Protein 1L4I (pdb70)

Sequence (378 aa):
GVALGATRVIYPEGQKQVQLAVTNNDDKSSYLIQSWIENAEGKKDARFVITPPLFSMQGKKENTLRIIDATNGQMPEDRESLFWVNVKAIPAMDLQFAIVSRIKLLYRPQGLVIPPEQAPGKLEFTRELTLFNPTPYYLTVTDLKAGNKSLENTMVPPQGKVTVNIGGDITYKTINDYGALTEQVRGVVGVALGATRVIYPEGQKQVQLAVTNNDDKSSYLIQSWIENAEGKKDARFVITPPLFSMQGKKENTLRIIDATNGQMPEDRESLFWVNVKAIPAMQFAIVSRIKLLYRPQGLVIPPEQAPGKLEFTRELTLFNPTPYYLTVTDLKAGNKSLENTMVPPQGKVTVNIPGGDITYKTINDYGALTEQVRGVVK

Organism: Escherichia coli (NCBI:txid562)

CATH classification: 2.60.40.10 (+1 more: 2.60.40.10)

Radius of gyration: 21.56 Å; Cα contacts (8 Å, |Δi|>4): 958; chains: 2; bounding box: 51×58×56 Å

Structure (mmCIF, N/CA/C/O backbone):
data_1L4I
#
_entry.id   1L4I
#
_cell.length_a   53.500
_cell.length_b   84.240
_cell.length_c   97.340
_cell.angle_alpha   90.00
_cell.angle_beta   90.00
_cell.angle_gamma   90.00
#
_symmetry.space_group_name_H-M   'P 21 21 21'
#
loop_
_entity.id
_entity.type
_entity.pdbx_description
1 polymer 'SfaE PROTEIN'
2 water water
#
loop_
_atom_site.group_PDB
_atom_site.id
_atom_site.type_symbol
_atom_site.label_atom_id
_atom_site.label_alt_id
_atom_site.label_comp_id
_atom_site.label_asym_id
_atom_site.label_entity_id
_atom_site.label_seq_id
_atom_site.pdbx_PDB_ins_code
_atom_site.Cartn_x
_atom_site.Cartn_y
_atom_site.Cartn_z
_atom_site.occupancy
_atom_site.B_iso_or_equiv
_atom_site.auth_seq_id
_atom_site.auth_comp_id
_atom_site.auth_asym_id
_atom_site.auth_atom_id
_atom_site.pdbx_PDB_model_num
ATOM 1 N N . GLY A 1 1 ? 2.905 37.426 3.508 1.00 26.10 1 GLY A N 1
ATOM 2 C CA . GLY A 1 1 ? 3.161 36.194 4.351 1.00 23.97 1 GLY A CA 1
ATOM 3 C C . GLY A 1 1 ? 2.438 36.306 5.691 1.00 19.85 1 GLY A C 1
ATOM 4 O O . GLY A 1 1 ? 1.660 37.219 5.949 1.00 18.55 1 GLY A O 1
ATOM 5 N N . VAL A 1 2 ? 2.699 35.345 6.560 1.00 19.74 2 VAL A N 1
ATOM 6 C CA . VAL A 1 2 ? 1.980 35.380 7.851 1.00 16.91 2 VAL A CA 1
ATOM 7 C C . VAL A 1 2 ? 2.916 36.006 8.875 1.00 16.67 2 VAL A C 1
ATOM 8 O O . VAL A 1 2 ? 4.101 35.668 8.925 1.00 15.92 2 VAL A O 1
ATOM 12 N N . ALA A 1 3 ? 2.383 36.913 9.689 1.00 16.34 3 ALA A N 1
ATOM 13 C CA . ALA A 1 3 ? 3.224 37.554 10.748 1.00 15.69 3 ALA A CA 1
ATOM 14 C C . ALA A 1 3 ? 2.504 37.537 12.101 1.00 15.54 3 ALA A C 1
ATOM 15 O O . ALA A 1 3 ? 1.292 37.704 12.193 1.00 13.66 3 ALA A O 1
ATOM 17 N N . LEU A 1 4 ? 3.243 37.282 13.172 1.00 17.11 4 LEU A N 1
ATOM 18 C CA . LEU A 1 4 ? 2.710 37.310 14.534 1.00 17.28 4 LEU A CA 1
ATOM 19 C C . LEU A 1 4 ? 2.829 38.777 15.012 1.00 16.93 4 LEU A C 1
ATOM 20 O O . LEU A 1 4 ? 3.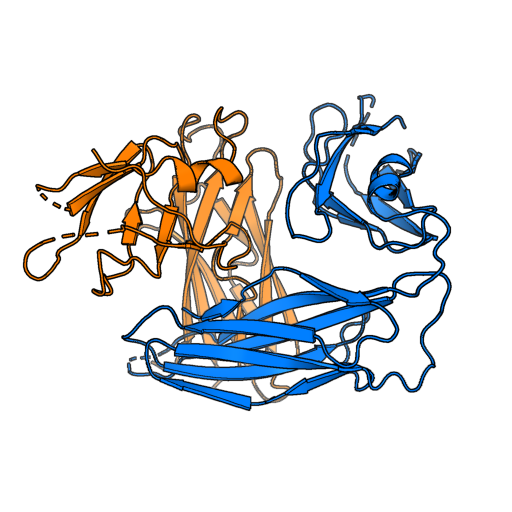639 39.602 14.550 1.00 14.53 4 LEU A O 1
ATOM 25 N N . GLY A 1 5 ? 1.916 39.140 15.901 1.00 14.92 5 GLY A N 1
ATOM 26 C CA . GLY A 1 5 ? 1.817 40.406 16.560 1.00 14.63 5 GLY A CA 1
ATOM 27 C C . GLY A 1 5 ? 2.857 40.552 17.690 1.00 15.15 5 GLY A C 1
ATOM 28 O O . GLY A 1 5 ? 2.929 41.653 18.250 1.00 15.56 5 GLY A O 1
ATOM 29 N N . ALA A 1 6 ? 3.675 39.584 18.035 1.00 11.53 6 ALA A N 1
ATOM 30 C CA . ALA A 1 6 ? 4.622 39.797 19.146 1.00 17.38 6 ALA A CA 1
ATOM 31 C C . ALA A 1 6 ? 5.803 38.847 18.980 1.00 17.92 6 ALA A C 1
ATOM 32 O O . ALA A 1 6 ? 5.625 37.890 18.184 1.00 16.44 6 ALA A O 1
ATOM 34 N N . THR A 1 7 ? 6.892 39.079 19.697 1.00 16.89 7 THR A N 1
ATOM 35 C CA . THR A 1 7 ? 8.010 38.114 19.623 1.00 19.92 7 THR A CA 1
ATOM 36 C C . THR A 1 7 ? 8.090 37.292 20.906 1.00 20.26 7 THR A C 1
ATOM 37 O O . THR A 1 7 ? 8.885 36.362 21.018 1.00 19.11 7 THR A O 1
ATOM 41 N N . ARG A 1 8 ? 7.297 37.644 21.914 1.00 18.18 8 ARG A N 1
ATOM 42 C CA . ARG A 1 8 ? 7.302 36.906 23.175 1.00 20.17 8 ARG A CA 1
ATOM 43 C C . ARG A 1 8 ? 5.983 37.257 23.882 1.00 19.84 8 ARG A C 1
ATOM 44 O O . ARG A 1 8 ? 5.340 38.291 23.615 1.00 18.03 8 ARG A O 1
ATOM 52 N N . VAL A 1 9 ? 5.579 36.292 24.684 1.00 17.89 9 VAL A N 1
ATOM 53 C CA . VAL A 1 9 ? 4.306 36.425 25.403 1.00 19.23 9 VAL A CA 1
ATOM 54 C C . VAL A 1 9 ? 4.665 36.210 26.888 1.00 19.73 9 VAL A C 1
ATOM 55 O O . VAL A 1 9 ? 5.237 35.160 27.202 1.00 18.36 9 VAL A O 1
ATOM 59 N N . ILE A 1 10 ? 4.329 37.172 27.744 1.00 18.25 10 ILE A N 1
ATOM 60 C CA . ILE A 1 10 ? 4.470 36.996 29.182 1.00 17.71 10 ILE A CA 1
ATOM 61 C C . ILE A 1 10 ? 3.154 36.453 29.750 1.00 16.39 10 ILE A C 1
ATOM 62 O O . ILE A 1 10 ? 2.128 37.055 29.465 1.00 16.63 10 ILE A O 1
ATOM 67 N N . TYR A 1 11 ? 3.099 35.330 30.446 1.00 14.42 11 TYR A N 1
ATOM 68 C CA . TYR A 1 11 ? 1.852 34.838 31.001 1.00 15.07 11 TYR A CA 1
ATOM 69 C C . TYR A 1 11 ? 1.901 35.013 32.563 1.00 15.13 11 TYR A C 1
ATOM 70 O O . TYR A 1 11 ? 2.628 34.230 33.177 1.00 13.92 11 TYR A O 1
ATOM 79 N N . PRO A 1 12 ? 1.373 36.048 33.103 1.00 15.23 12 PRO A N 1
ATOM 80 C CA . PRO A 1 12 ? 1.411 36.336 34.555 1.00 19.03 12 PRO A CA 1
ATOM 81 C C . PRO A 1 12 ? 0.620 35.312 35.354 1.00 19.23 12 PRO A C 1
ATOM 82 O O . PRO A 1 12 ? -0.525 35.036 34.963 1.00 17.74 12 PRO A O 1
ATOM 86 N N . GLU A 1 13 ? 1.142 34.647 36.355 1.00 21.09 13 GLU A N 1
ATOM 87 C CA . GLU A 1 13 ? 0.327 33.700 37.156 1.00 23.31 13 GLU A CA 1
ATOM 88 C C . GLU A 1 13 ? -1.040 34.242 37.479 1.00 23.04 13 GLU A C 1
ATOM 89 O O . GLU A 1 13 ? -1.198 35.427 37.796 1.00 23.01 13 GLU A O 1
ATOM 95 N N . GLY A 1 14 ? -2.079 33.423 37.405 1.00 24.53 14 GLY A N 1
ATOM 96 C CA . GLY A 1 14 ? -3.418 33.911 37.691 1.00 28.83 14 GLY A CA 1
ATOM 97 C C . GLY A 1 14 ? -4.220 34.428 36.516 1.00 31.16 14 GLY A C 1
ATOM 98 O O . GLY A 1 14 ? -5.456 34.488 36.601 1.00 32.49 14 GLY A O 1
ATOM 99 N N . GLN A 1 15 ? -3.609 34.850 35.419 1.00 31.19 15 GLN A N 1
ATOM 100 C CA . GLN A 1 15 ? -4.373 35.337 34.258 1.00 32.43 15 GLN A CA 1
ATOM 101 C C . GLN A 1 15 ? -5.164 34.198 33.639 1.00 29.48 15 GLN A C 1
ATOM 102 O O . GLN A 1 15 ? -4.629 33.083 33.584 1.00 25.60 15 GLN A O 1
ATOM 108 N N . LYS A 1 16 ? -6.418 34.368 33.204 1.00 31.49 16 LYS A N 1
ATOM 109 C CA . LYS A 1 16 ? -7.134 33.198 32.667 1.00 34.62 16 LYS A CA 1
ATOM 110 C C . LYS A 1 16 ? -6.728 32.871 31.234 1.00 33.87 16 LYS A C 1
ATOM 111 O O . LYS A 1 16 ? -6.744 31.709 30.826 1.00 31.17 16 LYS A O 1
ATOM 117 N N . GLN A 1 17 ? -6.275 33.897 30.490 1.00 32.70 17 GLN A N 1
ATOM 118 C CA . GLN A 1 17 ? -5.813 33.611 29.129 1.00 32.77 17 GLN A CA 1
ATOM 119 C C . GLN A 1 17 ? -5.027 34.801 28.624 1.00 30.28 17 GLN A C 1
ATOM 120 O O . GLN A 1 17 ? -5.173 35.862 29.179 1.00 27.69 17 GLN A O 1
ATOM 126 N N . VAL A 1 18 ? -4.212 34.583 27.612 1.00 29.25 18 VAL A N 1
ATOM 127 C CA . VAL A 1 18 ? -3.469 35.604 26.908 1.00 29.66 18 VAL A CA 1
ATOM 128 C C . VAL A 1 18 ? -3.755 35.396 25.403 1.00 29.07 18 VAL A C 1
ATOM 129 O O . VAL A 1 18 ? -4.116 34.305 24.942 1.00 27.26 18 VAL A O 1
ATOM 133 N N . GLN A 1 19 ? -3.739 36.478 24.660 1.00 28.09 19 GLN A N 1
ATOM 134 C CA . GLN A 1 19 ? -4.078 36.417 23.240 1.00 31.81 19 GLN A CA 1
ATOM 135 C C . GLN A 1 19 ? -2.832 36.740 22.433 1.00 28.97 19 GLN A C 1
ATOM 136 O O . GLN A 1 19 ? -1.960 37.464 22.909 1.00 29.12 19 GLN A O 1
ATOM 142 N N . LEU A 1 20 ? -2.735 36.165 21.255 1.00 25.53 20 LEU A N 1
ATOM 143 C CA . LEU A 1 20 ? -1.631 36.409 20.322 1.00 23.91 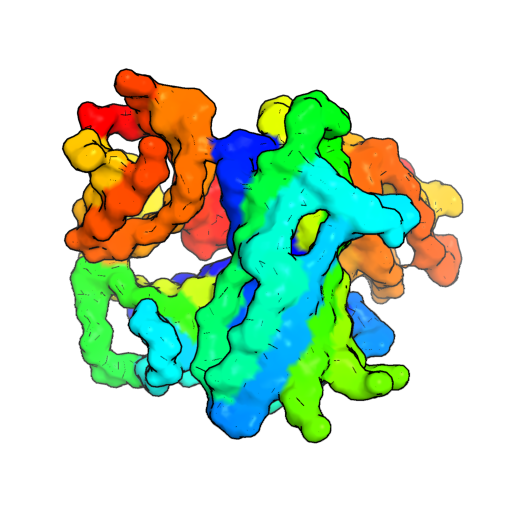20 LEU A CA 1
ATOM 144 C C . LEU A 1 20 ? -2.222 36.675 18.934 1.00 22.69 20 LEU A C 1
ATOM 145 O O . LEU A 1 20 ? -2.907 35.765 18.403 1.00 20.89 20 LEU A O 1
ATOM 150 N N . ALA A 1 21 ? -1.919 37.814 18.349 1.00 18.11 21 ALA A N 1
ATOM 151 C CA . ALA A 1 21 ? -2.413 38.209 17.028 1.00 19.75 21 ALA A CA 1
ATOM 152 C C . ALA A 1 21 ? -1.659 37.504 15.895 1.00 19.40 21 ALA A C 1
ATOM 153 O O . ALA A 1 21 ? -0.422 37.459 15.981 1.00 17.59 21 ALA A O 1
ATOM 155 N N . VAL A 1 22 ? -2.359 36.920 14.944 1.00 19.24 22 VAL A N 1
ATOM 156 C CA . VAL A 1 22 ? -1.731 36.225 13.819 1.00 21.20 22 VAL A CA 1
ATOM 157 C C . VAL A 1 22 ? -2.249 36.928 12.571 1.00 20.30 22 VAL A C 1
ATOM 158 O O . VAL A 1 22 ? -3.482 37.060 12.438 1.00 22.46 22 VAL A O 1
ATOM 162 N N . THR A 1 23 ? -1.409 37.419 11.665 1.00 20.40 23 THR A N 1
ATOM 163 C CA . THR A 1 23 ? -2.041 38.052 10.499 1.00 19.24 23 THR A CA 1
ATOM 164 C C . THR A 1 23 ? -1.467 37.639 9.149 1.00 17.37 23 THR A C 1
ATOM 165 O O . THR A 1 23 ? -0.255 37.535 8.975 1.00 17.07 23 THR A O 1
ATOM 169 N N . ASN A 1 24 ? -2.330 37.475 8.149 1.00 16.76 24 ASN A N 1
ATOM 170 C CA . ASN A 1 24 ? -1.899 37.243 6.763 1.00 18.05 24 ASN A CA 1
ATOM 171 C C . ASN A 1 24 ? -1.924 38.617 6.077 1.00 20.29 24 ASN A C 1
ATOM 172 O O . ASN A 1 24 ? -3.017 39.158 5.966 1.00 19.18 24 ASN A O 1
ATOM 177 N N . ASN A 1 25 ? -0.805 39.169 5.663 1.00 25.12 25 ASN A N 1
ATOM 178 C CA . ASN A 1 25 ? -0.776 40.491 5.064 1.00 31.94 25 ASN A CA 1
ATOM 179 C C . ASN A 1 25 ? -1.000 40.508 3.540 1.00 34.44 25 ASN A C 1
ATOM 180 O O . ASN A 1 25 ? -1.048 41.616 3.011 1.00 34.46 25 ASN A O 1
ATOM 185 N N . ASP A 1 26 ? -0.964 39.383 2.874 1.00 34.97 26 ASP A N 1
ATOM 186 C CA . ASP A 1 26 ? -1.053 39.293 1.426 1.00 38.45 26 ASP A CA 1
ATOM 187 C C . ASP A 1 26 ? -2.418 38.774 0.979 1.00 37.99 26 ASP A C 1
ATOM 188 O O . ASP A 1 26 ? -2.878 37.682 1.293 1.00 35.94 26 ASP A O 1
ATOM 193 N N . ASP A 1 27 ? -3.081 39.569 0.150 1.00 38.52 27 ASP A N 1
ATOM 194 C CA . ASP A 1 27 ? -4.363 39.226 -0.399 1.00 41.63 27 ASP A CA 1
ATOM 195 C C . ASP A 1 27 ? -4.240 38.142 -1.471 1.00 39.46 27 ASP A C 1
ATOM 196 O O . ASP A 1 27 ? -5.258 37.488 -1.717 1.00 37.79 27 ASP A O 1
ATOM 201 N N . LYS A 1 28 ? -3.058 37.858 -2.003 1.00 37.05 28 LYS A N 1
ATOM 202 C CA . LYS A 1 28 ? -2.910 36.831 -3.026 1.00 35.76 28 LYS A CA 1
ATOM 203 C C . LYS A 1 28 ? -2.578 35.439 -2.496 1.00 36.45 28 LYS A C 1
ATOM 204 O O . LYS A 1 28 ? -2.430 34.474 -3.280 1.00 36.49 28 LYS A O 1
ATOM 206 N N . SER A 1 29 ? -2.414 35.306 -1.176 1.00 31.90 29 SER A N 1
ATOM 207 C CA . SER A 1 29 ? -2.010 34.011 -0.646 1.00 28.84 29 SER A CA 1
ATOM 208 C C . SER A 1 29 ? -2.970 33.399 0.349 1.00 26.31 29 SER A C 1
ATOM 209 O O . SER A 1 29 ? -3.645 34.087 1.144 1.00 25.24 29 SER A O 1
ATOM 212 N N . SER A 1 30 ? -2.922 32.080 0.378 1.00 22.94 30 SER A N 1
ATOM 213 C CA . SER A 1 30 ? -3.754 31.348 1.342 1.00 23.17 30 SER A CA 1
ATOM 214 C C . SER A 1 30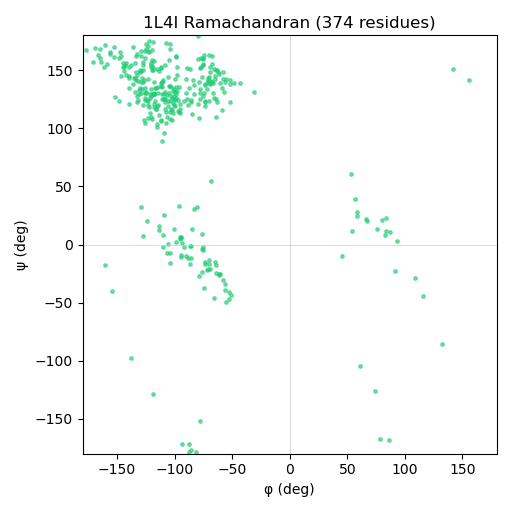 ? -2.902 30.374 2.145 1.00 19.51 30 SER A C 1
ATOM 215 O O . SER A 1 30 ? -1.831 29.907 1.743 1.00 17.52 30 SER A O 1
ATOM 218 N N . TYR A 1 31 ? -3.353 30.147 3.388 1.00 17.62 31 TYR A N 1
ATOM 219 C CA . TYR A 1 31 ? -2.582 29.319 4.299 1.00 17.69 31 TYR A CA 1
ATOM 220 C C . TYR A 1 31 ? -3.408 28.416 5.217 1.00 17.07 31 TYR A C 1
ATOM 221 O O . TYR A 1 31 ? -4.499 28.777 5.625 1.00 16.61 31 TYR A O 1
ATOM 230 N N . LEU A 1 32 ? -2.773 27.346 5.637 1.00 15.34 32 LEU A N 1
ATOM 231 C CA . LEU A 1 32 ? -3.265 26.603 6.787 1.00 18.67 32 LEU A CA 1
ATOM 232 C C . LEU A 1 32 ? -2.306 27.002 7.941 1.00 18.03 32 LEU A C 1
ATOM 233 O O . LEU A 1 32 ? -1.088 27.045 7.653 1.00 17.05 32 LEU A O 1
ATOM 238 N N . ILE A 1 33 ? -2.846 27.269 9.117 1.00 16.68 33 ILE A N 1
ATOM 239 C CA . ILE A 1 33 ? -2.069 27.670 10.289 1.00 17.54 33 ILE A CA 1
ATOM 240 C C . ILE A 1 33 ? -2.191 26.611 11.400 1.00 18.00 33 ILE A C 1
ATOM 241 O O . ILE A 1 33 ? -3.273 26.296 11.909 1.00 15.12 33 ILE A O 1
ATOM 246 N N . GLN A 1 34 ? -1.081 25.987 11.765 1.00 17.39 34 GLN A N 1
ATOM 247 C CA . GLN A 1 34 ? -1.106 24.912 12.759 1.00 17.44 34 GLN A CA 1
ATOM 248 C C . GLN A 1 34 ? -0.249 25.368 13.952 1.00 17.59 34 GLN A C 1
ATOM 249 O O . GLN A 1 34 ? 0.905 25.774 13.716 1.00 14.34 34 GLN A O 1
ATOM 255 N N . SER A 1 35 ? -0.810 25.274 15.151 1.00 15.32 35 SER A N 1
ATOM 256 C CA . SER A 1 35 ? -0.027 25.823 16.292 1.00 18.19 35 SER A CA 1
ATOM 257 C C . SER A 1 35 ? 0.053 24.819 17.433 1.00 18.90 35 SER A C 1
ATOM 258 O O . SER A 1 35 ? -0.912 24.078 17.551 1.00 17.65 35 SER A O 1
ATOM 261 N N . TRP A 1 36 ? 1.133 24.816 18.183 1.00 18.98 36 TRP A N 1
ATOM 262 C CA . TRP A 1 36 ? 1.277 23.909 19.303 1.00 19.76 36 TRP A CA 1
ATOM 263 C C . TRP A 1 36 ? 2.286 24.570 20.259 1.00 20.73 36 TRP A C 1
ATOM 264 O O . TRP A 1 36 ? 3.090 25.448 19.904 1.00 18.25 36 TRP A O 1
ATOM 275 N N . ILE A 1 37 ? 2.264 24.021 21.476 1.00 19.71 37 ILE A N 1
ATOM 276 C CA . ILE A 1 37 ? 3.188 24.435 22.516 1.00 19.40 37 ILE A CA 1
ATOM 277 C C . ILE A 1 37 ? 4.192 23.344 22.836 1.00 18.43 37 ILE A C 1
ATOM 278 O O . ILE A 1 37 ? 3.876 22.146 22.934 1.00 19.53 37 ILE A O 1
ATOM 283 N N . GLU A 1 38 ? 5.423 23.774 23.053 1.00 16.93 38 GLU A N 1
ATOM 284 C CA . GLU A 1 38 ? 6.486 22.906 23.508 1.00 20.12 38 GLU A CA 1
ATOM 285 C C . GLU A 1 38 ? 7.045 23.395 24.866 1.00 23.57 38 GLU A C 1
ATOM 286 O O . GLU A 1 38 ? 6.960 24.616 25.169 1.00 23.05 38 GLU A O 1
ATOM 292 N N . ASN A 1 39 ? 7.698 22.502 25.614 1.00 25.74 39 ASN A N 1
ATOM 293 C CA . ASN A 1 39 ? 8.371 22.928 26.830 1.00 30.93 39 ASN A CA 1
ATOM 294 C C . ASN A 1 39 ? 9.754 23.397 26.358 1.00 31.39 39 ASN A C 1
ATOM 295 O O . ASN A 1 39 ? 10.112 23.311 25.168 1.00 28.87 39 ASN A O 1
ATOM 300 N N . ALA A 1 40 ? 10.561 23.765 27.325 1.00 31.71 40 ALA A N 1
ATOM 301 C CA . ALA A 1 40 ? 11.917 24.202 27.191 1.00 35.98 40 ALA A CA 1
ATOM 302 C C . ALA A 1 40 ? 12.798 23.109 26.593 1.00 39.37 40 ALA A C 1
ATOM 303 O O . ALA A 1 40 ? 13.778 23.474 25.940 1.00 40.44 40 ALA A O 1
ATOM 305 N N . GLU A 1 41 ? 12.467 21.827 26.721 1.00 42.20 41 GLU A N 1
ATOM 306 C CA . GLU A 1 41 ? 13.292 20.797 26.104 1.00 46.72 41 GLU A CA 1
ATOM 307 C C . GLU A 1 41 ? 12.894 20.520 24.645 1.00 47.07 41 GLU A C 1
ATOM 308 O O . GLU A 1 41 ? 13.497 19.651 23.992 1.00 46.04 41 GLU A O 1
ATOM 314 N N . GLY A 1 42 ? 11.863 21.223 24.176 1.00 44.95 42 GLY A N 1
ATOM 315 C CA . GLY A 1 42 ? 11.429 21.076 22.814 1.00 44.40 42 GLY A CA 1
ATOM 316 C C . GLY A 1 42 ? 10.495 19.923 22.552 1.00 43.20 42 GLY A C 1
ATOM 317 O O . GLY A 1 42 ? 10.381 19.553 21.383 1.00 45.24 42 GLY A O 1
ATOM 318 N N . LYS A 1 43 ? 9.778 19.420 23.537 1.00 41.45 43 LYS A N 1
ATOM 319 C CA . LYS A 1 43 ? 8.792 18.369 23.399 1.00 39.45 43 LYS A CA 1
ATOM 320 C C . LYS A 1 43 ? 7.382 18.946 23.615 1.00 38.82 43 LYS A C 1
ATOM 321 O O . LYS A 1 43 ? 7.135 19.810 24.453 1.00 35.81 43 LYS A O 1
ATOM 323 N N . LYS A 1 44 ? 6.421 18.468 22.821 1.00 37.47 44 LYS A N 1
ATOM 324 C CA . LYS A 1 44 ? 5.054 18.949 22.870 1.00 37.01 44 LYS A CA 1
ATOM 325 C C . LYS A 1 44 ? 4.622 18.870 24.332 1.00 37.18 44 LYS A C 1
ATOM 326 O O . LYS A 1 44 ? 5.011 17.927 25.024 1.00 36.56 44 LYS A O 1
ATOM 328 N N . ASP A 1 45 ? 3.922 19.902 24.810 1.00 35.68 45 ASP A N 1
ATOM 329 C CA . ASP A 1 45 ? 3.558 19.816 26.251 1.00 34.39 45 ASP A CA 1
ATOM 330 C C . ASP A 1 45 ? 2.141 20.320 26.386 1.00 33.69 45 ASP A C 1
ATOM 331 O O . ASP A 1 45 ? 1.830 21.296 25.690 1.00 34.10 45 ASP A O 1
ATOM 336 N N . ALA A 1 46 ? 1.346 19.730 27.266 1.00 31.89 46 ALA A N 1
ATOM 337 C CA . ALA A 1 46 ? -0.020 20.157 27.487 1.00 29.89 46 ALA A CA 1
ATOM 338 C C . ALA A 1 46 ? -0.209 21.024 28.721 1.00 28.69 46 ALA A C 1
ATOM 339 O O . ALA A 1 46 ? -1.371 21.252 29.076 1.00 27.99 46 ALA A O 1
ATOM 341 N N . ARG A 1 47 ? 0.801 21.580 29.376 1.00 27.46 47 ARG A N 1
ATOM 342 C CA . ARG A 1 47 ? 0.501 22.520 30.457 1.00 28.88 47 ARG A CA 1
ATOM 343 C C . ARG A 1 47 ? -0.075 23.834 29.971 1.00 26.89 47 ARG A C 1
ATOM 344 O O . ARG A 1 47 ? -0.624 24.632 30.779 1.00 25.54 47 ARG A O 1
ATOM 352 N N . PHE A 1 48 ? 0.037 24.194 28.687 1.00 23.16 48 PHE A N 1
ATOM 353 C CA . PHE A 1 48 ? -0.613 25.371 28.111 1.00 23.82 48 PHE A CA 1
ATOM 354 C C . PHE A 1 48 ? -1.366 24.926 26.862 1.00 23.43 48 PHE A C 1
ATOM 355 O O . PHE A 1 48 ? -0.929 24.036 26.154 1.00 21.61 48 PHE A O 1
ATOM 363 N N . VAL A 1 49 ? -2.552 25.444 26.635 1.00 24.97 49 VAL A N 1
ATOM 364 C CA . VAL A 1 49 ? -3.361 25.029 25.475 1.00 26.10 49 VAL A CA 1
ATOM 365 C C . VAL A 1 49 ? -3.457 26.198 24.496 1.00 23.95 49 VAL A C 1
ATOM 366 O O . VAL A 1 49 ? -3.597 27.348 24.925 1.00 22.65 49 VAL A O 1
ATOM 370 N N . ILE A 1 50 ? -3.305 25.991 23.204 1.00 23.49 50 ILE A N 1
ATOM 371 C CA . ILE A 1 50 ? -3.440 27.141 22.248 1.00 21.38 50 ILE A CA 1
ATOM 372 C C . ILE A 1 50 ? -4.616 26.812 21.375 1.00 20.74 50 ILE A C 1
ATOM 373 O O . ILE A 1 50 ? -4.694 25.685 20.836 1.00 21.54 50 ILE A O 1
ATOM 378 N N . THR A 1 51 ? -5.520 27.719 21.118 1.00 19.90 51 THR A N 1
ATOM 379 C CA . THR A 1 51 ? -6.664 27.412 20.266 1.00 22.00 51 THR A CA 1
ATOM 380 C C . THR A 1 51 ? -7.025 28.628 19.435 1.00 23.01 51 THR A C 1
ATOM 381 O O . THR A 1 51 ? -6.832 29.798 19.805 1.00 21.40 51 THR A O 1
ATOM 385 N N . PRO A 1 52 ? -7.543 28.378 18.246 1.00 23.18 52 PRO A N 1
ATOM 386 C CA . PRO A 1 52 ? -7.682 27.064 17.653 1.00 22.64 52 PRO A CA 1
ATOM 387 C C . PRO A 1 52 ? -6.315 26.525 17.291 1.00 21.03 52 PRO A C 1
ATOM 388 O O . PRO A 1 52 ? -5.473 27.291 16.811 1.00 20.74 52 PRO A O 1
ATOM 392 N N . PRO A 1 53 ? -6.073 25.239 17.418 1.00 20.20 53 PRO A N 1
ATOM 393 C CA . PRO A 1 53 ? -4.851 24.586 17.040 1.00 19.78 53 PRO A CA 1
ATOM 394 C C . PRO A 1 53 ? -4.641 24.418 15.538 1.00 20.73 53 PRO A C 1
ATOM 395 O O . PRO A 1 53 ? -3.538 24.173 15.048 1.00 18.96 53 PRO A O 1
ATOM 399 N N . LEU A 1 54 ? -5.701 24.555 14.755 1.00 21.29 54 LEU A N 1
ATOM 400 C CA . LEU A 1 54 ? -5.628 24.424 13.314 1.00 24.33 54 LEU A CA 1
ATOM 401 C C . LEU A 1 54 ? -6.655 25.320 12.637 1.00 22.69 54 LEU A C 1
ATOM 402 O O . LEU A 1 54 ? -7.828 25.115 12.937 1.00 22.42 54 LEU A O 1
ATOM 407 N N . PHE A 1 55 ? -6.227 26.211 11.754 1.00 20.23 55 PHE A N 1
ATOM 408 C CA . PHE A 1 55 ? -7.269 27.008 11.096 1.00 21.22 55 PHE A CA 1
ATOM 409 C C . PHE A 1 55 ? -6.752 27.443 9.726 1.00 19.91 55 PHE A C 1
ATOM 410 O O . PHE A 1 55 ? -5.569 27.293 9.487 1.00 18.23 55 PHE A O 1
ATOM 418 N N . SER A 1 56 ? -7.586 28.008 8.870 1.00 19.80 56 SER A N 1
ATOM 419 C CA . SER A 1 56 ? -7.119 28.442 7.551 1.00 21.49 56 SER A CA 1
ATOM 420 C C . SER A 1 56 ? -7.294 29.930 7.378 1.00 22.22 56 SER A C 1
ATOM 421 O O . SER A 1 56 ? -8.103 30.537 8.081 1.00 20.98 56 SER A O 1
ATOM 424 N N . MET A 1 57 ? -6.431 30.553 6.585 1.00 21.65 57 MET A N 1
ATOM 425 C CA . MET A 1 57 ? -6.504 31.969 6.294 1.00 24.22 57 MET A CA 1
ATOM 426 C C . MET A 1 57 ? -6.484 32.098 4.742 1.00 24.31 57 MET A C 1
ATOM 427 O O . MET A 1 57 ? -5.502 31.699 4.135 1.00 19.93 57 MET A O 1
ATOM 432 N N . GLN A 1 58 ? -7.502 32.667 4.172 1.00 22.85 58 GLN A N 1
ATOM 433 C CA . GLN A 1 58 ? -7.712 32.900 2.758 1.00 26.76 58 GLN A CA 1
ATOM 434 C C . GLN A 1 58 ? -7.746 34.398 2.443 1.00 26.91 58 GLN A C 1
ATOM 435 O O . GLN A 1 58 ? -8.694 35.083 2.853 1.00 27.61 58 GLN A O 1
ATOM 441 N N . GLY A 1 59 ? -6.650 34.923 1.879 1.00 26.88 59 GLY A N 1
ATOM 442 C CA . GLY A 1 59 ? -6.554 36.369 1.705 1.00 29.71 59 GLY A CA 1
ATOM 443 C C . GLY A 1 59 ? -6.174 37.056 3.046 1.00 30.85 59 GLY A C 1
ATOM 444 O O . GLY A 1 59 ? -5.749 36.409 4.012 1.00 27.09 59 GLY A O 1
ATOM 445 N N . LYS A 1 60 ? -6.315 38.360 3.037 1.00 32.81 60 LYS A N 1
ATOM 446 C CA . LYS A 1 60 ? -5.981 39.295 4.074 1.00 37.35 60 LYS A CA 1
ATOM 447 C C . LYS A 1 60 ? -6.858 39.019 5.301 1.00 35.29 60 LYS A C 1
ATOM 448 O O . LYS A 1 60 ? -8.069 39.265 5.277 1.00 35.61 60 LYS A O 1
ATOM 454 N N . LYS A 1 61 ? -6.231 38.510 6.342 1.00 33.16 61 LYS A N 1
ATOM 455 C CA . LYS A 1 61 ? -7.033 38.176 7.528 1.00 34.74 61 LYS A CA 1
ATOM 456 C C . LYS A 1 61 ? -6.221 38.451 8.780 1.00 33.72 61 LYS A C 1
ATOM 457 O O . LYS A 1 61 ? -5.000 38.354 8.788 1.00 30.93 61 LYS A O 1
ATOM 463 N N . GLU A 1 62 ? -6.910 38.742 9.863 1.00 34.69 62 GLU A N 1
ATOM 464 C CA . GLU A 1 62 ? -6.277 38.900 11.162 1.00 36.02 62 GLU A CA 1
ATOM 465 C C . GLU A 1 62 ? -6.979 37.910 12.120 1.00 33.35 62 GLU A C 1
ATOM 466 O O . GLU A 1 62 ? -8.211 37.910 12.117 1.00 30.37 62 GLU A O 1
ATOM 472 N N . ASN A 1 63 ? -6.243 37.019 12.774 1.00 29.90 63 ASN A N 1
ATOM 473 C CA . ASN A 1 63 ? -6.931 36.109 13.707 1.00 30.08 63 ASN A CA 1
ATOM 474 C C . ASN A 1 63 ? -6.300 36.282 15.078 1.00 26.59 63 ASN A C 1
ATOM 475 O O . ASN A 1 63 ? -5.257 36.888 15.175 1.00 25.96 63 ASN A O 1
ATOM 480 N N . THR A 1 64 ? -6.857 35.715 16.105 1.00 26.19 64 THR A N 1
ATOM 481 C CA . THR A 1 64 ? -6.335 35.801 17.459 1.00 24.13 64 THR A CA 1
ATOM 482 C C . THR A 1 64 ? -6.186 34.383 17.957 1.00 21.22 64 THR A C 1
ATOM 483 O O . THR A 1 64 ? -7.190 33.680 17.846 1.00 21.84 64 THR A O 1
ATOM 487 N N . LEU A 1 65 ? -5.040 34.061 18.494 1.00 18.66 65 LEU A N 1
ATOM 488 C CA . LEU A 1 65 ? -4.902 32.751 19.116 1.00 19.43 65 LEU A CA 1
ATOM 489 C C . LEU A 1 65 ? -5.079 33.002 20.629 1.00 21.06 65 LEU A C 1
ATOM 490 O O . LEU A 1 65 ? -4.616 34.028 21.126 1.00 17.25 65 LEU A O 1
ATOM 495 N N . ARG A 1 66 ? -5.727 32.084 21.310 1.00 22.97 66 ARG A N 1
ATOM 496 C CA . ARG A 1 66 ? -5.864 32.145 22.765 1.00 25.44 66 ARG A CA 1
ATOM 497 C C . ARG A 1 66 ? -4.920 31.120 23.394 1.00 24.27 66 ARG A C 1
ATOM 498 O O . ARG A 1 66 ? -4.881 29.931 23.007 1.00 21.65 66 ARG A O 1
ATOM 506 N N . ILE A 1 67 ? -4.135 31.558 24.384 1.00 22.56 67 ILE A N 1
ATOM 507 C CA . ILE A 1 67 ? -3.240 30.647 25.106 1.00 21.56 67 ILE A CA 1
ATOM 508 C C . ILE A 1 67 ? -3.793 30.492 26.530 1.00 24.63 67 ILE A C 1
ATOM 509 O O . ILE A 1 67 ? -4.036 31.512 27.199 1.00 23.91 67 ILE A O 1
ATOM 514 N N . ILE A 1 68 ? -4.034 29.248 26.939 1.00 23.45 68 ILE A N 1
ATOM 515 C CA . ILE A 1 68 ? -4.710 29.000 28.211 1.00 26.66 68 ILE A CA 1
ATOM 516 C C . ILE A 1 68 ? -3.846 28.196 29.169 1.00 23.79 68 ILE A C 1
ATOM 517 O O . ILE A 1 68 ? -3.272 27.155 28.832 1.00 21.20 68 ILE A O 1
ATOM 522 N N . ASP A 1 69 ? -3.748 28.722 30.383 1.00 22.27 69 ASP A N 1
ATOM 523 C CA . ASP A 1 69 ? -3.027 27.995 31.446 1.00 23.82 69 ASP A CA 1
ATOM 524 C C . ASP A 1 69 ? -3.696 26.676 31.787 1.00 23.82 69 ASP A C 1
ATOM 525 O O . ASP A 1 69 ? -4.890 26.602 32.103 1.00 22.93 69 ASP A O 1
ATOM 530 N N . ALA A 1 70 ? -3.034 25.540 31.706 1.00 26.30 70 ALA A N 1
ATOM 531 C CA . ALA A 1 70 ? -3.596 24.253 32.118 1.00 28.93 70 ALA A CA 1
ATOM 532 C C . ALA A 1 70 ? -2.530 23.652 33.035 1.00 30.06 70 ALA A C 1
ATOM 533 O O . ALA A 1 70 ? -2.169 22.482 32.900 1.00 32.10 70 ALA A O 1
ATOM 535 N N . THR A 1 71 ? -1.825 24.553 33.739 1.00 30.33 71 THR A N 1
ATOM 536 C CA . THR A 1 71 ? -0.693 24.091 34.537 1.00 32.93 71 THR A CA 1
ATOM 537 C C . THR A 1 71 ? -1.247 23.329 35.759 1.00 34.05 71 THR A C 1
ATOM 538 O O . THR A 1 71 ? -0.492 22.625 36.418 1.00 32.05 71 THR A O 1
ATOM 542 N N . ASN A 1 72 ? -2.494 23.552 36.168 1.00 36.61 72 ASN A N 1
ATOM 543 C CA . ASN A 1 72 ? -3.059 22.896 37.342 1.00 39.32 72 ASN A CA 1
ATOM 544 C C . ASN A 1 72 ? -2.409 23.324 38.653 1.00 37.87 72 ASN A C 1
ATOM 545 O O . ASN A 1 72 ? -2.314 22.524 39.576 1.00 34.65 72 ASN A O 1
ATOM 550 N N . GLY A 1 73 ? -1.751 24.476 38.659 1.00 38.36 73 GLY A N 1
ATOM 551 C CA . GLY A 1 73 ? -1.016 24.998 39.787 1.00 37.76 73 GLY A CA 1
ATOM 552 C C . GLY A 1 73 ? 0.319 24.326 40.039 1.00 37.07 73 GLY A C 1
ATOM 553 O O . GLY A 1 73 ? 0.855 24.671 41.096 1.00 35.73 73 GLY A O 1
ATOM 554 N N . GLN A 1 74 ? 0.888 23.525 39.127 1.00 35.73 74 GLN A N 1
ATOM 555 C CA . GLN A 1 74 ? 2.153 22.857 39.409 1.00 34.71 74 GLN A CA 1
ATOM 556 C C . GLN A 1 74 ? 3.427 23.520 38.926 1.00 33.28 74 GLN A C 1
ATOM 557 O O . GLN A 1 74 ? 4.538 23.065 39.292 1.00 35.24 74 GLN A O 1
ATOM 563 N N . MET A 1 75 ? 3.380 24.702 38.358 1.00 30.52 75 MET A N 1
ATOM 564 C CA . MET A 1 75 ? 4.600 25.469 38.068 1.00 30.14 75 MET A CA 1
ATOM 565 C C . MET A 1 75 ? 5.354 25.899 39.341 1.00 28.15 75 MET A C 1
ATOM 566 O O . MET A 1 75 ? 4.772 26.333 40.325 1.00 26.44 75 MET A O 1
ATOM 571 N N . PRO A 1 76 ? 6.658 25.923 39.240 1.00 26.87 76 PRO A N 1
ATOM 572 C CA . PRO A 1 76 ? 7.541 26.493 40.229 1.00 27.44 76 PRO A CA 1
ATOM 573 C C . PRO A 1 76 ? 7.095 27.942 40.455 1.00 25.77 76 PRO A C 1
ATOM 574 O O . PRO A 1 76 ? 6.585 28.644 39.562 1.00 21.26 76 PRO A O 1
ATOM 578 N N . GLU A 1 77 ? 7.173 28.391 41.710 1.00 24.95 77 GLU A N 1
ATOM 579 C CA . GLU A 1 77 ? 6.729 29.735 42.046 1.00 26.10 77 GLU A CA 1
ATOM 580 C C . GLU A 1 77 ? 7.904 30.624 42.389 1.00 22.30 77 GLU A C 1
ATOM 581 O O . GLU A 1 77 ? 7.656 31.777 42.698 1.00 21.98 77 GLU A O 1
ATOM 587 N N . ASP A 1 78 ? 9.142 30.202 42.197 1.00 20.16 78 ASP A N 1
ATOM 588 C CA . ASP A 1 78 ? 10.241 31.110 42.508 1.00 20.63 78 ASP A CA 1
ATOM 589 C C . ASP A 1 78 ? 11.034 31.555 41.289 1.00 20.49 78 ASP A C 1
ATOM 590 O O . ASP A 1 78 ? 12.192 31.946 41.436 1.00 19.45 78 ASP A O 1
ATOM 595 N N . ARG A 1 79 ? 10.524 31.392 40.060 1.00 20.72 79 ARG A N 1
ATOM 596 C CA . ARG A 1 79 ? 11.308 31.664 38.860 1.00 16.90 79 ARG A CA 1
ATOM 597 C C . ARG A 1 79 ? 10.395 31.602 37.614 1.00 16.81 79 ARG A C 1
ATOM 598 O O . ARG A 1 79 ? 9.339 30.941 37.642 1.00 13.00 79 ARG A O 1
ATOM 606 N N . GLU A 1 80 ? 10.828 32.274 36.554 1.00 14.25 80 GLU A N 1
ATOM 607 C CA . GLU A 1 80 ? 9.990 32.176 35.333 1.00 17.09 80 GLU A CA 1
ATOM 608 C C . GLU A 1 80 ? 10.130 30.745 34.813 1.00 15.28 80 GLU A C 1
ATOM 609 O O . GLU A 1 80 ? 11.161 30.139 35.106 1.00 16.45 80 GLU A O 1
ATOM 615 N N . SER A 1 81 ? 9.180 30.209 34.124 1.00 15.62 81 SER A N 1
ATOM 616 C CA . SER A 1 81 ? 9.250 28.999 33.347 1.00 16.34 81 SER A CA 1
ATOM 617 C C . SER A 1 81 ? 9.124 29.350 31.820 1.00 16.98 81 SER A C 1
ATOM 618 O O . SER A 1 81 ? 8.334 30.218 31.427 1.00 13.98 81 SER A O 1
ATOM 621 N N . LEU A 1 82 ? 9.918 28.687 30.988 1.00 17.26 82 LEU A N 1
ATOM 622 C CA . LEU A 1 82 ? 9.932 28.961 29.551 1.00 19.37 82 LEU A CA 1
ATOM 623 C C . LEU A 1 82 ? 9.186 27.904 28.723 1.00 19.32 82 LEU A C 1
ATOM 624 O O . LEU A 1 82 ? 9.368 26.705 28.946 1.00 16.39 82 LEU A O 1
ATOM 629 N N . PHE A 1 83 ? 8.270 28.352 27.874 1.00 18.98 83 PHE A N 1
ATOM 630 C CA . PHE A 1 83 ? 7.612 27.465 26.927 1.00 19.59 83 PHE A CA 1
ATOM 631 C C . PHE A 1 83 ? 7.803 28.084 25.536 1.00 20.39 83 PHE A C 1
ATOM 632 O O . PHE A 1 83 ? 8.167 29.258 25.382 1.00 19.45 83 PHE A O 1
ATOM 640 N N . TRP A 1 84 ? 7.518 27.282 24.507 1.00 18.95 84 TRP A N 1
ATOM 641 C CA . TRP A 1 84 ? 7.694 27.710 23.133 1.00 19.19 84 TRP A CA 1
ATOM 642 C C . TRP A 1 84 ? 6.381 27.603 22.373 1.00 17.84 84 TRP A C 1
ATOM 643 O O . TRP A 1 84 ? 5.768 26.531 22.386 1.00 18.00 84 TRP A O 1
ATOM 654 N N . VAL A 1 85 ? 5.881 28.721 21.893 1.00 15.43 85 VAL A N 1
ATOM 655 C CA . VAL A 1 85 ? 4.663 28.734 21.091 1.00 16.85 85 VAL A CA 1
ATOM 656 C C . VAL A 1 85 ? 5.102 28.533 19.600 1.00 17.02 85 VAL A C 1
ATOM 657 O O . VAL A 1 85 ? 5.963 29.285 19.136 1.00 14.12 85 VAL A O 1
ATOM 661 N N . ASN A 1 86 ? 4.647 27.488 18.943 1.00 16.33 86 ASN A N 1
ATOM 662 C CA . ASN A 1 86 ? 5.069 27.234 17.529 1.00 17.52 86 ASN A CA 1
ATOM 663 C C . ASN A 1 86 ? 3.884 27.519 16.640 1.00 16.37 86 ASN A C 1
ATOM 664 O O . ASN A 1 86 ? 2.863 26.909 16.869 1.00 16.83 86 ASN A O 1
ATOM 669 N N . VAL A 1 87 ? 4.060 28.451 15.681 1.00 16.35 87 VAL A N 1
ATOM 670 C CA . VAL A 1 87 ? 2.945 28.727 14.739 1.00 15.00 87 VAL A CA 1
ATOM 671 C C . VAL A 1 87 ? 3.503 28.442 13.334 1.00 15.30 87 VAL A C 1
ATOM 672 O O . VAL A 1 87 ? 4.518 29.023 12.911 1.00 15.66 87 VAL A O 1
ATOM 676 N N . LYS A 1 88 ? 2.980 27.419 12.697 1.00 15.04 88 LYS A N 1
ATOM 677 C CA . LYS A 1 88 ? 3.442 26.969 11.400 1.00 15.77 88 LYS A CA 1
ATOM 678 C C . LYS A 1 88 ? 2.403 27.445 10.371 1.00 14.90 88 LYS A C 1
ATOM 679 O O . LYS A 1 88 ? 1.213 27.139 10.453 1.00 13.80 88 LYS A O 1
ATOM 685 N N . ALA A 1 89 ? 2.888 28.193 9.401 1.00 11.33 89 ALA A N 1
ATOM 686 C CA . ALA A 1 89 ? 2.049 28.679 8.291 1.00 12.26 89 ALA A CA 1
ATOM 687 C C . ALA A 1 89 ? 2.327 27.820 7.043 1.00 12.68 89 ALA A C 1
ATOM 688 O O . ALA A 1 89 ? 3.490 27.776 6.648 1.00 12.11 89 ALA A O 1
ATOM 690 N N . ILE A 1 90 ? 1.357 27.094 6.566 1.00 15.00 90 ILE A N 1
ATOM 691 C CA . ILE A 1 90 ? 1.565 26.169 5.417 1.00 16.52 90 ILE A CA 1
ATOM 692 C C . ILE A 1 90 ? 0.880 26.792 4.202 1.00 15.06 90 ILE A C 1
ATOM 693 O O . ILE A 1 90 ? -0.300 27.041 4.224 1.00 15.88 90 ILE A O 1
ATOM 698 N N . PRO A 1 91 ? 1.616 27.185 3.205 1.00 15.56 91 PRO A N 1
ATOM 699 C CA . PRO A 1 91 ? 1.127 27.922 2.022 1.00 17.79 91 PRO A CA 1
ATOM 700 C C . PRO A 1 91 ? 0.425 26.986 1.014 1.00 17.69 91 PRO A C 1
ATOM 701 O O . PRO A 1 91 ? 0.837 25.856 0.781 1.00 12.79 91 PRO A O 1
ATOM 705 N N . ALA A 1 92 ? -0.716 27.422 0.541 1.00 17.98 92 ALA A N 1
ATOM 706 C CA . ALA A 1 92 ? -1.440 26.607 -0.454 1.00 22.34 92 ALA A CA 1
ATOM 707 C C . ALA A 1 92 ? -0.862 26.910 -1.848 1.00 24.37 92 ALA A C 1
ATOM 708 O O . ALA A 1 92 ? -0.477 28.052 -2.115 1.00 24.24 92 ALA A O 1
ATOM 710 N N . MET A 1 93 ? -0.721 25.924 -2.702 1.00 29.36 93 MET A N 1
ATOM 711 C CA . MET A 1 93 ? -0.298 26.231 -4.077 1.00 35.91 93 MET A CA 1
ATOM 712 C C . MET A 1 93 ? -1.416 26.995 -4.804 1.00 37.85 93 MET A C 1
ATOM 713 O O . MET A 1 93 ? -2.633 26.772 -4.635 1.00 34.41 93 MET A O 1
ATOM 718 N N . ASP A 1 94 ? -1.016 27.989 -5.599 1.00 41.44 94 ASP A N 1
ATOM 719 C CA . ASP A 1 94 ? -2.016 28.718 -6.386 1.00 46.23 94 ASP A CA 1
ATOM 720 C C . ASP A 1 94 ? -1.901 28.436 -7.885 1.00 47.45 94 ASP A C 1
ATOM 721 O O . ASP A 1 94 ? -0.880 28.325 -8.547 1.00 46.50 94 ASP A O 1
ATOM 726 N N . LEU A 1 103 ? 5.118 23.570 -3.855 1.00 31.62 103 LEU A N 1
ATOM 727 C CA . LEU A 1 103 ? 6.074 24.439 -4.480 1.00 29.50 103 LEU A CA 1
ATOM 728 C C . LEU A 1 103 ? 6.755 25.133 -3.278 1.00 27.08 103 LEU A C 1
ATOM 729 O O . LEU A 1 103 ? 7.983 25.130 -3.387 1.00 25.85 103 LEU A O 1
ATOM 734 N N . GLN A 1 104 ? 6.142 25.632 -2.230 1.00 25.41 104 GLN A N 1
ATOM 735 C CA . GLN A 1 104 ? 6.819 26.362 -1.173 1.00 24.04 104 GLN A CA 1
ATOM 736 C C . GLN A 1 104 ? 6.955 25.782 0.236 1.00 20.48 104 GLN A C 1
ATOM 737 O O . GLN A 1 104 ? 6.172 24.985 0.704 1.00 17.23 104 GLN A O 1
ATOM 743 N N . PHE A 1 105 ? 8.031 26.197 0.927 1.00 16.36 105 PHE A N 1
ATOM 744 C CA . PHE A 1 105 ? 8.267 25.672 2.283 1.00 18.00 105 PHE A CA 1
ATOM 745 C C . PHE A 1 105 ? 7.259 26.217 3.299 1.00 14.27 105 PHE A C 1
ATOM 746 O O . PHE A 1 105 ? 6.888 27.365 3.130 1.00 14.32 105 PHE A O 1
ATOM 754 N N . ALA A 1 106 ? 6.816 25.459 4.261 1.00 13.74 106 ALA A N 1
ATOM 755 C CA . ALA A 1 106 ? 6.058 26.020 5.396 1.00 14.60 106 ALA A CA 1
ATOM 756 C C . ALA A 1 106 ? 7.070 26.889 6.189 1.00 14.44 106 ALA A C 1
ATOM 757 O O . ALA A 1 106 ? 8.288 26.786 6.048 1.00 14.25 106 ALA A O 1
ATOM 759 N N . ILE A 1 107 ? 6.568 27.872 6.922 1.00 15.37 107 ILE A N 1
ATOM 760 C CA . ILE A 1 107 ? 7.311 28.731 7.804 1.00 15.70 107 ILE A CA 1
ATOM 761 C C . ILE A 1 107 ? 6.817 28.524 9.259 1.00 17.20 107 ILE A C 1
ATOM 762 O O . ILE A 1 107 ? 5.637 28.717 9.633 1.00 14.50 107 ILE A O 1
ATOM 767 N N . VAL A 1 108 ? 7.735 28.180 10.166 1.00 17.92 108 VAL A N 1
ATOM 768 C CA . VAL A 1 108 ? 7.408 28.021 11.587 1.00 21.29 108 VAL A CA 1
ATOM 769 C C . VAL A 1 108 ? 7.907 29.251 12.395 1.00 22.79 108 VAL A C 1
ATOM 770 O O . VAL A 1 108 ? 9.116 29.496 12.376 1.00 22.24 108 VAL A O 1
ATOM 774 N N . SER A 1 109 ? 7.010 30.005 13.009 1.00 21.36 109 SER A N 1
ATOM 775 C CA . SER A 1 109 ? 7.458 31.117 13.883 1.00 21.94 109 SER A CA 1
ATOM 776 C C . SER A 1 109 ? 7.498 30.595 15.314 1.00 21.97 109 SER A C 1
ATOM 777 O O . SER A 1 109 ? 6.493 30.026 15.768 1.00 22.08 109 SER A O 1
ATOM 780 N N . ARG A 1 110 ? 8.604 30.530 15.989 1.00 22.47 110 ARG A N 1
ATOM 781 C CA . ARG A 1 110 ? 8.709 29.918 17.306 1.00 24.23 110 ARG A CA 1
ATOM 782 C C . ARG A 1 110 ? 8.852 31.057 18.308 1.00 24.24 110 ARG A C 1
ATOM 783 O O . ARG A 1 110 ? 9.914 31.685 18.183 1.00 22.76 110 ARG A O 1
ATOM 791 N N . ILE A 1 111 ? 7.902 31.385 19.164 1.00 23.68 111 ILE A N 1
ATOM 792 C CA . ILE A 1 111 ? 8.215 32.510 20.072 1.00 25.09 111 ILE A CA 1
ATOM 793 C C . ILE A 1 111 ? 8.149 32.079 21.543 1.00 23.57 111 ILE A C 1
ATOM 794 O O . ILE A 1 111 ? 7.483 31.104 21.911 1.00 22.13 111 ILE A O 1
ATOM 799 N N . LYS A 1 112 ? 8.867 32.813 22.383 1.00 23.37 112 LYS A N 1
ATOM 800 C CA . LYS A 1 112 ? 8.948 32.478 23.810 1.00 23.58 112 LYS A CA 1
ATOM 801 C C . LYS A 1 112 ? 7.674 32.759 24.596 1.00 20.87 112 LYS A C 1
ATOM 802 O O . LYS A 1 112 ? 7.112 33.841 24.437 1.00 21.76 112 LYS A O 1
ATOM 808 N N . LEU A 1 113 ? 7.249 31.826 25.413 1.00 17.05 113 LEU A N 1
ATOM 809 C CA . LEU A 1 113 ? 6.108 32.049 26.322 1.00 19.54 113 LEU A CA 1
ATOM 810 C C . LEU A 1 113 ? 6.717 31.944 27.760 1.00 17.90 113 LEU A C 1
ATOM 811 O O . LEU A 1 113 ? 7.354 30.954 28.085 1.00 15.45 113 LEU A O 1
ATOM 816 N N . LEU A 1 114 ? 6.665 33.033 28.492 1.00 18.06 114 LEU A N 1
ATOM 817 C CA . LEU A 1 114 ? 7.349 33.044 29.821 1.00 18.33 114 LEU A CA 1
ATOM 818 C C . LEU A 1 114 ? 6.286 33.102 30.913 1.00 15.54 114 LEU A C 1
ATOM 819 O O . LEU A 1 114 ? 5.620 34.123 31.052 1.00 14.52 114 LEU A O 1
ATOM 824 N N . TYR A 1 115 ? 6.080 31.981 31.582 1.00 15.53 115 TYR A N 1
ATOM 825 C CA . TYR A 1 115 ? 5.128 31.938 32.703 1.00 14.85 115 TYR A CA 1
ATOM 826 C C . TYR A 1 115 ? 5.701 32.737 33.883 1.00 13.03 115 TYR A C 1
ATOM 827 O O . TYR A 1 115 ? 6.819 32.386 34.235 1.00 12.20 115 TYR A O 1
ATOM 836 N N . ARG A 1 116 ? 5.061 33.750 34.445 1.00 12.04 116 ARG A N 1
ATOM 837 C CA . ARG A 1 116 ? 5.735 34.534 35.497 1.00 15.51 116 ARG A CA 1
ATOM 838 C C . ARG A 1 116 ? 4.957 34.563 36.818 1.00 14.43 116 ARG A C 1
ATOM 839 O O . ARG A 1 116 ? 3.855 35.103 36.950 1.00 12.31 116 ARG A O 1
ATOM 847 N N . PRO A 1 117 ? 5.483 33.874 37.809 1.00 16.23 117 PRO A N 1
ATOM 848 C CA . PRO A 1 117 ? 4.855 33.805 39.136 1.00 19.30 117 PRO A CA 1
ATOM 849 C C . PRO A 1 117 ? 4.869 35.182 39.794 1.00 19.50 117 PRO A C 1
ATOM 850 O O . PRO A 1 117 ? 5.689 36.076 39.460 1.00 19.24 117 PRO A O 1
ATOM 854 N N . GLN A 1 118 ? 3.871 35.398 40.640 1.00 19.00 118 GLN A N 1
ATOM 855 C CA . GLN A 1 118 ? 3.819 36.621 41.445 1.00 22.39 118 GLN A CA 1
ATOM 856 C C . GLN A 1 118 ? 4.865 36.481 42.578 1.00 19.92 118 GLN A C 1
ATOM 857 O O . GLN A 1 118 ? 5.214 35.343 42.929 1.00 17.05 118 GLN A O 1
ATOM 863 N N . GLY A 1 119 ? 5.290 37.586 43.168 1.00 18.74 119 GLY A N 1
ATOM 864 C CA . GLY A 1 119 ? 6.166 37.534 44.323 1.00 16.72 119 GLY A CA 1
ATOM 865 C C . GLY A 1 119 ? 7.637 37.389 44.044 1.00 16.64 119 GLY A C 1
ATOM 866 O O . GLY A 1 119 ? 8.347 37.024 44.985 1.00 12.52 119 GLY A O 1
ATOM 867 N N . LEU A 1 120 ? 8.099 37.545 42.780 1.00 14.42 120 LEU A N 1
ATOM 868 C CA . LEU A 1 120 ? 9.538 37.374 42.545 1.00 14.72 120 LEU A CA 1
ATOM 869 C C . LEU A 1 120 ? 10.389 38.422 43.259 1.00 14.86 120 LEU A C 1
ATOM 870 O O . LEU A 1 120 ? 9.926 39.539 43.383 1.00 14.62 120 LEU A O 1
ATOM 875 N N . VAL A 1 121 ? 11.612 38.150 43.660 1.00 16.96 121 VAL A N 1
ATOM 876 C CA . VAL A 1 121 ? 12.430 39.014 44.537 1.00 18.28 121 VAL A CA 1
ATOM 877 C C . VAL A 1 121 ? 12.798 40.362 43.983 1.00 19.90 121 VAL A C 1
ATOM 878 O O . VAL A 1 121 ? 13.170 41.261 44.760 1.00 17.27 121 VAL A O 1
ATOM 882 N N . ILE A 1 122 ? 12.824 40.492 42.646 1.00 19.27 122 ILE A N 1
ATOM 883 C CA . ILE A 1 122 ? 13.130 41.776 41.992 1.00 18.23 122 ILE A CA 1
ATOM 884 C C . ILE A 1 122 ? 12.207 41.937 40.794 1.00 17.83 122 ILE A C 1
ATOM 885 O O . ILE A 1 122 ? 11.807 40.903 40.240 1.00 16.28 122 ILE A O 1
ATOM 890 N N . PRO A 1 123 ? 11.767 43.125 40.480 1.00 18.16 123 PRO A N 1
ATOM 891 C CA . PRO A 1 123 ? 10.922 43.418 39.316 1.00 19.79 123 PRO A CA 1
ATOM 892 C C . PRO A 1 123 ? 11.783 43.178 38.070 1.00 19.21 123 PRO A C 1
ATOM 893 O O . PRO A 1 123 ? 13.021 43.208 38.126 1.00 14.43 123 PRO A O 1
ATOM 897 N N . PRO A 1 124 ? 11.154 43.020 36.912 1.00 21.28 124 PRO A N 1
ATOM 898 C CA . PRO A 1 124 ? 11.870 42.716 35.664 1.00 21.54 124 PRO A CA 1
ATOM 899 C C . PRO A 1 124 ? 13.016 43.619 35.256 1.00 19.42 124 PRO A C 1
ATOM 900 O O . PRO A 1 124 ? 14.143 43.204 34.864 1.00 15.65 124 PRO A O 1
ATOM 904 N N . GLU A 1 125 ? 12.818 44.941 35.315 1.00 20.78 125 GLU A N 1
ATOM 905 C CA . GLU A 1 125 ? 13.773 45.943 34.889 1.00 25.30 125 GLU A CA 1
ATOM 906 C C . GLU A 1 125 ? 15.079 45.973 35.692 1.00 24.83 125 GLU A C 1
ATOM 907 O O . GLU A 1 125 ? 16.046 46.530 35.177 1.00 23.50 125 GLU A O 1
ATOM 913 N N . GLN A 1 126 ? 15.103 45.380 36.873 1.00 23.61 126 GLN A N 1
ATOM 914 C CA . GLN A 1 126 ? 16.376 45.292 37.593 1.00 26.04 126 GLN A CA 1
ATOM 915 C C . GLN A 1 126 ? 17.177 44.084 37.177 1.00 22.44 126 GLN A C 1
ATOM 916 O O . GLN A 1 126 ? 18.348 44.014 37.597 1.00 24.78 126 GLN A O 1
ATOM 922 N N . ALA A 1 127 ? 16.631 43.123 36.445 1.00 19.70 127 ALA A N 1
ATOM 923 C CA . ALA A 1 127 ? 17.395 41.890 36.182 1.00 17.90 127 ALA A CA 1
ATOM 924 C C . ALA A 1 127 ? 18.625 42.008 35.350 1.00 19.24 127 ALA A C 1
ATOM 925 O O . ALA A 1 127 ? 19.686 41.473 35.699 1.00 20.48 127 ALA A O 1
ATOM 927 N N . PRO A 1 128 ? 18.584 42.714 34.229 1.00 22.01 128 PRO A N 1
ATOM 928 C CA . PRO A 1 128 ? 19.664 42.778 33.243 1.00 22.42 128 PRO A CA 1
ATOM 929 C C . PRO A 1 128 ? 21.004 43.152 33.853 1.00 23.55 128 PRO A C 1
ATOM 930 O O . PRO A 1 128 ? 22.103 42.629 33.574 1.00 20.21 128 PRO A O 1
ATOM 934 N N . GLY A 1 129 ? 20.896 44.122 34.789 1.00 23.69 129 GLY A N 1
ATOM 935 C CA . GLY A 1 129 ? 22.109 44.639 35.443 1.00 24.78 129 GLY A CA 1
ATOM 936 C C . GLY A 1 129 ? 22.696 43.709 36.482 1.00 26.25 129 GLY A C 1
ATOM 937 O O . GLY A 1 129 ? 23.789 44.040 36.991 1.00 26.62 129 GLY A O 1
ATOM 938 N N . LYS A 1 130 ? 22.106 42.535 36.792 1.00 26.58 130 LYS A N 1
ATOM 939 C CA . LYS A 1 130 ? 22.717 41.620 37.748 1.00 24.73 130 LYS A CA 1
ATOM 940 C C . LYS A 1 130 ? 23.579 40.545 37.137 1.00 25.30 130 LYS A C 1
ATOM 941 O O . LYS A 1 130 ? 24.179 39.720 37.847 1.00 22.99 130 LYS A O 1
ATOM 947 N N . LEU A 1 131 ? 23.527 40.449 35.799 1.00 24.59 131 LEU A N 1
ATOM 948 C CA . LEU A 1 131 ? 24.277 39.381 35.120 1.00 25.99 131 LEU A CA 1
ATOM 949 C C . LEU A 1 131 ? 25.733 39.361 35.551 1.00 25.50 131 LEU A C 1
ATOM 950 O O . LEU A 1 131 ? 26.314 40.437 35.729 1.00 22.14 131 LEU A O 1
ATOM 955 N N . GLU A 1 132 ? 26.364 38.214 35.719 1.00 26.47 132 GLU A N 1
ATOM 956 C CA . GLU A 1 132 ? 27.749 38.119 36.177 1.00 30.26 132 GLU A CA 1
ATOM 957 C C . GLU A 1 132 ? 28.639 37.383 35.178 1.00 30.66 132 GLU A C 1
ATOM 958 O O . GLU A 1 132 ? 28.216 36.357 34.658 1.00 27.75 132 GLU A O 1
ATOM 964 N N . PHE A 1 133 ? 29.764 37.971 34.827 1.00 34.80 133 PHE A N 1
ATOM 965 C CA . PHE A 1 133 ? 30.675 37.409 33.840 1.00 39.58 133 PHE A CA 1
ATOM 966 C C . PHE A 1 133 ? 31.983 36.931 34.466 1.00 42.75 133 PHE A C 1
ATOM 967 O O . PHE A 1 133 ? 32.647 37.673 35.170 1.00 43.39 133 PHE A O 1
ATOM 975 N N . THR A 1 134 ? 32.372 35.715 34.174 1.00 47.87 134 THR A N 1
ATOM 976 C CA . THR A 1 134 ? 33.578 35.083 34.679 1.00 53.32 134 THR A CA 1
ATOM 977 C C . THR A 1 134 ? 34.386 34.540 33.506 1.00 56.25 134 THR A C 1
ATOM 978 O O . THR A 1 134 ? 33.791 33.988 32.571 1.00 56.46 134 THR A O 1
ATOM 982 N N . ARG A 1 135 ? 35.707 34.674 33.549 1.00 59.94 135 ARG A N 1
ATOM 983 C CA . ARG A 1 135 ? 36.570 34.127 32.496 1.00 62.54 135 ARG A CA 1
ATOM 984 C C . ARG A 1 135 ? 36.653 32.614 32.660 1.00 63.86 135 ARG A C 1
ATOM 985 O O . ARG A 1 135 ? 36.834 32.113 33.769 1.00 64.49 135 ARG A O 1
ATOM 987 N N . GLU A 1 136 ? 36.439 31.848 31.592 1.00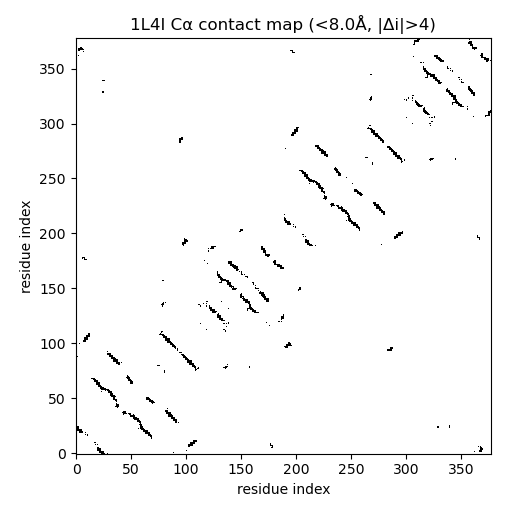 65.52 136 GLU A N 1
ATOM 988 C CA . GLU A 1 136 ? 36.485 30.380 31.699 1.00 66.88 136 GLU A CA 1
ATOM 989 C C . GLU A 1 136 ? 36.839 29.762 30.332 1.00 68.19 136 GLU A C 1
ATOM 990 O O . GLU A 1 136 ? 37.386 30.474 29.475 1.00 69.30 136 GLU A O 1
ATOM 992 N N . LEU A 1 140 ? 34.068 32.960 28.107 1.00 45.58 140 LEU A N 1
ATOM 993 C CA . LEU A 1 140 ? 33.155 33.678 28.986 1.00 45.94 140 LEU A CA 1
ATOM 994 C C . LEU A 1 140 ? 31.942 32.911 29.514 1.00 43.98 140 LEU A C 1
ATOM 995 O O . LEU A 1 140 ? 31.077 32.465 28.755 1.00 43.52 140 LEU A O 1
ATOM 1000 N N . THR A 1 141 ? 31.841 32.863 30.851 1.00 40.86 141 THR A N 1
ATOM 1001 C CA . THR A 1 141 ? 30.678 32.246 31.496 1.00 37.52 141 THR A CA 1
ATOM 1002 C C . THR A 1 141 ? 29.743 33.389 31.931 1.00 34.85 141 THR A C 1
ATOM 1003 O O . THR A 1 141 ? 30.208 34.411 32.437 1.00 32.46 141 THR A O 1
ATOM 1007 N N . LEU A 1 142 ? 28.451 33.242 31.650 1.00 30.88 142 LEU A N 1
ATOM 1008 C CA . LEU A 1 142 ? 27.450 34.219 32.018 1.00 29.08 142 LEU A CA 1
ATOM 1009 C C . LEU A 1 142 ? 26.618 33.563 33.155 1.00 27.87 142 LEU A C 1
ATOM 1010 O O . LEU A 1 142 ? 26.096 32.466 32.945 1.00 26.89 142 LEU A O 1
ATOM 1015 N N . PHE A 1 143 ? 26.520 34.239 34.294 1.00 25.57 143 PHE A N 1
ATOM 1016 C CA . PHE A 1 143 ? 25.741 33.677 35.408 1.00 24.56 143 PHE A CA 1
ATOM 1017 C C . PHE A 1 143 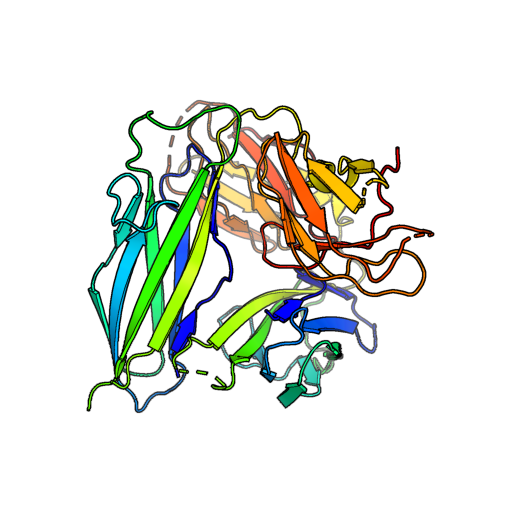? 24.580 34.599 35.736 1.00 19.79 143 PHE A C 1
ATOM 1018 O O . PHE A 1 143 ? 24.715 35.820 35.797 1.00 16.60 143 PHE A O 1
ATOM 1026 N N . ASN A 1 144 ? 23.398 34.021 35.812 1.00 19.91 144 ASN A N 1
ATOM 1027 C CA . ASN A 1 144 ? 22.218 34.872 36.048 1.00 22.47 144 ASN A CA 1
ATOM 1028 C C . ASN A 1 144 ? 21.587 34.554 37.397 1.00 22.78 144 ASN A C 1
ATOM 1029 O O . ASN A 1 144 ? 20.784 33.617 37.488 1.00 23.16 144 ASN A O 1
ATOM 1034 N N . PRO A 1 145 ? 21.837 35.363 38.397 1.00 21.92 145 PRO A N 1
ATOM 1035 C CA . PRO A 1 145 ? 21.281 35.146 39.733 1.00 22.10 145 PRO A CA 1
ATOM 1036 C C . PRO A 1 145 ? 19.883 35.681 39.883 1.00 23.07 145 PRO A C 1
ATOM 1037 O O . PRO A 1 145 ? 19.635 36.310 40.939 1.00 25.47 145 PRO A O 1
ATOM 1041 N N . THR A 1 146 ? 19.015 35.739 38.881 1.00 20.66 146 THR A N 1
ATOM 1042 C CA . THR A 1 146 ? 17.700 36.390 39.092 1.00 17.79 146 THR A CA 1
ATOM 1043 C C . THR A 1 146 ? 16.691 35.310 38.728 1.00 17.41 146 THR A C 1
ATOM 1044 O O . THR A 1 146 ? 17.021 34.281 38.157 1.00 15.49 146 THR A O 1
ATOM 1048 N N . PRO A 1 147 ? 15.446 35.488 39.063 1.00 16.76 147 PRO A N 1
ATOM 1049 C CA . PRO A 1 147 ? 14.389 34.595 38.669 1.00 18.31 147 PRO A CA 1
ATOM 1050 C C . PRO A 1 147 ? 13.900 34.717 37.197 1.00 17.57 147 PRO A C 1
ATOM 1051 O O . PRO A 1 147 ? 12.959 34.007 36.836 1.00 13.23 147 PRO A O 1
ATOM 1055 N N . TYR A 1 148 ? 14.540 35.465 36.289 1.00 17.98 148 TYR A N 1
ATOM 1056 C CA . TYR A 1 148 ? 14.044 35.658 34.935 1.00 17.57 148 TYR A CA 1
ATOM 1057 C C . TYR A 1 148 ? 14.914 35.096 33.800 1.00 18.00 148 TYR A C 1
ATOM 1058 O O . TYR A 1 148 ? 16.153 35.103 33.941 1.00 18.45 148 TYR A O 1
ATOM 1067 N N . TYR A 1 149 ? 14.258 34.728 32.702 1.00 16.42 149 TYR A N 1
ATOM 1068 C CA . TYR A 1 149 ? 15.068 34.343 31.529 1.00 16.96 149 TYR A CA 1
ATOM 1069 C C . TYR A 1 149 ? 15.608 35.655 30.947 1.00 15.03 149 TYR A C 1
ATOM 1070 O O . TYR A 1 149 ? 14.820 36.581 30.777 1.00 12.16 149 TYR A O 1
ATOM 1079 N N . LEU A 1 150 ? 16.892 35.754 30.741 1.00 16.37 150 LEU A N 1
ATOM 1080 C CA . LEU A 1 150 ? 17.430 36.995 30.165 1.00 21.23 150 LEU A CA 1
ATOM 1081 C C . LEU A 1 150 ? 17.892 36.766 28.711 1.00 21.11 150 LEU A C 1
ATOM 1082 O O . LEU A 1 150 ? 18.732 35.884 28.473 1.00 20.00 150 LEU A O 1
ATOM 1087 N N . THR A 1 151 ? 17.406 37.546 27.768 1.00 20.97 151 THR A N 1
ATOM 1088 C CA . THR A 1 151 ? 17.794 37.370 26.364 1.00 21.60 151 THR A CA 1
ATOM 1089 C C . THR A 1 151 ? 18.819 38.470 26.072 1.00 20.45 151 THR A C 1
ATOM 1090 O O . THR A 1 151 ? 18.430 39.626 26.058 1.00 21.48 151 THR A O 1
ATOM 1094 N N . VAL A 1 152 ? 20.050 38.073 25.950 1.00 20.21 152 VAL A N 1
ATOM 1095 C CA . VAL A 1 152 ? 21.197 38.938 25.749 1.00 20.64 152 VAL A CA 1
ATOM 1096 C C . VAL A 1 152 ? 21.585 39.032 24.261 1.00 23.02 152 VAL A C 1
ATOM 1097 O O . VAL A 1 152 ? 21.817 38.034 23.577 1.00 21.63 152 VAL A O 1
ATOM 1101 N N . THR A 1 153 ? 21.647 40.232 23.741 1.00 23.57 153 THR A N 1
ATOM 1102 C CA . THR A 1 153 ? 22.001 40.623 22.405 1.00 27.62 153 THR A CA 1
ATOM 1103 C C . THR A 1 153 ? 23.011 41.787 22.436 1.00 28.87 153 THR A C 1
ATOM 1104 O O . THR A 1 153 ? 23.280 42.460 23.453 1.00 25.12 153 THR A O 1
ATOM 1108 N N . ASP A 1 154 ? 23.626 41.967 21.253 1.00 28.98 154 ASP A N 1
ATOM 1109 C CA . ASP A 1 154 ? 24.651 42.980 21.099 1.00 31.79 154 ASP A CA 1
ATOM 1110 C C . ASP A 1 154 ? 25.783 42.759 22.114 1.00 30.14 154 ASP A C 1
ATOM 1111 O O . ASP A 1 154 ? 26.302 43.732 22.657 1.00 26.59 154 ASP A O 1
ATOM 1116 N N . LEU A 1 155 ? 26.147 41.514 22.352 1.00 29.14 155 LEU A N 1
ATOM 1117 C CA . LEU A 1 155 ? 27.178 41.198 23.337 1.00 31.34 155 LEU A CA 1
ATOM 1118 C C . LEU A 1 155 ? 28.571 41.412 22.779 1.00 34.13 155 LEU A C 1
ATOM 1119 O O . LEU A 1 155 ? 28.880 40.892 21.684 1.00 34.31 155 LEU A O 1
ATOM 1124 N N . LYS A 1 156 ? 29.374 42.272 23.395 1.00 36.09 156 LYS A N 1
ATOM 1125 C CA . LYS A 1 156 ? 30.742 42.474 22.926 1.00 40.34 156 LYS A CA 1
ATOM 1126 C C . LYS A 1 156 ? 31.764 42.267 24.051 1.00 40.99 156 LYS A C 1
ATOM 1127 O O . LYS A 1 156 ? 31.598 42.777 25.167 1.00 39.64 156 LYS A O 1
ATOM 1133 N N . ALA A 1 157 ? 32.827 41.540 23.746 1.00 43.05 157 ALA A N 1
ATOM 1134 C CA . ALA A 1 157 ? 33.970 41.394 24.657 1.00 45.15 157 ALA A CA 1
ATOM 1135 C C . ALA A 1 157 ? 35.029 42.309 24.028 1.00 47.57 157 ALA A C 1
ATOM 1136 O O . ALA A 1 157 ? 35.510 42.032 22.926 1.00 48.36 157 ALA A O 1
ATOM 1138 N N . GLY A 1 158 ? 35.321 43.451 24.639 1.00 49.77 158 GLY A N 1
ATOM 1139 C CA . GLY A 1 158 ? 36.246 44.391 24.007 1.00 52.17 158 GLY A CA 1
ATOM 1140 C C . GLY A 1 158 ? 35.640 44.817 22.666 1.00 55.05 158 GLY A C 1
ATOM 1141 O O . GLY A 1 158 ? 34.677 45.605 22.650 1.00 56.67 158 GLY A O 1
ATOM 1142 N N . ASN A 1 159 ? 36.152 44.301 21.557 1.00 55.09 159 ASN A N 1
ATOM 1143 C CA . ASN A 1 159 ? 35.661 44.689 20.239 1.00 55.38 159 ASN A CA 1
ATOM 1144 C C . ASN A 1 159 ? 35.273 43.489 19.382 1.00 55.36 159 ASN A C 1
ATOM 1145 O O . ASN A 1 159 ? 34.973 43.631 18.192 1.00 56.47 159 ASN A O 1
ATOM 1147 N N . LYS A 1 160 ? 35.276 42.288 19.945 1.00 52.93 160 LYS A N 1
ATOM 1148 C CA . LYS A 1 160 ? 34.816 41.134 19.182 1.00 51.57 160 LYS A CA 1
ATOM 1149 C C . LYS A 1 160 ? 33.336 40.899 19.509 1.00 50.02 160 LYS A C 1
ATOM 1150 O O . LYS A 1 160 ? 33.013 40.686 20.693 1.00 49.77 160 LYS A O 1
ATOM 1152 N N . SER A 1 161 ? 32.453 40.941 18.520 1.00 45.26 161 SER A N 1
ATOM 1153 C CA . SER A 1 161 ? 31.039 40.663 18.688 1.00 42.92 161 SER A CA 1
ATOM 1154 C C . SER A 1 161 ? 30.795 39.201 19.047 1.00 41.74 161 SER A C 1
ATOM 1155 O O . SER A 1 161 ? 31.352 38.362 18.326 1.00 40.53 161 SER A O 1
ATOM 1158 N N . LEU A 1 162 ? 30.029 38.850 20.071 1.00 40.34 162 LEU A N 1
ATOM 1159 C CA . LEU A 1 162 ? 29.799 37.454 20.429 1.00 39.61 162 LEU A CA 1
ATOM 1160 C C . LEU A 1 162 ? 28.404 37.054 19.981 1.00 39.40 162 LEU A C 1
ATOM 1161 O O . LEU A 1 162 ? 27.633 37.957 19.600 1.00 38.35 162 LEU A O 1
ATOM 1166 N N . GLU A 1 163 ? 28.060 35.778 20.076 1.00 39.83 163 GLU A N 1
ATOM 1167 C CA . GLU A 1 163 ? 26.711 35.385 19.647 1.00 41.39 163 GLU A CA 1
ATOM 1168 C C . GLU A 1 163 ? 25.637 35.793 20.659 1.00 38.12 163 GLU A C 1
ATOM 1169 O O . GLU A 1 163 ? 25.927 35.949 21.844 1.00 35.97 163 GLU A O 1
ATOM 1175 N N . ASN A 1 164 ? 24.411 35.972 20.185 1.00 33.98 164 ASN A N 1
ATOM 1176 C CA . ASN A 1 164 ? 23.277 36.218 21.058 1.00 32.13 164 ASN A CA 1
ATOM 1177 C C . ASN A 1 164 ? 23.085 35.009 21.992 1.00 29.95 164 ASN A C 1
ATOM 1178 O O . ASN A 1 164 ? 23.381 33.885 21.590 1.00 26.77 164 ASN A O 1
ATOM 1183 N N . THR A 1 165 ? 22.632 35.272 23.226 1.00 29.08 165 THR A N 1
ATOM 1184 C CA . THR A 1 165 ? 22.426 34.080 24.095 1.00 29.92 165 THR A CA 1
ATOM 1185 C C . THR A 1 165 ? 21.248 34.350 25.021 1.00 27.46 165 THR A C 1
ATOM 1186 O O . THR A 1 165 ? 20.855 35.507 25.162 1.00 27.65 165 THR A O 1
ATOM 1190 N N . MET A 1 166 ? 20.736 33.320 25.646 1.00 25.22 166 MET A N 1
ATOM 1191 C CA . MET A 1 166 ? 19.665 33.371 26.606 1.00 24.50 166 MET A CA 1
ATOM 1192 C C . MET A 1 166 ? 20.128 32.674 27.903 1.00 23.50 166 MET A C 1
ATOM 1193 O O . MET A 1 166 ? 20.607 31.572 27.789 1.00 20.78 166 MET A O 1
ATOM 1198 N N . VAL A 1 167 ? 20.032 33.358 29.047 1.00 21.72 167 VAL A N 1
ATOM 1199 C CA . VAL A 1 167 ? 20.465 32.779 30.314 1.00 20.30 167 VAL A CA 1
ATOM 1200 C C . VAL A 1 167 ? 19.242 32.464 31.156 1.00 18.24 167 VAL A C 1
ATOM 1201 O O . VAL A 1 167 ? 18.449 33.321 31.525 1.00 20.52 167 VAL A O 1
ATOM 1205 N N . PRO A 1 168 ? 19.024 31.191 31.447 1.00 17.43 168 PRO A N 1
ATOM 1206 C CA . PRO A 1 168 ? 17.973 30.701 32.291 1.00 18.07 168 PRO A CA 1
ATOM 1207 C C . PRO A 1 168 ? 18.163 31.239 33.735 1.00 18.08 168 PRO A C 1
ATOM 1208 O O . PRO A 1 168 ? 19.242 31.698 34.122 1.00 15.23 168 PRO A O 1
ATOM 1212 N N . PRO A 1 169 ? 17.050 31.414 34.426 1.00 18.11 169 PRO A N 1
ATOM 1213 C CA . PRO A 1 169 ? 16.946 31.856 35.809 1.00 19.96 169 PRO A CA 1
ATOM 1214 C C . PRO A 1 169 ? 17.838 30.991 36.711 1.00 21.75 169 PRO A C 1
ATOM 1215 O O . PRO A 1 169 ? 17.713 29.763 36.670 1.00 20.44 169 PRO A O 1
ATOM 1219 N N . GLN A 1 170 ? 18.758 31.596 37.439 1.00 22.44 170 GLN A N 1
ATOM 1220 C CA . GLN A 1 170 ? 19.644 30.878 38.342 1.00 26.97 170 GLN A CA 1
ATOM 1221 C C . GLN A 1 170 ? 20.609 29.953 37.602 1.00 28.96 170 GLN A C 1
ATOM 1222 O O . GLN A 1 170 ? 21.127 29.055 38.261 1.00 31.15 170 GLN A O 1
ATOM 1228 N N . GLY A 1 171 ? 20.906 30.150 36.321 1.00 30.84 171 GLY A N 1
ATOM 1229 C CA . GLY A 1 171 ? 21.761 29.315 35.528 1.00 28.58 171 GLY A CA 1
ATOM 1230 C C . GLY A 1 171 ? 22.937 30.065 34.936 1.00 30.00 171 GLY A C 1
ATOM 1231 O O . GLY A 1 171 ? 23.172 31.249 35.111 1.00 29.46 171 GLY A O 1
ATOM 1232 N N . LYS A 1 172 ? 23.814 29.355 34.283 1.00 32.90 172 LYS A N 1
ATOM 1233 C CA . LYS A 1 172 ? 24.999 29.804 33.608 1.00 39.70 172 LYS A CA 1
ATOM 1234 C C . LYS A 1 172 ? 24.990 29.270 32.161 1.00 40.80 172 LYS A C 1
ATOM 1235 O O . LYS A 1 172 ? 24.358 28.263 31.870 1.00 39.80 172 LYS A O 1
ATOM 1241 N N . VAL A 1 173 ? 25.728 29.960 31.322 1.00 43.03 173 VAL A N 1
ATOM 1242 C CA . VAL A 1 173 ? 25.863 29.591 29.914 1.00 45.76 173 VAL A CA 1
ATOM 1243 C C . VAL A 1 173 ? 27.281 29.991 29.528 1.00 47.43 173 VAL A C 1
ATOM 1244 O O . VAL A 1 173 ? 27.772 30.983 30.077 1.00 46.58 173 VAL A O 1
ATOM 1248 N N . THR A 1 174 ? 27.921 29.222 28.652 1.00 50.74 174 THR A N 1
ATOM 1249 C CA . THR A 1 174 ? 29.270 29.589 28.225 1.00 53.94 174 THR A CA 1
ATOM 1250 C C . THR A 1 174 ? 29.248 30.135 26.805 1.00 53.98 174 THR A C 1
ATOM 1251 O O . THR A 1 174 ? 28.675 29.522 25.914 1.00 54.20 174 THR A O 1
ATOM 1255 N N . VAL A 1 175 ? 29.846 31.308 26.621 1.00 54.59 175 VAL A N 1
ATOM 1256 C CA . VAL A 1 175 ? 29.901 31.883 25.277 1.00 56.97 175 VAL A CA 1
ATOM 1257 C C . VAL A 1 175 ? 31.327 31.729 24.738 1.00 57.15 175 VAL A C 1
ATOM 1258 O O . VAL A 1 175 ? 32.222 32.311 25.347 1.00 54.57 175 VAL A O 1
ATOM 1262 N N . ASN A 1 176 ? 31.494 31.010 23.633 1.00 59.31 176 ASN A N 1
ATOM 1263 C CA . ASN A 1 176 ? 32.847 30.876 23.066 1.00 60.85 176 ASN A CA 1
ATOM 1264 C C . ASN A 1 176 ? 33.231 32.199 22.416 1.00 61.32 176 ASN A C 1
ATOM 1265 O O . ASN A 1 176 ? 32.360 32.890 21.885 1.00 62.35 176 ASN A O 1
ATOM 1267 N N . ILE A 1 177 ? 34.461 32.627 22.621 1.00 60.96 177 ILE A N 1
ATOM 1268 C CA . ILE A 1 177 ? 35.061 33.837 22.081 1.00 61.58 177 ILE A CA 1
ATOM 1269 C C . ILE A 1 177 ? 36.262 33.438 21.218 1.00 61.86 177 ILE A C 1
ATOM 1270 O O . ILE A 1 177 ? 37.242 32.808 21.599 1.00 63.03 177 ILE A O 1
ATOM 1275 N N . GLY A 1 183 ? 41.968 41.129 27.450 1.00 55.69 183 GLY A N 1
ATOM 1276 C CA . GLY A 1 183 ? 40.753 41.536 28.134 1.00 55.79 183 GLY A CA 1
ATOM 1277 C C . GLY A 1 183 ? 39.920 42.452 27.226 1.00 55.98 183 GLY A C 1
ATOM 1278 O O . GLY A 1 183 ? 39.933 42.397 25.998 1.00 57.35 183 GLY A O 1
ATOM 1279 N N . GLY A 1 184 ? 39.180 43.285 27.939 1.00 57.00 184 GLY A N 1
ATOM 1280 C CA . GLY A 1 184 ? 38.262 44.195 27.251 1.00 56.57 184 GLY A CA 1
ATOM 1281 C C . GLY A 1 184 ? 37.017 44.219 28.163 1.00 56.34 184 GLY A C 1
ATOM 1282 O O . GLY A 1 184 ? 36.729 43.320 28.951 1.00 57.01 184 GLY A O 1
ATOM 1283 N N . ASP A 1 185 ? 36.419 45.394 28.025 1.00 57.76 185 ASP A N 1
ATOM 1284 C CA . ASP A 1 185 ? 35.170 45.707 28.703 1.00 57.23 185 ASP A CA 1
ATOM 1285 C C . ASP A 1 185 ? 34.055 44.885 28.048 1.00 55.71 185 ASP A C 1
ATOM 1286 O O . ASP A 1 185 ? 34.037 44.701 26.817 1.00 57.68 185 ASP A O 1
ATOM 1291 N N . ILE A 1 186 ? 33.133 44.382 28.859 1.00 53.00 186 ILE A N 1
ATOM 1292 C CA . ILE A 1 186 ? 31.998 43.635 28.318 1.00 48.35 186 ILE A CA 1
ATOM 1293 C C . ILE A 1 186 ? 30.733 44.485 28.236 1.00 45.66 186 ILE A C 1
ATOM 1294 O O . ILE A 1 186 ? 30.241 44.945 29.267 1.00 45.32 186 ILE A O 1
ATOM 1299 N N . THR A 1 187 ? 30.183 44.689 27.037 1.00 40.57 187 THR A N 1
ATOM 1300 C CA . THR A 1 187 ? 28.958 45.457 26.870 1.00 35.82 187 THR A CA 1
ATOM 1301 C C . THR A 1 187 ? 27.852 44.585 26.216 1.00 33.69 187 THR A C 1
ATOM 1302 O O . THR A 1 187 ? 28.057 43.577 25.510 1.00 31.11 187 THR A O 1
ATOM 1306 N N . TYR A 1 188 ? 26.592 44.956 26.492 1.00 28.62 188 TYR A N 1
ATOM 1307 C CA . TYR A 1 188 ? 25.488 44.147 25.992 1.00 25.20 188 TYR A CA 1
ATOM 1308 C C . TYR A 1 188 ? 24.187 44.877 26.181 1.00 25.57 188 TYR A C 1
ATOM 1309 O O . TYR A 1 188 ? 24.082 45.887 26.888 1.00 26.56 188 TYR A O 1
ATOM 1318 N N . LYS A 1 189 ? 23.188 44.305 25.538 1.00 24.89 189 LYS A N 1
ATOM 1319 C CA . LYS A 1 189 ? 21.820 44.742 25.652 1.00 23.66 189 LYS A CA 1
ATOM 1320 C C . LYS A 1 189 ? 20.967 43.516 25.969 1.00 20.54 189 LYS A C 1
ATOM 1321 O O . LYS A 1 189 ? 21.477 42.422 25.813 1.00 21.03 189 LYS A O 1
ATOM 1327 N N . THR A 1 190 ? 19.742 43.701 26.387 1.00 18.72 190 THR A N 1
ATOM 1328 C CA . THR A 1 190 ? 18.819 42.591 26.593 1.00 19.77 190 THR A CA 1
ATOM 1329 C C . THR A 1 190 ? 17.503 43.034 25.929 1.00 18.79 190 THR A C 1
ATOM 1330 O O . THR A 1 190 ? 17.302 44.189 25.567 1.00 19.24 190 THR A O 1
ATOM 1334 N N . ILE A 1 191 ? 16.672 42.050 25.682 1.00 18.59 191 ILE A N 1
ATOM 1335 C CA . ILE A 1 191 ? 15.371 42.305 25.091 1.00 18.21 191 ILE A CA 1
ATOM 1336 C C . ILE A 1 191 ? 14.375 42.260 26.243 1.00 19.91 191 ILE A C 1
ATOM 1337 O O . ILE A 1 191 ? 14.407 41.245 26.987 1.00 17.86 191 ILE A O 1
ATOM 1342 N N . ASN A 1 192 ? 13.557 43.294 26.369 1.00 18.30 192 ASN A N 1
ATOM 1343 C CA . ASN A 1 192 ? 12.620 43.383 27.486 1.00 19.75 192 ASN A CA 1
ATOM 1344 C C . ASN A 1 192 ? 11.309 42.685 27.191 1.00 19.48 192 ASN A C 1
ATOM 1345 O O . ASN A 1 192 ? 11.044 41.986 26.192 1.00 19.53 192 ASN A O 1
ATOM 1350 N N . ASP A 1 193 ? 10.350 42.886 28.114 1.00 18.87 193 ASP A N 1
ATOM 1351 C CA . ASP A 1 193 ? 9.079 42.216 28.025 1.00 21.67 193 ASP A CA 1
ATOM 1352 C C . ASP A 1 193 ? 8.269 42.549 26.771 1.00 24.85 193 ASP A C 1
ATOM 1353 O O . ASP A 1 193 ? 7.405 41.778 26.345 1.00 25.42 193 ASP A O 1
ATOM 1358 N N . TYR A 1 194 ? 8.474 43.700 26.180 1.00 26.15 194 TYR A N 1
ATOM 1359 C CA . TYR A 1 194 ? 7.768 44.179 25.009 1.00 29.99 194 TYR A CA 1
ATOM 1360 C C . TYR A 1 194 ? 8.511 43.890 23.707 1.00 29.55 194 TYR A C 1
ATOM 1361 O O . TYR A 1 194 ? 8.061 44.361 22.670 1.00 28.11 194 TYR A O 1
ATOM 1370 N N . GLY A 1 195 ? 9.610 43.150 23.736 1.00 27.52 195 GLY A N 1
ATOM 1371 C CA . GLY A 1 195 ? 10.363 42.853 22.526 1.00 28.54 195 GLY A CA 1
ATOM 1372 C C . GLY A 1 195 ? 11.323 43.950 22.104 1.00 26.54 195 GLY A C 1
ATOM 1373 O O . GLY A 1 195 ? 11.936 43.886 21.061 1.00 26.81 195 GLY A O 1
ATOM 1374 N N . ALA A 1 196 ? 11.526 44.971 22.918 1.00 27.06 196 ALA A N 1
ATOM 1375 C CA . ALA A 1 196 ? 12.365 46.099 22.626 1.00 25.55 196 ALA A CA 1
ATOM 1376 C C . ALA A 1 196 ? 13.736 45.929 23.281 1.00 26.08 196 ALA A C 1
ATOM 1377 O O . ALA A 1 196 ? 13.926 45.142 24.197 1.00 24.52 196 ALA A O 1
ATOM 1379 N N . LEU A 1 197 ? 14.691 46.679 22.791 1.00 25.85 197 LEU A N 1
ATOM 1380 C CA . LEU A 1 197 ? 16.063 46.633 23.254 1.00 30.16 197 LEU A CA 1
ATOM 1381 C C . LEU A 1 197 ? 16.223 47.605 24.434 1.00 30.87 197 LEU A C 1
ATOM 1382 O O . LEU A 1 197 ? 15.767 48.730 24.344 1.00 28.56 197 LEU A O 1
ATOM 1387 N N . THR A 1 198 ? 16.889 47.142 25.487 1.00 31.99 198 THR A N 1
ATOM 1388 C CA . THR A 1 198 ? 17.199 48.049 26.592 1.00 34.17 198 THR A CA 1
ATOM 1389 C C . THR A 1 198 ? 18.418 48.878 26.159 1.00 36.77 198 THR A C 1
ATOM 1390 O O . THR A 1 198 ? 18.956 48.639 25.069 1.00 34.51 198 THR A O 1
ATOM 1394 N N . GLU A 1 199 ? 18.872 49.794 27.030 1.00 40.07 199 GLU A N 1
ATOM 1395 C CA . GLU A 1 199 ? 20.087 50.544 26.697 1.00 43.50 199 GLU A CA 1
ATOM 1396 C C . GLU A 1 199 ? 21.303 49.668 26.996 1.00 41.31 199 GLU A C 1
ATOM 1397 O O . GLU A 1 199 ? 21.205 48.749 27.796 1.00 40.14 199 GLU A O 1
ATOM 1403 N N . GLN A 1 200 ? 22.440 49.981 26.395 1.00 41.02 200 GLN A N 1
ATOM 1404 C CA . GLN A 1 200 ? 23.678 49.249 26.636 1.00 40.10 200 GLN A CA 1
ATOM 1405 C C . GLN A 1 200 ? 24.028 49.294 28.126 1.00 38.97 200 GLN A C 1
ATOM 1406 O O . GLN A 1 200 ? 23.758 50.265 28.827 1.00 37.70 200 GLN A O 1
ATOM 1412 N N . VAL A 1 201 ? 24.550 48.189 28.611 1.00 37.29 201 VAL A N 1
ATOM 1413 C CA . VAL A 1 201 ? 24.966 47.982 29.975 1.00 37.93 201 VAL A CA 1
ATOM 1414 C C . VAL A 1 201 ? 26.428 47.498 29.906 1.00 37.52 201 VAL A C 1
ATOM 1415 O O . VAL A 1 201 ? 26.826 46.738 29.028 1.00 32.56 201 VAL A O 1
ATOM 1419 N N . ARG A 1 202 ? 27.185 48.006 30.879 1.00 37.85 202 ARG A N 1
ATOM 1420 C CA . ARG A 1 202 ? 28.603 47.718 30.974 1.00 40.33 202 ARG A CA 1
ATOM 1421 C C . ARG A 1 202 ? 28.786 46.648 32.020 1.00 43.07 202 ARG A C 1
ATOM 1422 O O . ARG A 1 202 ? 28.349 46.853 33.160 1.00 45.73 202 ARG A O 1
ATOM 1424 N N . GLY A 1 203 ? 29.338 45.516 31.680 1.00 44.11 203 GLY A N 1
ATOM 1425 C CA . GLY A 1 203 ? 29.572 44.461 32.679 1.00 45.64 203 GLY A CA 1
ATOM 1426 C C . GLY A 1 203 ? 31.084 44.474 32.884 1.00 47.67 203 GLY A C 1
ATOM 1427 O O . GLY A 1 203 ? 31.802 45.238 32.224 1.00 47.40 203 GLY A O 1
ATOM 1428 N N . VAL A 1 204 ? 31.577 43.700 33.837 1.00 48.15 204 VAL A N 1
ATOM 1429 C CA . VAL A 1 204 ? 33.033 43.649 34.077 1.00 49.10 204 VAL A CA 1
ATOM 1430 C C . VAL A 1 204 ? 33.370 42.189 34.362 1.00 49.28 204 VAL A C 1
ATOM 1431 O O . VAL A 1 204 ? 32.552 41.558 35.050 1.00 48.34 204 VAL A O 1
ATOM 1435 N N . VAL A 1 205 ? 34.412 41.607 33.795 1.00 48.99 205 VAL A N 1
ATOM 1436 C CA . VAL A 1 205 ? 34.703 40.193 34.005 1.00 51.49 205 VAL A CA 1
ATOM 1437 C C . VAL A 1 205 ? 35.206 39.858 35.419 1.00 52.35 205 VAL A C 1
ATOM 1438 O O . VAL A 1 205 ? 36.105 40.610 35.872 1.00 53.82 205 VAL A O 1
ATOM 1442 N N . GLY B 1 1 ? 5.569 18.295 6.330 1.00 31.02 1 GLY B N 1
ATOM 1443 C CA . GLY B 1 1 ? 6.787 18.338 5.476 1.00 30.12 1 GLY B CA 1
ATOM 1444 C C . GLY B 1 1 ? 7.888 19.188 6.128 1.00 29.19 1 GLY B C 1
ATOM 1445 O O . GLY B 1 1 ? 8.094 19.245 7.316 1.00 29.06 1 GLY B O 1
ATOM 1446 N N . VAL B 1 2 ? 8.629 19.883 5.287 1.00 25.59 2 VAL B N 1
ATOM 1447 C CA . VAL B 1 2 ? 9.735 20.715 5.651 1.00 23.46 2 VAL B CA 1
ATOM 1448 C C . VAL B 1 2 ? 9.192 22.119 5.936 1.00 19.51 2 VAL B C 1
ATOM 1449 O O . VAL B 1 2 ? 8.275 22.618 5.314 1.00 18.97 2 VAL B O 1
ATOM 1453 N N . ALA B 1 3 ? 9.894 22.816 6.784 1.00 16.72 3 ALA B N 1
ATOM 1454 C CA . ALA B 1 3 ? 9.680 24.194 7.154 1.00 15.19 3 ALA B CA 1
ATOM 1455 C C . ALA B 1 3 ? 10.987 24.927 7.406 1.00 13.14 3 ALA B C 1
ATOM 1456 O O . ALA B 1 3 ? 12.040 24.363 7.691 1.00 11.45 3 ALA B O 1
ATOM 1458 N N . LEU B 1 4 ? 10.962 26.230 7.278 1.00 10.57 4 LEU B N 1
ATOM 1459 C CA . LEU B 1 4 ? 12.095 27.087 7.536 1.00 13.11 4 LEU B CA 1
ATOM 1460 C C . LEU B 1 4 ? 11.697 27.878 8.799 1.00 12.60 4 LEU B C 1
ATOM 1461 O O . LEU B 1 4 ? 10.510 28.101 9.019 1.00 10.36 4 LEU B O 1
ATOM 1466 N N . GLY B 1 5 ? 12.677 28.298 9.576 1.00 14.59 5 GLY B N 1
ATOM 1467 C CA . GLY B 1 5 ? 12.383 28.923 10.854 1.00 15.64 5 GLY B CA 1
ATOM 1468 C C . GLY B 1 5 ? 12.335 30.433 10.729 1.00 17.34 5 GLY B C 1
ATOM 1469 O O . GLY B 1 5 ? 12.243 31.052 11.752 1.00 15.83 5 GLY B O 1
ATOM 1470 N N . ALA B 1 6 ? 12.411 31.062 9.555 1.00 19.03 6 ALA B N 1
ATOM 1471 C CA . ALA B 1 6 ? 12.451 32.517 9.493 1.00 19.41 6 ALA B CA 1
ATOM 1472 C C . ALA B 1 6 ? 12.019 32.978 8.098 1.00 20.13 6 ALA B C 1
ATOM 1473 O O . ALA B 1 6 ? 12.094 32.133 7.194 1.00 17.98 6 ALA B O 1
ATOM 1475 N N . THR B 1 7 ? 11.521 34.197 8.024 1.00 18.05 7 THR B N 1
ATOM 1476 C CA . THR B 1 7 ? 11.109 34.821 6.764 1.00 23.06 7 THR B CA 1
ATOM 1477 C C . THR B 1 7 ? 12.176 35.848 6.342 1.00 22.06 7 THR B C 1
ATOM 1478 O O . THR B 1 7 ? 12.227 36.304 5.198 1.00 23.18 7 THR B O 1
ATOM 1482 N N . ARG B 1 8 ? 13.061 36.235 7.263 1.00 18.92 8 ARG B N 1
ATOM 1483 C CA . ARG B 1 8 ? 14.191 37.078 6.909 1.00 20.31 8 ARG B CA 1
ATOM 1484 C C . ARG B 1 8 ? 15.323 36.801 7.886 1.00 21.14 8 ARG B C 1
ATOM 1485 O O . ARG B 1 8 ? 15.075 36.330 8.999 1.00 19.52 8 ARG B O 1
ATOM 1493 N N . VAL B 1 9 ? 16.534 37.144 7.557 1.00 20.88 9 VAL B N 1
ATOM 1494 C CA . VAL B 1 9 ? 17.721 36.928 8.369 1.00 21.64 9 VAL B CA 1
ATOM 1495 C C . VAL B 1 9 ? 18.463 38.272 8.350 1.00 21.11 9 VAL B C 1
ATOM 1496 O O . VAL B 1 9 ? 18.699 38.763 7.224 1.00 21.11 9 VAL B O 1
ATOM 1500 N N . ILE B 1 10 ? 18.820 38.826 9.496 1.00 18.59 10 ILE B N 1
ATOM 1501 C CA . ILE B 1 10 ? 19.555 40.063 9.532 1.00 16.68 10 ILE B CA 1
ATOM 1502 C C . ILE B 1 10 ? 20.983 39.630 9.804 1.00 16.98 10 ILE B C 1
ATOM 1503 O O . ILE B 1 10 ? 21.141 38.832 10.728 1.00 17.39 10 ILE B O 1
ATOM 1508 N N . TYR B 1 11 ? 21.963 40.118 9.059 1.00 15.47 11 TYR B N 1
ATOM 1509 C CA . TYR B 1 11 ? 23.356 39.808 9.341 1.00 17.26 11 TYR B CA 1
ATOM 1510 C C . TYR B 1 11 ? 24.043 41.085 9.816 1.00 19.82 11 TYR B C 1
ATOM 1511 O O . TYR B 1 11 ? 24.326 42.032 9.069 1.00 22.83 11 TYR B O 1
ATOM 1520 N N . PRO B 1 12 ? 24.358 41.180 11.108 1.00 20.51 12 PRO B N 1
ATOM 152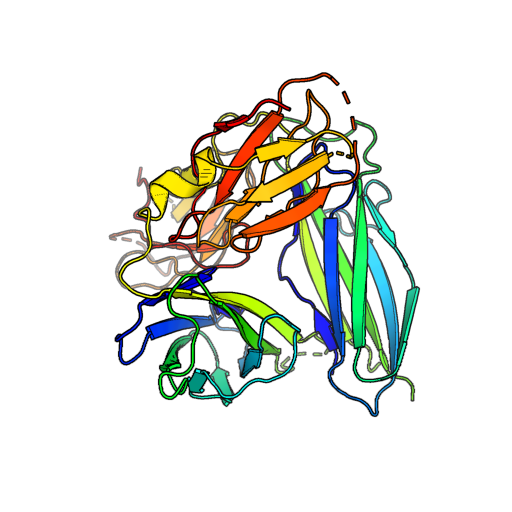1 C CA . PRO B 1 12 ? 24.970 42.364 11.700 1.00 21.05 12 PRO B CA 1
ATOM 1522 C C . PRO B 1 12 ? 26.452 42.222 11.424 1.00 19.67 12 PRO B C 1
ATOM 1523 O O . PRO B 1 12 ? 27.002 41.142 11.678 1.00 20.89 12 PRO B O 1
ATOM 1527 N N . GLU B 1 13 ? 27.064 43.249 10.890 1.00 20.64 13 GLU B N 1
ATOM 1528 C CA . GLU B 1 13 ? 28.499 43.154 10.594 1.00 22.89 13 GLU B CA 1
ATOM 1529 C C . GLU B 1 13 ? 29.256 42.799 11.879 1.00 22.64 13 GLU B C 1
ATOM 1530 O O . GLU B 1 13 ? 29.003 43.480 12.852 1.00 20.69 13 GLU B O 1
ATOM 1536 N N . GLY B 1 14 ? 30.253 41.951 11.885 1.00 23.73 14 GLY B N 1
ATOM 1537 C CA . GLY B 1 14 ? 30.988 41.633 13.094 1.00 25.30 14 GLY B CA 1
ATOM 1538 C C . GLY B 1 14 ? 30.636 40.219 13.526 1.00 26.47 14 GLY B C 1
ATOM 1539 O O . GLY B 1 14 ? 31.440 39.530 14.157 1.00 27.56 14 GLY B O 1
ATOM 1540 N N . GLN B 1 15 ? 29.427 39.770 13.203 1.00 26.97 15 GLN B N 1
ATOM 1541 C CA . GLN B 1 15 ? 29.024 38.421 13.585 1.00 27.40 15 GLN B CA 1
ATOM 1542 C C . GLN B 1 15 ? 29.759 37.439 12.673 1.00 27.68 15 GLN B C 1
ATOM 1543 O O . GLN B 1 15 ? 29.824 37.651 11.436 1.00 26.40 15 GLN B O 1
ATOM 1549 N N . LYS B 1 16 ? 30.244 36.370 13.274 1.00 27.74 16 LYS B N 1
ATOM 1550 C CA . LYS B 1 16 ? 30.973 35.348 12.524 1.00 32.38 16 LYS B CA 1
ATOM 1551 C C . LYS B 1 16 ? 30.043 34.443 11.710 1.00 30.96 16 LYS B C 1
ATOM 1552 O O . LYS B 1 16 ? 30.501 33.799 10.781 1.00 29.24 16 LYS B O 1
ATOM 1558 N N . GLN B 1 17 ? 28.771 34.328 12.108 1.00 28.16 17 GLN B N 1
ATOM 1559 C CA . GLN B 1 17 ? 27.813 33.509 11.443 1.00 27.71 17 GLN B CA 1
ATOM 1560 C C . GLN B 1 17 ? 26.414 33.855 11.946 1.00 28.11 17 GLN B C 1
ATOM 1561 O O . GLN B 1 17 ? 26.287 34.395 13.041 1.00 28.08 17 GLN B O 1
ATOM 1567 N N . VAL B 1 18 ? 25.440 33.431 11.161 1.00 25.06 18 VAL B N 1
ATOM 1568 C CA . VAL B 1 18 ? 24.034 33.586 11.584 1.00 24.23 18 VAL B CA 1
ATOM 1569 C C . VAL B 1 18 ? 23.464 32.246 11.166 1.00 24.19 18 VAL B C 1
ATOM 1570 O O . VAL B 1 18 ? 24.052 31.614 10.287 1.00 19.47 18 VAL B O 1
ATOM 1574 N N . GLN B 1 19 ? 22.406 31.758 11.787 1.00 23.81 19 GLN B N 1
ATOM 1575 C CA . GLN B 1 19 ? 21.834 30.448 11.532 1.00 24.91 19 GLN B CA 1
ATOM 1576 C C . GLN B 1 19 ? 20.400 30.505 11.016 1.00 22.13 19 GLN B C 1
ATOM 1577 O O . GLN B 1 19 ? 19.683 31.424 11.369 1.00 20.96 19 GLN B O 1
ATOM 1583 N N . LEU B 1 20 ? 19.935 29.472 10.342 1.00 21.60 20 LEU B N 1
ATOM 1584 C CA . LEU B 1 20 ? 18.552 29.420 9.838 1.00 19.41 20 LEU B CA 1
ATOM 1585 C C . LEU B 1 20 ? 18.073 27.990 10.081 1.00 19.81 20 LEU B C 1
ATOM 1586 O O . LEU B 1 20 ? 18.803 27.034 9.709 1.00 19.16 20 LEU B O 1
ATOM 1591 N N . ALA B 1 21 ? 16.995 27.797 10.842 1.00 17.87 21 ALA B N 1
ATOM 1592 C CA . ALA B 1 21 ? 16.561 26.453 11.210 1.00 20.18 21 ALA B CA 1
ATOM 1593 C C . ALA B 1 21 ? 15.730 25.858 10.071 1.00 19.95 21 ALA B C 1
ATOM 1594 O O . ALA B 1 21 ? 14.965 26.613 9.466 1.00 18.64 21 ALA B O 1
ATOM 1596 N N . VAL B 1 22 ? 15.949 24.608 9.743 1.00 19.69 22 VAL B N 1
ATOM 1597 C CA . VAL B 1 22 ? 15.246 23.865 8.749 1.00 18.27 22 VAL B CA 1
ATOM 1598 C C . VAL B 1 22 ? 14.667 22.632 9.475 1.00 19.52 22 VAL B C 1
ATOM 1599 O O . VAL B 1 22 ? 15.435 21.920 10.096 1.00 19.08 22 VAL B O 1
ATOM 1603 N N . THR B 1 23 ? 13.370 22.376 9.449 1.00 18.32 23 THR B N 1
ATOM 1604 C CA . THR B 1 23 ? 12.831 21.253 10.191 1.00 25.13 23 THR B CA 1
ATOM 1605 C C . THR B 1 23 ? 11.980 20.359 9.291 1.00 26.97 23 THR B C 1
ATOM 1606 O O . THR B 1 23 ? 11.422 20.815 8.283 1.00 28.22 23 THR B O 1
ATOM 1610 N N . ASN B 1 24 ? 11.881 19.095 9.671 1.00 29.52 24 ASN B N 1
ATOM 1611 C CA . ASN B 1 24 ? 10.977 18.152 8.987 1.00 31.26 24 ASN B CA 1
ATOM 1612 C C . ASN B 1 24 ? 10.208 17.465 10.130 1.00 33.95 24 ASN B C 1
ATOM 1613 O O . ASN B 1 24 ? 10.815 16.954 11.057 1.00 30.70 24 ASN B O 1
ATOM 1618 N N . ASN B 1 25 ? 8.891 17.510 10.091 1.00 38.61 25 ASN B N 1
ATOM 1619 C CA . ASN B 1 25 ? 8.098 16.905 11.158 1.00 45.06 25 ASN B CA 1
ATOM 1620 C C . ASN B 1 25 ? 7.689 15.475 10.810 1.00 47.90 25 ASN B C 1
ATOM 1621 O O . ASN B 1 25 ? 7.241 14.745 11.694 1.00 49.51 25 ASN B O 1
ATOM 1626 N N . ASP B 1 26 ? 7.884 15.049 9.569 1.00 49.82 26 ASP B N 1
ATOM 1627 C CA . ASP B 1 26 ? 7.508 13.720 9.161 1.00 51.98 26 ASP B CA 1
ATOM 1628 C C . ASP B 1 26 ? 8.626 12.679 9.209 1.00 51.56 26 ASP B C 1
ATOM 1629 O O . ASP B 1 26 ? 9.480 12.546 8.332 1.00 49.07 26 ASP B O 1
ATOM 1634 N N . ASP B 1 27 ? 8.382 11.768 10.131 1.00 50.04 27 ASP B N 1
ATOM 1635 C CA . ASP B 1 27 ? 9.198 10.591 10.402 1.00 51.18 27 ASP B CA 1
ATOM 1636 C C . ASP B 1 27 ? 9.371 9.681 9.193 1.00 49.35 27 ASP B C 1
ATOM 1637 O O . ASP B 1 27 ? 10.401 9.037 8.990 1.00 49.58 27 ASP B O 1
ATOM 1642 N N . LYS B 1 28 ? 8.381 9.629 8.308 1.00 47.73 28 LYS B N 1
ATOM 1643 C CA . LYS B 1 28 ? 8.379 8.822 7.110 1.00 48.66 28 LYS B CA 1
ATOM 1644 C C . LYS B 1 28 ? 9.010 9.420 5.857 1.00 47.65 28 LYS B C 1
ATOM 1645 O O . LYS B 1 28 ? 9.237 8.640 4.927 1.00 49.15 28 LYS B O 1
ATOM 1647 N N . SER B 1 29 ? 9.262 10.720 5.720 1.00 44.86 29 SER B N 1
ATOM 1648 C CA . SER B 1 29 ? 9.835 11.265 4.510 1.00 42.62 29 SER B CA 1
ATOM 1649 C C . SER B 1 29 ? 11.322 11.624 4.677 1.00 40.86 29 SER B C 1
ATOM 1650 O O . SER B 1 29 ? 11.877 11.776 5.761 1.00 40.75 29 SER B O 1
ATOM 1653 N N . SER B 1 30 ? 11.957 11.694 3.518 1.00 36.58 30 SER B N 1
ATOM 1654 C CA . SER B 1 30 ? 13.362 11.987 3.378 1.00 34.45 30 SER B CA 1
ATOM 1655 C C . SER B 1 30 ? 13.540 13.019 2.268 1.00 30.68 30 SER B C 1
ATOM 1656 O O . SER B 1 30 ? 12.775 12.996 1.306 1.00 28.11 30 SER B O 1
ATOM 1659 N N . TYR B 1 31 ? 14.483 13.938 2.446 1.00 26.56 31 TYR B N 1
ATOM 1660 C CA . TYR B 1 31 ? 14.704 15.023 1.531 1.00 25.62 31 TYR B CA 1
ATOM 1661 C C . TYR B 1 31 ? 16.185 15.282 1.340 1.00 25.10 31 TYR B C 1
ATOM 1662 O O . TYR B 1 31 ? 16.933 15.027 2.288 1.00 22.56 31 TYR B O 1
ATOM 1671 N N . LEU B 1 32 ? 16.504 15.815 0.169 1.00 21.69 32 LEU B N 1
ATOM 1672 C CA . LEU B 1 32 ? 17.849 16.329 -0.074 1.00 22.55 32 LEU B CA 1
ATOM 1673 C C . LEU B 1 32 ? 17.624 17.867 0.002 1.00 20.40 32 LEU B C 1
ATOM 1674 O O . LEU B 1 32 ? 16.584 18.298 -0.553 1.00 19.14 32 LEU B O 1
ATOM 1679 N N . ILE B 1 33 ? 18.493 18.580 0.666 1.00 16.72 33 ILE B N 1
ATOM 1680 C CA . ILE B 1 33 ? 18.301 20.013 0.877 1.00 17.54 33 ILE B CA 1
ATOM 1681 C C . ILE B 1 33 ? 19.523 20.736 0.321 1.00 16.95 33 ILE B C 1
ATOM 1682 O O . ILE B 1 33 ? 20.642 20.643 0.899 1.00 17.83 33 ILE B O 1
ATOM 1687 N N . GLN B 1 34 ? 19.234 21.589 -0.635 1.00 15.24 34 GLN B N 1
ATOM 1688 C CA . GLN B 1 34 ? 20.324 22.295 -1.334 1.00 16.25 34 GLN B CA 1
ATOM 1689 C C . GLN B 1 34 ? 20.173 23.783 -1.085 1.00 14.18 34 GLN B C 1
ATOM 1690 O O . GLN B 1 34 ? 19.025 24.228 -1.259 1.00 10.53 34 GLN B O 1
ATOM 1696 N N . SER B 1 35 ? 21.206 24.570 -0.855 1.00 12.28 35 SER B N 1
ATOM 1697 C CA . SER B 1 35 ? 20.923 25.985 -0.598 1.00 15.43 35 SER B CA 1
ATOM 1698 C C . SER B 1 35 ? 22.001 26.842 -1.248 1.00 12.44 35 SER B C 1
ATOM 1699 O O . SER B 1 35 ? 23.107 26.354 -1.252 1.00 13.79 35 SER B O 1
ATOM 1702 N N . TRP B 1 36 ? 21.674 28.076 -1.544 1.00 12.40 36 TRP B N 1
ATOM 1703 C CA . TRP B 1 36 ? 22.746 28.953 -2.046 1.00 13.12 36 TRP B CA 1
ATOM 1704 C C . TRP B 1 36 ? 22.257 30.367 -1.840 1.00 13.57 36 TRP B C 1
ATOM 1705 O O . TRP B 1 36 ? 21.078 30.632 -1.615 1.00 14.46 36 TRP B O 1
ATOM 1716 N N . ILE B 1 37 ? 23.130 31.296 -2.065 1.00 14.81 37 ILE B N 1
ATOM 1717 C CA . ILE B 1 37 ? 22.914 32.696 -1.936 1.00 16.76 37 ILE B CA 1
ATOM 1718 C C . ILE B 1 37 ? 22.999 33.437 -3.284 1.00 18.13 37 ILE B C 1
ATOM 1719 O O . ILE B 1 37 ? 23.987 33.264 -3.985 1.00 17.74 37 ILE B O 1
ATOM 1724 N N . GLU B 1 38 ? 22.053 34.339 -3.497 1.00 14.72 38 GLU B N 1
ATOM 1725 C CA . GLU B 1 38 ? 22.077 35.225 -4.627 1.00 15.64 38 GLU B CA 1
ATOM 1726 C C . GLU B 1 38 ? 22.136 36.684 -4.213 1.00 15.58 38 GLU B C 1
ATOM 1727 O O . GLU B 1 38 ? 21.663 37.069 -3.124 1.00 15.21 38 GLU B O 1
ATOM 1733 N N . ASN B 1 39 ? 22.710 37.548 -5.083 1.00 13.75 39 ASN B N 1
ATOM 1734 C CA . ASN B 1 39 ? 22.763 38.955 -4.783 1.00 11.70 39 ASN B CA 1
ATOM 1735 C C . ASN B 1 39 ? 21.392 39.470 -5.169 1.00 10.68 39 ASN B C 1
ATOM 1736 O O . ASN B 1 39 ? 20.456 38.756 -5.617 1.00 12.97 39 ASN B O 1
ATOM 1741 N N . ALA B 1 40 ? 21.184 40.758 -5.014 1.00 12.27 40 ALA B N 1
ATOM 1742 C CA . ALA B 1 40 ? 19.925 41.372 -5.410 1.00 15.70 40 ALA B CA 1
ATOM 1743 C C . ALA B 1 40 ? 19.741 41.417 -6.935 1.00 18.25 40 ALA B C 1
ATOM 1744 O O . ALA B 1 40 ? 18.610 41.547 -7.406 1.00 16.90 40 ALA B O 1
ATOM 1746 N N . GLU B 1 41 ? 20.810 41.159 -7.701 1.00 20.25 41 GLU B N 1
ATOM 1747 C CA . GLU B 1 41 ? 20.683 41.163 -9.159 1.00 23.10 41 GLU B CA 1
ATOM 1748 C C . GLU B 1 41 ? 20.227 39.796 -9.644 1.00 24.89 41 GLU B C 1
ATOM 1749 O O . GLU B 1 41 ? 20.056 39.634 -10.840 1.00 26.85 41 GLU B O 1
ATOM 1755 N N . GLY B 1 42 ? 20.027 38.802 -8.793 1.00 25.61 42 GLY B N 1
ATOM 1756 C CA . GLY B 1 42 ? 19.531 37.495 -9.130 1.00 24.81 42 GLY B CA 1
ATOM 1757 C C . GLY B 1 42 ? 20.617 36.481 -9.417 1.00 27.31 42 GLY B C 1
ATOM 1758 O O . GLY B 1 42 ? 20.324 35.340 -9.798 1.00 29.76 42 GLY B O 1
ATOM 1759 N N . LYS B 1 43 ? 21.879 36.825 -9.283 1.00 28.06 43 LYS B N 1
ATOM 1760 C CA . LYS B 1 43 ? 23.000 35.927 -9.541 1.00 30.98 43 LYS B CA 1
ATOM 1761 C C . LYS B 1 43 ? 23.583 35.272 -8.290 1.00 31.52 43 LYS B C 1
ATOM 1762 O O . LYS B 1 43 ? 23.580 35.943 -7.231 1.00 29.23 43 LYS B O 1
ATOM 1768 N N . LYS B 1 44 ? 24.183 34.093 -8.406 1.00 31.55 44 LYS B N 1
ATOM 1769 C CA . LYS B 1 44 ? 24.887 33.442 -7.310 1.00 32.87 44 LYS B CA 1
ATOM 1770 C C . LYS B 1 44 ? 26.018 34.371 -6.884 1.00 31.51 44 LYS B C 1
ATOM 1771 O O . LYS B 1 44 ? 26.648 35.004 -7.749 1.00 30.13 44 LYS B O 1
ATOM 1777 N N . ASP B 1 45 ? 26.200 34.473 -5.563 1.00 27.79 45 ASP B N 1
ATOM 1778 C CA . ASP B 1 45 ? 27.235 35.460 -5.147 1.00 28.78 45 ASP B CA 1
ATOM 1779 C C . ASP B 1 45 ? 28.063 34.797 -4.078 1.00 30.06 45 ASP B C 1
ATOM 1780 O O . ASP B 1 45 ? 27.434 34.095 -3.248 1.00 31.13 45 ASP B O 1
ATOM 1785 N N . ALA B 1 46 ? 29.359 35.034 -4.029 1.00 29.59 46 ALA B N 1
ATOM 1786 C CA . ALA B 1 46 ? 30.152 34.371 -2.993 1.00 28.82 46 ALA B CA 1
ATOM 1787 C C . ALA B 1 46 ? 30.393 35.307 -1.824 1.00 26.25 46 ALA B C 1
ATOM 1788 O O . ALA B 1 46 ? 31.122 34.886 -0.923 1.00 25.46 46 ALA B O 1
ATOM 1790 N N . ARG B 1 47 ? 29.895 36.531 -1.763 1.00 24.38 47 ARG B N 1
ATOM 1791 C CA . ARG B 1 47 ? 30.226 37.321 -0.560 1.00 25.88 47 ARG B CA 1
ATOM 1792 C C . ARG B 1 47 ? 29.645 36.735 0.739 1.00 25.91 47 ARG B C 1
ATOM 1793 O O . ARG B 1 47 ? 30.058 37.207 1.795 1.00 26.78 47 ARG B O 1
ATOM 1801 N N . PHE B 1 48 ? 28.696 35.821 0.757 1.00 22.72 48 PHE B N 1
ATOM 1802 C CA . PHE B 1 48 ? 28.173 35.121 1.898 1.00 23.80 48 PHE B CA 1
ATOM 1803 C C . PHE B 1 48 ? 28.222 33.627 1.585 1.00 24.10 48 PHE B C 1
ATOM 1804 O O . PHE B 1 48 ? 27.897 33.284 0.442 1.00 25.60 48 PHE B O 1
ATOM 1812 N N . VAL B 1 49 ? 28.688 32.788 2.498 1.00 24.31 49 VAL B N 1
ATOM 1813 C CA . VAL B 1 49 ? 28.744 31.343 2.267 1.00 23.58 49 VAL B CA 1
ATOM 1814 C C . VAL B 1 49 ? 27.624 30.700 3.081 1.00 23.56 49 VAL B C 1
ATOM 1815 O O . VAL B 1 49 ? 27.372 31.191 4.189 1.00 25.16 49 VAL B O 1
ATOM 1819 N N . ILE B 1 50 ? 26.956 29.649 2.617 1.00 21.31 50 ILE B N 1
ATOM 1820 C CA . ILE B 1 50 ? 25.948 28.977 3.409 1.00 21.54 50 ILE B CA 1
ATOM 1821 C C . ILE B 1 50 ? 26.371 27.510 3.456 1.00 23.27 50 ILE B C 1
ATOM 1822 O O . ILE B 1 50 ? 26.828 26.993 2.414 1.00 24.10 50 ILE B O 1
ATOM 1827 N N . THR B 1 51 ? 26.402 26.889 4.625 1.00 21.15 51 THR B N 1
ATOM 1828 C CA . THR B 1 51 ? 26.846 25.515 4.746 1.00 22.53 51 THR B CA 1
ATOM 1829 C C . THR B 1 51 ? 26.025 24.779 5.770 1.00 21.26 51 THR B C 1
ATOM 1830 O O . THR B 1 51 ? 25.593 25.414 6.740 1.00 21.22 51 THR B O 1
ATOM 1834 N N . PRO B 1 52 ? 25.783 23.513 5.560 1.00 19.70 52 PRO B N 1
ATOM 1835 C CA . PRO B 1 52 ? 26.220 22.802 4.365 1.00 20.21 52 PRO B CA 1
ATOM 1836 C C . PRO B 1 52 ? 25.353 23.135 3.168 1.00 19.88 52 PRO B C 1
ATOM 1837 O O . PRO B 1 52 ? 24.137 23.222 3.282 1.00 19.77 52 PRO B O 1
ATOM 1841 N N . PRO B 1 53 ? 25.953 23.218 1.977 1.00 19.97 53 PRO B N 1
ATOM 1842 C CA . PRO B 1 53 ? 25.275 23.588 0.763 1.00 19.68 53 PRO B CA 1
ATOM 1843 C C . PRO B 1 53 ? 24.350 22.466 0.327 1.00 16.76 53 PRO B C 1
ATOM 1844 O O . PRO B 1 53 ? 23.421 22.712 -0.394 1.00 17.23 53 PRO B O 1
ATOM 1848 N N . LEU B 1 54 ? 24.558 21.242 0.766 1.00 14.89 54 LEU B N 1
ATOM 1849 C CA . LEU B 1 54 ? 23.712 20.142 0.404 1.00 16.34 54 LEU B CA 1
ATOM 1850 C C . LEU B 1 54 ? 23.741 19.098 1.532 1.00 14.89 54 LEU B C 1
ATOM 1851 O O . LEU B 1 54 ? 24.816 18.659 1.965 1.00 12.70 54 LEU B O 1
ATOM 1856 N N . PHE B 1 55 ? 22.553 18.714 2.010 1.00 15.47 55 PHE B N 1
ATOM 1857 C CA . PHE B 1 55 ? 22.573 17.693 3.068 1.00 18.49 55 PHE B CA 1
ATOM 1858 C C . PHE B 1 55 ? 21.334 16.835 2.960 1.00 18.69 55 PHE B C 1
ATOM 1859 O O . PHE B 1 55 ? 20.319 17.345 2.448 1.00 17.19 55 PHE B O 1
ATOM 1867 N N . SER B 1 56 ? 21.348 15.640 3.539 1.00 20.60 56 SER B N 1
ATOM 1868 C CA . SER B 1 56 ? 20.132 14.849 3.547 1.00 25.20 56 SER B CA 1
ATOM 1869 C C . SER B 1 56 ? 19.436 15.043 4.903 1.00 26.01 56 SER B C 1
ATOM 1870 O O . SER B 1 56 ? 20.007 15.185 5.971 1.00 22.99 56 SER B O 1
ATOM 1873 N N . MET B 1 57 ? 18.121 15.013 4.823 1.00 28.93 57 MET B N 1
ATOM 1874 C CA . MET B 1 57 ? 17.246 15.146 5.984 1.00 33.26 57 MET B CA 1
ATOM 1875 C C . MET B 1 57 ? 16.326 13.923 5.956 1.00 34.71 57 MET B C 1
ATOM 1876 O O . MET B 1 57 ? 15.396 13.860 5.146 1.00 30.98 57 MET B O 1
ATOM 1881 N N . GLN B 1 58 ? 16.621 12.992 6.848 1.00 37.87 58 GLN B N 1
ATOM 1882 C CA . GLN B 1 58 ? 15.835 11.770 6.934 1.00 42.50 58 GLN B CA 1
ATOM 1883 C C . GLN B 1 58 ? 14.948 11.704 8.162 1.00 44.07 58 GLN B C 1
ATOM 1884 O O . GLN B 1 58 ? 15.449 11.421 9.258 1.00 43.55 58 GLN B O 1
ATOM 1890 N N . GLY B 1 59 ? 13.634 11.907 8.028 1.00 45.89 59 GLY B N 1
ATOM 1891 C CA . GLY B 1 59 ? 12.702 11.804 9.151 1.00 46.99 59 GLY B CA 1
ATOM 1892 C C . GLY B 1 59 ? 12.531 13.060 9.992 1.00 48.17 59 GLY B C 1
ATOM 1893 O O . GLY B 1 59 ? 12.892 14.161 9.562 1.00 47.55 59 GLY B O 1
ATOM 1894 N N . LYS B 1 60 ? 11.883 12.913 11.154 1.00 48.10 60 LYS B N 1
ATOM 1895 C CA . LYS B 1 60 ? 11.651 14.008 12.086 1.00 47.79 60 LYS B CA 1
ATOM 1896 C C . LYS B 1 60 ? 13.030 14.557 12.465 1.00 45.10 60 LYS B C 1
ATOM 1897 O O . LYS B 1 60 ? 13.812 13.792 13.035 1.00 43.95 60 LYS B O 1
ATOM 1903 N N . LYS B 1 61 ? 13.345 15.788 12.135 1.00 41.55 61 LYS B N 1
ATOM 1904 C CA . LYS B 1 61 ? 14.665 16.287 12.442 1.00 40.53 61 LYS B CA 1
ATOM 1905 C C . LYS B 1 61 ? 14.734 17.799 12.355 1.00 39.71 61 LYS B C 1
ATOM 1906 O O . LYS B 1 61 ? 13.937 18.427 11.673 1.00 38.11 61 LYS B O 1
ATOM 1908 N N . GLU B 1 62 ? 15.731 18.318 13.071 1.00 40.28 62 GLU B N 1
ATOM 1909 C CA . GLU B 1 62 ? 15.995 19.742 12.998 1.00 39.11 62 GLU B CA 1
ATOM 1910 C C . GLU B 1 62 ? 17.430 19.895 12.494 1.00 36.99 62 GLU B C 1
ATOM 1911 O O . GLU B 1 62 ? 18.315 19.272 13.101 1.00 36.43 62 GLU B O 1
ATOM 1917 N N . ASN B 1 63 ? 17.620 20.690 11.458 1.00 32.74 63 ASN B N 1
ATOM 1918 C CA . ASN B 1 63 ? 19.002 20.910 10.976 1.00 31.04 63 ASN B CA 1
ATOM 1919 C C . ASN B 1 63 ? 19.180 22.420 10.960 1.00 29.10 63 ASN B C 1
ATOM 1920 O O . ASN B 1 63 ? 18.203 23.161 11.011 1.00 28.81 63 ASN B O 1
ATOM 1925 N N . THR B 1 64 ? 20.378 22.946 10.960 1.00 26.67 64 THR B N 1
ATOM 1926 C CA . THR B 1 64 ? 20.683 24.346 10.982 1.00 27.15 64 THR B CA 1
ATOM 1927 C C . THR B 1 64 ? 21.499 24.691 9.726 1.00 23.83 64 THR B C 1
ATOM 1928 O O . THR B 1 64 ? 22.481 24.003 9.448 1.00 21.66 64 THR B O 1
ATOM 1932 N N . LEU B 1 65 ? 21.178 25.754 9.022 1.00 20.49 65 LEU B N 1
ATOM 1933 C CA . LEU B 1 65 ? 22.088 26.254 7.990 1.00 21.38 65 LEU B CA 1
ATOM 1934 C C . LEU B 1 65 ? 22.932 27.386 8.605 1.00 20.42 65 LEU B C 1
ATOM 1935 O O . LEU B 1 65 ? 22.342 28.226 9.305 1.00 18.76 65 LEU B O 1
ATOM 1940 N N . ARG B 1 66 ? 24.234 27.400 8.354 1.00 18.47 66 ARG B N 1
ATOM 1941 C CA . ARG B 1 66 ? 25.033 28.522 8.802 1.00 21.39 66 ARG B CA 1
ATOM 1942 C C . ARG B 1 66 ? 25.332 29.436 7.619 1.00 20.45 66 ARG B C 1
ATOM 1943 O O . ARG B 1 66 ? 25.754 29.009 6.524 1.00 19.96 66 ARG B O 1
ATOM 1951 N N . ILE B 1 67 ? 25.187 30.723 7.846 1.00 18.16 67 ILE B N 1
ATOM 1952 C CA . ILE B 1 67 ? 25.470 31.751 6.843 1.00 17.52 67 ILE B CA 1
ATOM 1953 C C . ILE B 1 67 ? 26.648 32.558 7.342 1.00 19.37 67 ILE B C 1
ATOM 1954 O O . ILE B 1 67 ? 26.657 32.993 8.504 1.00 19.17 67 ILE B O 1
ATOM 1959 N N . ILE B 1 68 ? 27.736 32.585 6.574 1.00 22.10 68 ILE B N 1
ATOM 1960 C CA . ILE B 1 68 ? 28.967 33.261 6.993 1.00 23.64 68 ILE B CA 1
ATOM 1961 C C . ILE B 1 68 ? 29.347 34.427 6.116 1.00 24.18 68 ILE B C 1
ATOM 1962 O O . ILE B 1 68 ? 29.365 34.281 4.885 1.00 25.08 68 ILE B O 1
ATOM 1967 N N . ASP B 1 69 ? 29.715 35.517 6.745 1.00 24.25 69 ASP B N 1
ATOM 1968 C CA . ASP B 1 69 ? 30.140 36.711 6.052 1.00 27.00 69 ASP B CA 1
ATOM 1969 C C . ASP B 1 69 ? 31.548 36.419 5.499 1.00 31.13 69 ASP B C 1
ATOM 1970 O O . ASP B 1 69 ? 32.503 36.151 6.225 1.00 28.78 69 ASP B O 1
ATOM 1975 N N . ALA B 1 70 ? 31.637 36.491 4.176 1.00 34.52 70 ALA B N 1
ATOM 1976 C CA . ALA B 1 70 ? 32.914 36.344 3.486 1.00 39.73 70 ALA B CA 1
ATOM 1977 C C . ALA B 1 70 ? 33.056 37.608 2.645 1.00 43.90 70 ALA B C 1
ATOM 1978 O O . ALA B 1 70 ? 33.739 37.660 1.622 1.00 46.09 70 ALA B O 1
ATOM 1980 N N . THR B 1 71 ? 32.318 38.675 2.992 1.00 48.44 71 THR B N 1
ATOM 1981 C CA . THR B 1 71 ? 32.257 39.891 2.209 1.00 52.80 71 THR B CA 1
ATOM 1982 C C . THR B 1 71 ? 33.616 40.536 1.941 1.00 56.09 71 THR B C 1
ATOM 1983 O O . THR B 1 71 ? 33.775 41.203 0.912 1.00 56.77 71 THR B O 1
ATOM 1987 N N . ASN B 1 72 ? 34.527 40.430 2.892 1.00 59.05 72 ASN B N 1
ATOM 1988 C CA . ASN B 1 72 ? 35.866 40.975 2.759 1.00 61.57 72 ASN B CA 1
ATOM 1989 C C . ASN B 1 72 ? 35.917 42.451 2.379 1.00 62.79 72 ASN B C 1
ATOM 1990 O O . ASN B 1 72 ? 36.414 42.917 1.356 1.00 62.45 72 ASN B O 1
ATOM 1992 N N . GLY B 1 73 ? 35.337 43.229 3.282 1.00 63.39 73 GLY B N 1
ATOM 1993 C CA . GLY B 1 73 ? 35.199 44.648 3.323 1.00 63.96 73 GLY B CA 1
ATOM 1994 C C . GLY B 1 73 ? 34.587 45.397 2.175 1.00 63.99 73 GLY B C 1
ATOM 1995 O O . GLY B 1 73 ? 34.627 46.625 2.127 1.00 65.52 73 GLY B O 1
ATOM 1996 N N . GLN B 1 74 ? 33.962 44.729 1.224 1.00 62.77 74 GLN B N 1
ATOM 1997 C CA . GLN B 1 74 ? 33.438 45.267 -0.004 1.00 60.76 74 GLN B CA 1
ATOM 1998 C C . GLN B 1 74 ? 31.960 45.628 -0.011 1.00 59.39 74 GLN B C 1
ATOM 1999 O O . GLN B 1 74 ? 31.295 45.499 -1.047 1.00 59.87 74 GLN B O 1
ATOM 2001 N N . MET B 1 75 ? 31.423 46.077 1.116 1.00 55.06 75 MET B N 1
ATOM 2002 C CA . MET B 1 75 ? 30.018 46.423 1.188 1.00 50.80 75 MET B CA 1
ATOM 2003 C C . MET B 1 75 ? 29.887 47.869 1.644 1.00 47.23 75 MET B C 1
ATOM 2004 O O . MET B 1 75 ? 30.570 48.305 2.560 1.00 46.71 75 MET B O 1
ATOM 2009 N N . PRO B 1 76 ? 28.907 48.528 1.060 1.00 43.20 76 PRO B N 1
ATOM 2010 C CA . PRO B 1 76 ? 28.547 49.877 1.461 1.00 41.47 76 PRO B CA 1
ATOM 2011 C C . PRO B 1 76 ? 28.425 49.869 2.992 1.00 41.91 76 PRO B C 1
ATOM 2012 O O . PRO B 1 76 ? 27.901 48.916 3.609 1.00 38.82 76 PRO B O 1
ATOM 2016 N N . GLU B 1 77 ? 28.923 50.913 3.659 1.00 40.98 77 GLU B N 1
ATOM 2017 C CA . GLU B 1 77 ? 28.916 50.931 5.118 1.00 41.45 77 GLU B CA 1
ATOM 2018 C C . GLU B 1 77 ? 27.846 51.886 5.617 1.00 38.95 77 GLU B C 1
ATOM 2019 O O . GLU B 1 7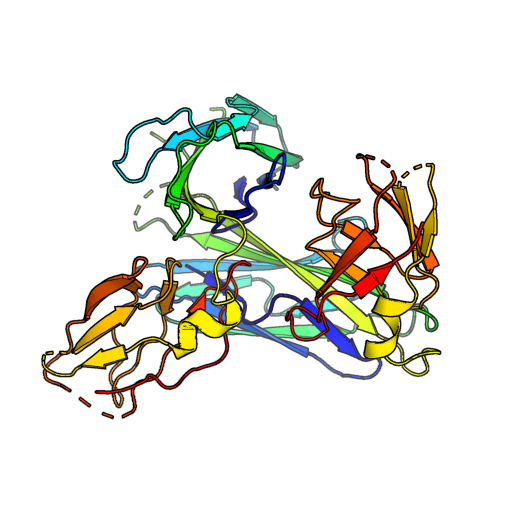7 ? 27.731 52.090 6.819 1.00 39.18 77 GLU B O 1
ATOM 2025 N N . ASP B 1 78 ? 27.134 52.496 4.680 1.00 34.72 78 ASP B N 1
ATOM 2026 C CA . ASP B 1 78 ? 26.166 53.507 5.095 1.00 31.96 78 ASP B CA 1
ATOM 2027 C C . ASP B 1 78 ? 24.730 53.102 4.837 1.00 28.30 78 ASP B C 1
ATOM 2028 O O . ASP B 1 78 ? 23.840 53.966 4.837 1.00 26.70 78 ASP B O 1
ATOM 2033 N N . ARG B 1 79 ? 24.494 51.814 4.528 1.00 25.04 79 ARG B N 1
ATOM 2034 C CA . ARG B 1 79 ? 23.083 51.387 4.307 1.00 21.88 79 ARG B CA 1
ATOM 2035 C C . ARG B 1 79 ? 23.056 49.875 4.351 1.00 16.98 79 ARG B C 1
ATOM 2036 O O . ARG B 1 79 ? 24.126 49.280 4.257 1.00 15.21 79 ARG B O 1
ATOM 2044 N N . GLU B 1 80 ? 21.885 49.259 4.415 1.00 14.74 80 GLU B N 1
ATOM 2045 C CA . GLU B 1 80 ? 21.854 47.794 4.384 1.00 16.14 80 GLU B CA 1
ATOM 2046 C C . GLU B 1 80 ? 22.111 47.318 2.936 1.00 16.48 80 GLU B C 1
ATOM 2047 O O . GLU B 1 80 ? 21.721 48.065 2.042 1.00 15.51 80 GLU B O 1
ATOM 2053 N N . SER B 1 81 ? 22.505 46.099 2.754 1.00 17.02 81 SER B N 1
ATOM 2054 C CA . SER B 1 81 ? 22.523 45.470 1.423 1.00 19.26 81 SER B CA 1
ATOM 2055 C C . SER B 1 81 ? 21.597 44.257 1.489 1.00 17.64 81 SER B C 1
ATOM 2056 O O . SER B 1 81 ? 21.514 43.609 2.536 1.00 18.61 81 SER B O 1
ATOM 2059 N N . LEU B 1 82 ? 20.980 43.900 0.388 1.00 14.74 82 LEU B N 1
ATOM 2060 C CA . LEU B 1 82 ? 20.014 42.853 0.231 1.00 16.11 82 LEU B CA 1
ATOM 2061 C C . LEU B 1 82 ? 20.535 41.667 -0.552 1.00 16.87 82 LEU B C 1
ATOM 2062 O O . LEU B 1 82 ? 21.067 41.791 -1.675 1.00 15.74 82 LEU B O 1
ATOM 2067 N N . PHE B 1 83 ? 20.441 40.497 0.032 1.00 14.56 83 PHE B N 1
ATOM 2068 C CA . PHE B 1 83 ? 20.793 39.242 -0.614 1.00 13.61 83 PHE B CA 1
ATOM 2069 C C . PHE B 1 83 ? 19.573 38.355 -0.499 1.00 13.44 83 PHE B C 1
ATOM 2070 O O . PHE B 1 83 ? 18.613 38.667 0.258 1.00 13.47 83 PHE B O 1
ATOM 2078 N N . TRP B 1 84 ? 19.614 37.180 -1.169 1.00 12.56 84 TRP B N 1
ATOM 2079 C CA . TRP B 1 84 ? 18.501 36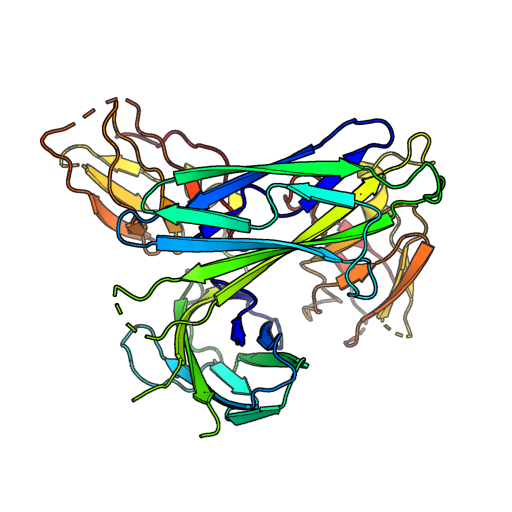.260 -1.140 1.00 12.47 84 TRP B CA 1
ATOM 2080 C C . TRP B 1 84 ? 19.044 34.857 -0.813 1.00 13.71 84 TRP B C 1
ATOM 2081 O O . TRP B 1 84 ? 19.952 34.386 -1.505 1.00 12.44 84 TRP B O 1
ATOM 2092 N N . VAL B 1 85 ? 18.373 34.188 0.138 1.00 14.13 85 VAL B N 1
ATOM 2093 C CA . VAL B 1 85 ? 18.824 32.845 0.537 1.00 15.83 85 VAL B CA 1
ATOM 2094 C C . VAL B 1 85 ? 17.881 31.927 -0.222 1.00 15.11 85 VAL B C 1
ATOM 2095 O O . VAL B 1 85 ? 16.705 32.201 -0.085 1.00 13.43 85 VAL B O 1
ATOM 2099 N N . ASN B 1 86 ? 18.464 31.040 -0.994 1.00 15.27 86 ASN B N 1
ATOM 2100 C CA . ASN B 1 86 ? 17.595 30.101 -1.731 1.00 16.33 86 ASN B CA 1
ATOM 2101 C C . ASN B 1 86 ? 17.717 28.717 -1.115 1.00 14.09 86 ASN B C 1
ATOM 2102 O O . ASN B 1 86 ? 18.800 28.210 -0.882 1.00 12.71 86 ASN B O 1
ATOM 2107 N N . VAL B 1 87 ? 16.625 28.040 -0.826 1.00 15.62 87 VAL B N 1
ATOM 2108 C CA . VAL B 1 87 ? 16.628 26.717 -0.265 1.00 15.20 87 VAL B CA 1
ATOM 2109 C C . VAL B 1 87 ? 15.679 25.861 -1.107 1.00 17.16 87 VAL B C 1
ATOM 2110 O O . VAL B 1 87 ? 14.544 26.265 -1.384 1.00 15.71 87 VAL B O 1
ATOM 2114 N N . LYS B 1 88 ? 16.187 24.668 -1.405 1.00 16.19 88 LYS B N 1
ATOM 2115 C CA . LYS B 1 88 ? 15.312 23.778 -2.186 1.00 17.65 88 LYS B CA 1
ATOM 2116 C C . LYS B 1 88 ? 15.316 22.394 -1.599 1.00 15.42 88 LYS B C 1
ATOM 2117 O O . LYS B 1 88 ? 16.403 21.844 -1.308 1.00 16.30 88 LYS B O 1
ATOM 2123 N N . ALA B 1 89 ? 14.143 21.832 -1.398 1.00 14.78 89 ALA B N 1
ATOM 2124 C CA . ALA B 1 89 ? 14.056 20.492 -0.818 1.00 16.30 89 ALA B CA 1
ATOM 2125 C C . ALA B 1 89 ? 13.600 19.516 -1.905 1.00 19.51 89 ALA B C 1
ATOM 2126 O O . ALA B 1 89 ? 12.609 19.755 -2.579 1.00 19.22 89 ALA B O 1
ATOM 2128 N N . ILE B 1 90 ? 14.304 18.402 -2.092 1.00 21.98 90 ILE B N 1
ATOM 2129 C CA . ILE B 1 90 ? 13.981 17.392 -3.110 1.00 22.16 90 ILE B CA 1
ATOM 2130 C C . ILE B 1 90 ? 13.575 16.131 -2.363 1.00 22.89 90 ILE B C 1
ATOM 2131 O O . ILE B 1 90 ? 14.372 15.493 -1.695 1.00 20.24 90 ILE B O 1
ATOM 2136 N N . PRO B 1 91 ? 12.304 15.752 -2.445 1.00 24.32 91 PRO B N 1
ATOM 2137 C CA . PRO B 1 91 ? 11.786 14.558 -1.825 1.00 27.85 91 PRO B CA 1
ATOM 2138 C C . PRO B 1 91 ? 12.380 13.280 -2.420 1.00 29.89 91 PRO B C 1
ATOM 2139 O O . PRO B 1 91 ? 12.711 13.247 -3.616 1.00 27.25 91 PRO B O 1
ATOM 2143 N N . ALA B 1 92 ? 12.615 12.310 -1.536 1.00 32.16 92 ALA B N 1
ATOM 2144 C CA . ALA B 1 92 ? 13.169 11.020 -1.968 1.00 38.79 92 ALA B CA 1
ATOM 2145 C C . ALA B 1 92 ? 12.023 10.300 -2.680 1.00 43.34 92 ALA B C 1
ATOM 2146 O O . ALA B 1 92 ? 10.949 10.207 -2.062 1.00 45.95 92 ALA B O 1
ATOM 2148 N N . MET B 1 93 ? 12.142 9.882 -3.917 1.00 47.94 93 MET B N 1
ATOM 2149 C CA . MET B 1 93 ? 11.000 9.240 -4.580 1.00 52.93 93 MET B CA 1
ATOM 2150 C C . MET B 1 93 ? 11.341 8.018 -5.422 1.00 53.33 93 MET B C 1
ATOM 2151 O O . MET B 1 93 ? 12.059 8.025 -6.422 1.00 54.11 93 MET B O 1
ATOM 2156 N N . GLN B 1 104 ? 10.306 17.782 -10.805 1.00 50.19 104 GLN B N 1
ATOM 2157 C CA . GLN B 1 104 ? 9.134 18.653 -10.920 1.00 49.95 104 GLN B CA 1
ATOM 2158 C C . GLN B 1 104 ? 8.414 18.872 -9.585 1.00 48.17 104 GLN B C 1
ATOM 2159 O O . GLN B 1 104 ? 7.486 19.676 -9.462 1.00 47.12 104 GLN B O 1
ATOM 2161 N N . PHE B 1 105 ? 8.828 18.078 -8.588 1.00 45.00 105 PHE B N 1
ATOM 2162 C CA . PHE B 1 105 ? 8.196 18.086 -7.272 1.00 43.49 105 PHE B CA 1
ATOM 2163 C C . PHE B 1 105 ? 9.050 18.694 -6.169 1.00 38.55 105 PHE B C 1
ATOM 2164 O O . PHE B 1 105 ? 8.908 18.351 -4.980 1.00 36.32 105 PHE B O 1
ATOM 2172 N N . ALA B 1 106 ? 9.981 19.591 -6.497 1.00 31.39 106 ALA B N 1
ATOM 2173 C CA . ALA B 1 106 ? 10.864 20.225 -5.528 1.00 29.39 106 ALA B CA 1
ATOM 2174 C C . ALA B 1 106 ? 10.173 21.317 -4.694 1.00 26.94 106 ALA B C 1
ATOM 2175 O O . ALA B 1 106 ? 9.118 21.813 -5.062 1.00 22.99 106 ALA B O 1
ATOM 2177 N N . ILE B 1 107 ? 10.685 21.610 -3.492 1.00 24.04 107 ILE B N 1
ATOM 2178 C CA . ILE B 1 107 ? 10.046 22.602 -2.621 1.00 23.90 107 ILE B CA 1
ATOM 2179 C C . ILE B 1 107 ? 11.061 23.717 -2.498 1.00 21.77 107 ILE B C 1
ATOM 2180 O O . ILE B 1 107 ? 12.254 23.463 -2.265 1.00 19.39 107 ILE B O 1
ATOM 2185 N N . VAL B 1 108 ? 10.682 24.917 -2.932 1.00 20.21 108 VAL B N 1
ATOM 2186 C CA . VAL B 1 108 ? 11.586 26.024 -3.094 1.00 21.23 108 VAL B CA 1
ATOM 2187 C C . VAL B 1 108 ? 11.141 27.281 -2.331 1.00 21.38 108 VAL B C 1
ATOM 2188 O O . VAL B 1 108 ? 10.008 27.711 -2.537 1.00 21.88 108 VAL B O 1
ATOM 2192 N N . SER B 1 109 ? 12.028 27.900 -1.549 1.00 16.99 109 SER B N 1
ATOM 2193 C CA . SER B 1 109 ? 11.693 29.190 -0.953 1.00 16.29 109 SER B CA 1
ATOM 2194 C C . SER B 1 109 ? 12.876 30.112 -1.136 1.00 15.30 109 SER B C 1
ATOM 2195 O O . SER B 1 109 ? 14.024 29.614 -1.175 1.00 16.20 109 SER B O 1
ATOM 2198 N N . ARG B 1 110 ? 12.574 31.400 -1.110 1.00 13.98 110 ARG B N 1
ATOM 2199 C CA . ARG B 1 110 ? 13.641 32.399 -1.177 1.00 18.39 110 ARG B CA 1
ATOM 2200 C C . ARG B 1 110 ? 13.388 33.364 -0.002 1.00 19.87 110 ARG B C 1
ATOM 2201 O O . ARG B 1 110 ? 12.220 33.684 0.249 1.00 19.45 110 ARG B O 1
ATOM 2209 N N . ILE B 1 111 ? 14.420 33.646 0.796 1.00 18.54 111 ILE B N 1
ATOM 2210 C CA . ILE B 1 111 ? 14.104 34.572 1.898 1.00 19.86 111 ILE B CA 1
ATOM 2211 C C . ILE B 1 111 ? 15.153 35.675 1.910 1.00 16.46 111 ILE B C 1
ATOM 2212 O O . ILE B 1 111 ? 16.305 35.444 1.567 1.00 11.68 111 ILE B O 1
ATOM 2217 N N . LYS B 1 112 ? 14.834 36.875 2.349 1.00 16.24 112 LYS B N 1
ATOM 2218 C CA . LYS B 1 112 ? 15.745 37.987 2.438 1.00 19.39 112 LYS B CA 1
ATOM 2219 C C . LYS B 1 112 ? 16.824 37.856 3.499 1.00 17.14 112 LYS B C 1
ATOM 2220 O O . LYS B 1 112 ? 16.592 37.593 4.673 1.00 17.93 112 LYS B O 1
ATOM 2226 N N . LEU B 1 113 ? 18.030 38.246 3.121 1.00 16.29 113 LEU B N 1
ATOM 2227 C CA . LEU B 1 113 ? 19.197 38.332 3.939 1.00 15.18 113 LEU B CA 1
ATOM 2228 C C . LEU B 1 113 ? 19.632 39.808 3.878 1.00 17.82 113 LEU B C 1
ATOM 2229 O O . LEU B 1 113 ? 19.900 40.331 2.812 1.00 17.59 113 LEU B O 1
ATOM 2234 N N . LEU B 1 114 ? 19.473 40.534 4.989 1.00 14.90 114 LEU B N 1
ATOM 2235 C CA . LEU B 1 114 ? 19.822 41.928 5.079 1.00 19.27 114 LEU B CA 1
ATOM 2236 C C . LEU B 1 114 ? 21.152 42.130 5.801 1.00 20.85 114 LEU B C 1
ATOM 2237 O O . LEU B 1 114 ? 21.296 41.762 6.986 1.00 21.77 114 LEU B O 1
ATOM 2242 N N . TYR B 1 115 ? 22.182 42.596 5.096 1.00 19.21 115 TYR B N 1
ATOM 2243 C CA . TYR B 1 115 ? 23.491 42.741 5.728 1.00 19.92 115 TYR B CA 1
ATOM 2244 C C . TYR B 1 115 ? 23.502 44.133 6.327 1.00 21.31 115 TYR B C 1
ATOM 2245 O O . TYR B 1 115 ? 23.064 45.057 5.640 1.00 20.72 115 TYR B O 1
ATOM 2254 N N . ARG B 1 116 ? 23.769 44.271 7.618 1.00 21.11 116 ARG B N 1
ATOM 2255 C CA . ARG B 1 116 ? 23.654 45.564 8.294 1.00 22.62 116 ARG B CA 1
ATOM 2256 C C . ARG B 1 116 ? 24.971 46.035 8.887 1.00 23.61 116 ARG B C 1
ATOM 2257 O O . ARG B 1 116 ? 25.510 45.425 9.784 1.00 22.96 116 ARG B O 1
ATOM 2265 N N . PRO B 1 117 ? 25.567 47.048 8.290 1.00 26.26 117 PRO B N 1
ATOM 2266 C CA . PRO B 1 117 ? 26.843 47.625 8.719 1.00 27.23 117 PRO B CA 1
ATOM 2267 C C . PRO B 1 117 ? 26.754 48.216 10.124 1.00 27.43 117 PRO B C 1
ATOM 2268 O O . PRO B 1 117 ? 25.695 48.699 10.441 1.00 23.81 117 PRO B O 1
ATOM 2272 N N . GLN B 1 118 ? 27.846 48.177 10.877 1.00 32.34 118 GLN B N 1
ATOM 2273 C CA . GLN B 1 118 ? 27.937 48.769 12.204 1.00 36.54 118 GLN B CA 1
ATOM 2274 C C . GLN B 1 118 ? 27.902 50.287 12.163 1.00 38.21 118 GLN B C 1
ATOM 2275 O O . GLN B 1 118 ? 28.398 50.892 11.209 1.00 36.39 118 GLN B O 1
ATOM 2281 N N . GLY B 1 119 ? 27.357 50.954 13.183 1.00 40.04 119 GLY B N 1
ATOM 2282 C CA . GLY B 1 119 ? 27.447 52.409 13.229 1.00 41.52 119 GLY B CA 1
ATOM 2283 C C . GLY B 1 119 ? 26.512 53.267 12.416 1.00 41.94 119 GLY B C 1
ATOM 2284 O O . GLY B 1 119 ? 26.822 54.443 12.194 1.00 42.32 119 GLY B O 1
ATOM 2285 N N . LEU B 1 120 ? 25.365 52.739 11.998 1.00 39.95 120 LEU B N 1
ATOM 2286 C CA . LEU B 1 120 ? 24.356 53.548 11.320 1.00 39.32 120 LEU B CA 1
ATOM 2287 C C . LEU B 1 120 ? 23.794 54.469 12.413 1.00 39.71 120 LEU B C 1
ATOM 2288 O O . LEU B 1 120 ? 23.623 54.003 13.532 1.00 37.19 120 LEU B O 1
ATOM 2293 N N . VAL B 1 121 ? 23.564 55.733 12.087 1.00 41.07 121 VAL B N 1
ATOM 2294 C CA . VAL B 1 121 ? 23.142 56.712 13.085 1.00 42.10 121 VAL B CA 1
ATOM 2295 C C . VAL B 1 121 ? 21.699 56.544 13.512 1.00 41.44 121 VAL B C 1
ATOM 2296 O O . VAL B 1 121 ? 21.440 56.726 14.699 1.00 42.46 121 VAL B O 1
ATOM 2300 N N . ILE B 1 122 ? 20.745 56.198 12.664 1.00 40.87 122 ILE B N 1
ATOM 2301 C CA . ILE B 1 122 ? 19.357 55.942 13.079 1.00 38.65 122 ILE B CA 1
ATOM 2302 C C . ILE B 1 122 ? 19.218 54.464 13.417 1.00 36.90 122 ILE B C 1
ATOM 2303 O O . ILE B 1 122 ? 19.636 53.577 12.659 1.00 34.64 122 ILE B O 1
ATOM 2308 N N . PRO B 1 123 ? 18.657 54.164 14.572 1.00 36.39 123 PRO B N 1
ATOM 2309 C CA . PRO B 1 123 ? 18.467 52.796 15.061 1.00 34.56 123 PRO B CA 1
ATOM 2310 C C . PRO B 1 123 ? 17.279 52.186 14.326 1.00 29.80 123 PRO B C 1
ATOM 2311 O O . PRO B 1 123 ? 16.350 52.907 14.007 1.00 26.23 123 PRO B O 1
ATOM 2315 N N . PRO B 1 124 ? 17.259 50.880 14.191 1.00 29.03 124 PRO B N 1
ATOM 2316 C CA . PRO B 1 124 ? 16.207 50.142 13.503 1.00 30.08 124 PRO B CA 1
ATOM 2317 C C . PRO B 1 124 ? 14.808 50.490 13.970 1.00 31.19 124 PRO B C 1
ATOM 2318 O O . PRO B 1 124 ? 13.860 50.676 13.189 1.00 28.90 124 PRO B O 1
ATOM 2322 N N . GLU B 1 125 ? 14.617 50.613 15.301 1.00 30.68 125 GLU B N 1
ATOM 2323 C CA . GLU B 1 125 ? 13.275 50.905 15.801 1.00 32.91 125 GLU B CA 1
ATOM 2324 C C . GLU B 1 125 ? 12.798 52.306 15.471 1.00 29.88 125 GLU B C 1
ATOM 2325 O O . GLU B 1 125 ? 11.574 52.468 15.463 1.00 27.38 125 GLU B O 1
ATOM 2331 N N . GLN B 1 126 ? 13.668 53.259 15.187 1.00 29.75 126 GLN B N 1
ATOM 2332 C CA . GLN B 1 126 ? 13.171 54.583 14.807 1.00 33.82 126 GLN B CA 1
ATOM 2333 C C . GLN B 1 126 ? 12.942 54.780 13.299 1.00 32.46 126 GLN B C 1
ATOM 2334 O O . GLN B 1 126 ? 12.300 55.766 12.899 1.00 30.52 126 GLN B O 1
ATOM 2340 N N . ALA B 1 127 ? 13.391 53.847 12.463 1.00 28.21 127 ALA B N 1
ATOM 2341 C CA . ALA B 1 127 ? 13.191 53.940 11.020 1.00 25.73 127 ALA B CA 1
ATOM 2342 C C . ALA B 1 127 ? 11.769 54.099 10.551 1.00 22.85 127 ALA B C 1
ATOM 2343 O O . ALA B 1 127 ? 11.526 55.044 9.787 1.00 21.52 127 ALA B O 1
ATOM 2345 N N . PRO B 1 128 ? 10.787 53.334 10.954 1.00 22.48 128 PRO B N 1
ATOM 2346 C CA . PRO B 1 128 ? 9.432 53.410 10.447 1.00 22.58 128 PRO B CA 1
ATOM 2347 C C . PRO B 1 128 ? 8.792 54.764 10.562 1.00 23.35 128 PRO B C 1
ATOM 2348 O O . PRO B 1 128 ? 7.985 55.162 9.711 1.00 21.98 128 PRO B O 1
ATOM 2352 N N . GLY B 1 129 ? 9.032 55.483 11.682 1.00 25.82 129 GLY B N 1
ATOM 2353 C CA . GLY B 1 129 ? 8.410 56.770 11.945 1.00 26.27 129 GLY B CA 1
ATOM 2354 C C . GLY B 1 129 ? 9.045 57.871 11.105 1.00 29.12 129 GLY B C 1
ATOM 2355 O O . GLY B 1 129 ? 8.453 58.950 11.026 1.00 29.25 129 GLY B O 1
ATOM 2356 N N . LYS B 1 130 ? 10.113 57.581 10.341 1.00 30.40 130 LYS B N 1
ATOM 2357 C CA . LYS B 1 130 ? 10.663 58.586 9.427 1.00 33.11 130 LYS B CA 1
ATOM 2358 C C . LYS B 1 130 ? 10.132 58.542 7.994 1.00 33.45 130 LYS B C 1
ATOM 2359 O O . LYS B 1 130 ? 10.483 59.429 7.178 1.00 33.22 130 LYS B O 1
ATOM 2365 N N . LEU B 1 131 ? 9.211 57.665 7.639 1.00 31.75 131 LEU B N 1
ATOM 2366 C CA . LEU B 1 131 ? 8.595 57.597 6.339 1.00 32.37 131 LEU B CA 1
ATOM 2367 C C . LEU B 1 131 ? 7.898 58.926 5.990 1.00 30.48 131 LEU B C 1
ATOM 2368 O O . LEU B 1 131 ? 7.043 59.409 6.747 1.00 29.09 131 LEU B O 1
ATOM 2373 N N . GLU B 1 132 ? 8.144 59.356 4.758 1.00 26.64 132 GLU B N 1
ATOM 2374 C CA . GLU B 1 132 ? 7.519 60.610 4.323 1.00 26.96 132 GLU B CA 1
ATOM 2375 C C . GLU B 1 132 ? 6.609 60.301 3.145 1.00 27.08 132 GLU B C 1
ATOM 2376 O O . GLU B 1 132 ? 6.952 59.550 2.217 1.00 27.19 132 GLU B O 1
ATOM 2382 N N . PHE B 1 133 ? 5.386 60.780 3.245 1.00 26.26 133 PHE B N 1
ATOM 2383 C CA . PHE B 1 133 ? 4.344 60.635 2.275 1.00 27.77 133 PHE B CA 1
ATOM 2384 C C . PHE B 1 133 ? 4.074 62.001 1.641 1.00 32.89 133 PHE B C 1
ATOM 2385 O O . PHE B 1 133 ? 4.004 63.051 2.286 1.00 31.90 133 PHE B O 1
ATOM 2393 N N . THR B 1 134 ? 3.951 61.968 0.322 1.00 38.17 134 THR B N 1
ATOM 2394 C CA . THR B 1 134 ? 3.641 63.132 -0.498 1.00 43.32 134 THR B CA 1
ATOM 2395 C C . THR B 1 134 ? 2.493 62.727 -1.439 1.00 46.77 134 THR B C 1
ATOM 2396 O O . THR B 1 134 ? 2.511 61.682 -2.093 1.00 45.64 134 THR B O 1
ATOM 2400 N N . ARG B 1 135 ? 1.459 63.555 -1.455 1.00 52.65 135 ARG B N 1
ATOM 2401 C CA . ARG B 1 135 ? 0.315 63.302 -2.360 1.00 57.26 135 ARG B CA 1
ATOM 2402 C C . ARG B 1 135 ? 0.710 63.923 -3.698 1.00 59.76 135 ARG B C 1
ATOM 2403 O O . ARG B 1 135 ? 0.955 65.131 -3.708 1.00 60.39 135 ARG B O 1
ATOM 2405 N N . GLU B 1 136 ? 0.936 63.119 -4.718 1.00 62.95 136 GLU B N 1
ATOM 2406 C CA . GLU B 1 136 ? 1.426 63.597 -6.007 1.00 65.80 136 GLU B CA 1
ATOM 2407 C C . GLU B 1 136 ? 1.110 62.546 -7.078 1.00 66.25 136 GLU B C 1
ATOM 2408 O O . GLU B 1 136 ? -0.079 62.320 -7.340 1.00 68.88 136 GLU B O 1
ATOM 2414 N N . LEU B 1 140 ? 0.207 58.437 -3.941 1.00 35.56 140 LEU B N 1
ATOM 2415 C CA . LEU B 1 140 ? 1.239 58.897 -3.029 1.00 38.13 140 LEU B CA 1
ATOM 2416 C C . LEU B 1 140 ? 2.656 58.391 -3.273 1.00 35.55 140 LEU B C 1
ATOM 2417 O O . LEU B 1 140 ? 2.806 57.209 -3.506 1.00 36.93 140 LEU B O 1
ATOM 2422 N N . THR B 1 141 ? 3.651 59.235 -3.057 1.00 34.06 141 THR B N 1
ATOM 2423 C CA . THR B 1 141 ? 5.037 58.816 -3.047 1.00 33.76 141 THR B CA 1
ATOM 2424 C C . THR B 1 141 ? 5.539 58.635 -1.604 1.00 31.01 141 THR B C 1
ATOM 2425 O O . THR B 1 141 ? 5.358 59.516 -0.759 1.00 30.75 141 THR B O 1
ATOM 2429 N N . LEU B 1 142 ? 6.180 57.535 -1.311 1.00 28.47 142 LEU B N 1
ATOM 2430 C CA . LEU B 1 142 ? 6.757 57.198 -0.044 1.00 27.03 142 LEU B CA 1
ATOM 2431 C C . LEU B 1 142 ? 8.277 57.431 -0.135 1.00 25.53 142 LEU B C 1
ATOM 2432 O O . LEU B 1 142 ? 8.868 56.769 -0.996 1.00 25.53 142 LEU B O 1
ATOM 2437 N N . PHE B 1 143 ? 8.815 58.203 0.771 1.00 22.34 143 PHE B N 1
ATOM 2438 C CA . PHE B 1 143 ? 10.261 58.433 0.822 1.00 23.74 143 PHE B CA 1
ATOM 2439 C C . PHE B 1 143 ? 10.837 57.910 2.148 1.00 23.24 143 PHE B C 1
ATOM 2440 O O . PHE B 1 143 ? 10.292 58.228 3.224 1.00 25.43 143 PHE B O 1
ATOM 2448 N N . ASN B 1 144 ? 11.898 57.136 2.121 1.00 20.27 144 ASN B N 1
ATOM 2449 C CA . ASN B 1 144 ? 12.640 56.512 3.142 1.00 21.16 144 ASN B CA 1
ATOM 2450 C C . ASN B 1 144 ? 14.032 57.053 3.354 1.00 23.01 144 ASN B C 1
ATOM 2451 O O . ASN B 1 144 ? 15.025 56.453 2.908 1.00 25.19 144 ASN B O 1
ATOM 2456 N N . PRO B 1 145 ? 14.221 58.067 4.208 1.00 24.04 145 PRO B N 1
ATOM 2457 C CA . PRO B 1 145 ? 15.473 58.686 4.523 1.00 25.26 145 PRO B CA 1
ATOM 2458 C C . PRO B 1 145 ? 16.273 57.911 5.536 1.00 27.52 145 PRO B C 1
ATOM 2459 O O . PRO B 1 145 ? 16.826 58.603 6.421 1.00 30.86 145 PRO B O 1
ATOM 2463 N N . THR B 1 146 ? 16.190 56.583 5.586 1.00 23.62 146 THR B N 1
ATOM 2464 C CA . THR B 1 146 ? 16.959 55.822 6.559 1.00 23.19 146 THR B CA 1
ATOM 2465 C C . THR B 1 146 ? 17.790 54.856 5.738 1.00 22.43 146 THR B C 1
ATOM 2466 O O . THR B 1 146 ? 17.545 54.635 4.569 1.00 21.69 146 THR B O 1
ATOM 2470 N N . PRO B 1 147 ? 18.798 54.232 6.298 1.00 23.81 147 PRO B N 1
ATOM 2471 C CA . PRO B 1 147 ? 19.645 53.286 5.612 1.00 22.20 147 PRO B CA 1
ATOM 2472 C C . PRO B 1 147 ? 19.074 51.873 5.607 1.00 20.54 147 PRO B C 1
ATOM 2473 O O . PRO B 1 147 ? 19.856 50.935 5.324 1.00 22.28 147 PRO B O 1
ATOM 2477 N N . TYR B 1 148 ? 17.814 51.668 5.949 1.00 16.63 148 TYR B N 1
ATOM 2478 C CA . TYR B 1 148 ? 17.228 50.352 6.051 1.00 17.79 148 TYR B CA 1
ATOM 2479 C C . TYR B 1 148 ? 16.236 50.046 4.917 1.00 18.18 148 TYR B C 1
ATOM 2480 O O . TYR B 1 148 ? 15.557 50.957 4.434 1.00 16.48 148 TYR B O 1
ATOM 2489 N N . TYR B 1 149 ? 16.074 48.772 4.633 1.00 15.74 149 TYR B N 1
ATOM 2490 C CA . TYR B 1 149 ? 15.028 48.338 3.729 1.00 15.83 149 TYR B CA 1
ATOM 2491 C C . TYR B 1 149 ? 13.792 48.195 4.603 1.00 18.50 149 TYR B C 1
ATOM 2492 O O . TYR B 1 149 ? 13.901 47.375 5.550 1.00 21.12 149 TYR B O 1
ATOM 2501 N N . LEU B 1 150 ? 12.693 48.868 4.325 1.00 18.24 150 LEU B N 1
ATOM 2502 C CA . LEU B 1 150 ? 11.575 48.764 5.248 1.00 20.70 150 LEU B CA 1
ATOM 2503 C C . LEU B 1 150 ? 10.402 48.084 4.574 1.00 18.91 150 LEU B C 1
ATOM 2504 O O . LEU B 1 150 ? 10.132 48.545 3.472 1.00 18.40 150 LEU B O 1
ATOM 2509 N N . THR B 1 151 ? 9.825 47.092 5.215 1.00 14.85 151 THR B N 1
ATOM 2510 C CA . THR B 1 151 ? 8.689 46.407 4.639 1.00 14.72 151 THR B CA 1
ATOM 2511 C C . THR B 1 151 ? 7.463 47.024 5.247 1.00 18.16 151 THR B C 1
ATOM 2512 O O . THR B 1 151 ? 7.239 46.911 6.467 1.00 20.40 151 THR B O 1
ATOM 2516 N N . VAL B 1 152 ? 6.628 47.690 4.445 1.00 16.63 152 VAL B N 1
ATOM 2517 C CA . VAL B 1 152 ? 5.450 48.379 4.854 1.00 14.96 152 VAL B CA 1
ATOM 2518 C C . VAL B 1 152 ? 4.207 47.573 4.581 1.00 18.93 152 VAL B C 1
ATOM 2519 O O . VAL B 1 152 ? 4.084 47.112 3.442 1.00 19.57 152 VAL B O 1
ATOM 2523 N N . THR B 1 153 ? 3.327 47.301 5.543 1.00 17.95 153 THR B N 1
ATOM 2524 C CA . THR B 1 153 ? 2.144 46.534 5.318 1.00 23.55 153 THR B CA 1
ATOM 2525 C C . THR B 1 153 ? 0.989 47.257 6.036 1.00 22.27 153 THR B C 1
ATOM 2526 O O . THR B 1 153 ? 1.264 48.138 6.848 1.00 21.59 153 THR B O 1
ATOM 2530 N N . ASP B 1 154 ? -0.210 46.801 5.759 1.00 23.87 154 ASP B N 1
ATOM 2531 C CA . ASP B 1 154 ? -1.392 47.338 6.413 1.00 29.38 154 ASP B CA 1
ATOM 2532 C C . ASP B 1 154 ? -1.525 48.847 6.162 1.00 30.19 154 ASP B C 1
ATOM 2533 O O . ASP B 1 154 ? -2.189 49.573 6.904 1.00 28.36 154 ASP B O 1
ATOM 2538 N N . LEU B 1 155 ? -0.938 49.333 5.081 1.00 28.57 155 LEU B N 1
ATOM 2539 C CA . LEU B 1 155 ? -0.954 50.700 4.644 1.00 30.03 155 LEU B CA 1
ATOM 2540 C C . LEU B 1 155 ? -2.383 51.125 4.301 1.00 31.17 155 LEU B C 1
ATOM 2541 O O . LEU B 1 155 ? -3.100 50.454 3.549 1.00 28.15 155 LEU B O 1
ATOM 2546 N N . LYS B 1 156 ? -2.815 52.219 4.937 1.00 32.65 156 LYS B N 1
ATOM 2547 C CA . LYS B 1 156 ? -4.152 52.742 4.741 1.00 36.10 156 LYS B CA 1
ATOM 2548 C C . LYS B 1 156 ? -4.080 54.263 4.586 1.00 37.60 156 LYS B C 1
ATOM 2549 O O . LYS B 1 156 ? -3.397 54.998 5.287 1.00 36.58 156 LYS B O 1
ATOM 2555 N N . ALA B 1 157 ? -4.865 54.745 3.638 1.00 41.05 157 ALA B N 1
ATOM 2556 C CA . ALA B 1 157 ? -5.027 56.178 3.393 1.00 45.24 157 ALA B CA 1
ATOM 2557 C C . ALA B 1 157 ? -6.540 56.378 3.439 1.00 48.63 157 ALA B C 1
ATOM 2558 O O . ALA B 1 157 ? -7.254 55.802 2.625 1.00 49.42 157 ALA B O 1
ATOM 2560 N N . GLY B 1 158 ? -7.026 56.992 4.520 1.00 53.52 158 GLY B N 1
ATOM 2561 C CA . GLY B 1 158 ? -8.488 57.096 4.683 1.00 57.51 158 GLY B CA 1
ATOM 2562 C C . GLY B 1 158 ? -9.058 55.728 5.073 1.00 59.01 158 GLY B C 1
ATOM 2563 O O . GLY B 1 158 ? -8.608 55.117 6.046 1.00 59.64 158 GLY B O 1
ATOM 2564 N N . ASN B 1 159 ? -10.045 55.241 4.328 1.00 60.63 159 ASN B N 1
ATOM 2565 C CA . ASN B 1 159 ? -10.668 53.952 4.628 1.00 60.94 159 ASN B CA 1
ATOM 2566 C C . ASN B 1 159 ? -10.166 52.908 3.634 1.00 59.42 159 ASN B C 1
ATOM 2567 O O . ASN B 1 159 ? -10.406 51.712 3.764 1.00 61.08 159 ASN B O 1
ATOM 2569 N N . LYS B 1 160 ? -9.422 53.413 2.655 1.00 56.76 160 LYS B N 1
ATOM 2570 C CA . LYS B 1 160 ? -8.805 52.605 1.616 1.00 53.67 160 LYS B CA 1
ATOM 2571 C C . LYS B 1 160 ? -7.529 51.860 2.036 1.00 51.45 160 LYS B C 1
ATOM 2572 O O . LYS B 1 160 ? -6.522 52.407 2.502 1.00 48.58 160 LYS B O 1
ATOM 2574 N N . SER B 1 161 ? -7.572 50.547 1.813 1.00 49.25 161 SER B N 1
ATOM 2575 C CA . SER B 1 161 ? -6.456 49.654 2.054 1.00 48.80 161 SER B CA 1
ATOM 2576 C C . SER B 1 161 ? -5.557 49.639 0.812 1.00 47.90 161 SER B C 1
ATOM 2577 O O . SER B 1 161 ? -6.061 49.371 -0.279 1.00 47.64 161 SER B O 1
ATOM 2580 N N . LEU B 1 162 ? -4.276 49.942 0.975 1.00 45.33 162 LEU B N 1
ATOM 2581 C CA . LEU B 1 162 ? -3.335 50.015 -0.142 1.00 43.87 162 LEU B CA 1
ATOM 2582 C C . LEU B 1 162 ? -2.430 48.794 -0.175 1.00 42.22 162 LEU B C 1
ATOM 2583 O O . LEU B 1 162 ? -2.438 48.035 0.804 1.00 42.06 162 LEU B O 1
ATOM 2588 N N . GLU B 1 163 ? -1.675 48.585 -1.245 1.00 38.50 163 GLU B N 1
ATOM 2589 C CA . GLU B 1 163 ? -0.859 47.367 -1.318 1.00 37.68 163 GLU B CA 1
ATOM 2590 C C . GLU B 1 163 ? 0.413 47.440 -0.486 1.00 32.06 163 GLU B C 1
ATOM 2591 O O . GLU B 1 163 ? 0.969 48.512 -0.284 1.00 29.56 163 GLU B O 1
ATOM 2597 N N . ASN B 1 164 ? 0.944 46.352 0.006 1.00 27.90 164 ASN B N 1
ATOM 2598 C CA . ASN B 1 164 ? 2.206 46.248 0.674 1.00 26.23 164 ASN B CA 1
ATOM 2599 C C . ASN B 1 164 ? 3.347 46.745 -0.216 1.00 27.15 164 ASN B C 1
ATOM 2600 O O . ASN B 1 164 ? 3.356 46.488 -1.433 1.00 23.75 164 ASN B O 1
ATOM 2605 N N . THR B 1 165 ? 4.384 47.314 0.435 1.00 26.14 165 THR B N 1
ATOM 2606 C CA . THR B 1 165 ? 5.524 47.702 -0.406 1.00 27.13 165 THR B CA 1
ATOM 2607 C C . THR B 1 165 ? 6.802 47.533 0.358 1.00 27.51 165 THR B C 1
ATOM 2608 O O . THR B 1 165 ? 6.767 47.441 1.604 1.00 28.24 165 THR B O 1
ATOM 2612 N N . MET B 1 166 ? 7.944 47.479 -0.284 1.00 26.84 166 MET B N 1
ATOM 2613 C CA . MET B 1 166 ? 9.239 47.469 0.373 1.00 27.35 166 MET B CA 1
ATOM 2614 C C . MET B 1 166 ? 9.998 48.724 -0.079 1.00 25.92 166 MET B C 1
ATOM 2615 O O . MET B 1 166 ? 10.261 48.764 -1.277 1.00 25.59 166 MET B O 1
ATOM 2620 N N . VAL B 1 167 ? 10.379 49.667 0.766 1.00 24.35 167 VAL B N 1
ATOM 2621 C CA . VAL B 1 167 ? 11.092 50.861 0.354 1.00 20.91 167 VAL B CA 1
ATOM 2622 C C . VAL B 1 167 ? 12.554 50.690 0.671 1.00 20.79 167 VAL B C 1
ATOM 2623 O O . VAL B 1 167 ? 12.986 50.438 1.821 1.00 21.30 167 VAL B O 1
ATOM 2627 N N . PRO B 1 168 ? 13.425 50.786 -0.316 1.00 17.82 168 PRO B N 1
ATOM 2628 C CA . PRO B 1 168 ? 14.841 50.685 -0.154 1.00 17.53 168 PRO B CA 1
ATOM 2629 C C . PRO B 1 168 ? 15.430 51.897 0.568 1.00 18.09 168 PRO B C 1
ATOM 2630 O O . PRO B 1 168 ? 14.807 52.955 0.678 1.00 14.50 168 PRO B O 1
ATOM 2634 N N . PRO B 1 169 ? 16.644 51.717 1.061 1.00 17.47 169 PRO B N 1
ATOM 2635 C CA . PRO B 1 169 ? 17.336 52.756 1.795 1.00 20.24 169 PRO B CA 1
ATOM 2636 C C . PRO B 1 169 ? 17.428 54.003 0.905 1.00 23.41 169 PRO B C 1
ATOM 2637 O O . PRO B 1 169 ? 17.824 53.942 -0.262 1.00 19.15 169 PRO B O 1
ATOM 2641 N N . GLN B 1 170 ? 17.057 55.151 1.475 1.00 24.30 170 GLN B N 1
ATOM 2642 C CA . GLN B 1 170 ? 17.145 56.449 0.814 1.00 27.19 170 GLN B CA 1
ATOM 2643 C C . GLN B 1 170 ? 16.342 56.496 -0.480 1.00 25.33 170 GLN B C 1
ATOM 2644 O O . GLN B 1 170 ? 16.711 57.232 -1.396 1.00 27.06 170 GLN B O 1
ATOM 2650 N N . GLY B 1 171 ? 15.289 55.711 -0.600 1.00 23.24 171 GLY B N 1
ATOM 2651 C CA . GLY B 1 171 ? 14.542 55.551 -1.817 1.00 21.02 171 GLY B CA 1
ATOM 2652 C C . GLY B 1 171 ? 13.111 55.983 -1.677 1.00 19.40 171 GLY B C 1
ATOM 2653 O O . GLY B 1 171 ? 12.595 56.342 -0.612 1.00 18.55 171 GLY B O 1
ATOM 2654 N N . LYS B 1 172 ? 12.445 55.953 -2.802 1.00 18.63 172 LYS B N 1
ATOM 2655 C CA . LYS B 1 172 ? 11.083 56.362 -3.030 1.00 21.37 172 LYS B CA 1
ATOM 2656 C C . LYS B 1 172 ? 10.391 55.267 -3.845 1.00 22.12 172 LYS B C 1
ATOM 2657 O O . LYS B 1 172 ? 11.018 54.668 -4.708 1.00 21.73 172 LYS B O 1
ATOM 2663 N N . VAL B 1 173 ? 9.121 55.172 -3.578 1.00 20.64 173 VAL B N 1
ATOM 2664 C CA . VAL B 1 173 ? 8.266 54.155 -4.176 1.00 24.45 173 VAL B CA 1
ATOM 2665 C C . VAL B 1 173 ? 6.945 54.854 -4.376 1.00 27.13 173 VAL B C 1
ATOM 2666 O O . VAL B 1 173 ? 6.677 55.874 -3.703 1.00 25.71 173 VAL B O 1
ATOM 2670 N N . THR B 1 174 ? 6.147 54.435 -5.346 1.00 29.97 174 THR B N 1
ATOM 2671 C CA . THR B 1 174 ? 4.858 55.078 -5.545 1.00 32.81 174 THR B CA 1
ATOM 2672 C C . THR B 1 174 ? 3.804 54.066 -5.147 1.00 36.33 174 THR B C 1
ATOM 2673 O O . THR B 1 174 ? 4.009 52.900 -5.483 1.00 35.62 174 THR B O 1
ATOM 2677 N N . VAL B 1 175 ? 2.754 54.519 -4.474 1.00 40.86 175 VAL B N 1
ATOM 2678 C CA . VAL B 1 175 ? 1.683 53.562 -4.211 1.00 46.90 175 VAL B CA 1
ATOM 2679 C C . VAL B 1 175 ? 0.435 54.106 -4.917 1.00 50.39 175 VAL B C 1
ATOM 2680 O O . VAL B 1 175 ? 0.012 55.250 -4.687 1.00 49.78 175 VAL B O 1
ATOM 2684 N N . ASN B 1 176 ? -0.040 53.240 -5.814 1.00 54.17 176 ASN B N 1
ATOM 2685 C CA . ASN B 1 176 ? -1.245 53.608 -6.566 1.00 58.64 176 ASN B CA 1
ATOM 2686 C C . ASN B 1 176 ? -2.394 53.553 -5.570 1.00 60.19 176 ASN B C 1
ATOM 2687 O O . ASN B 1 176 ? -2.436 52.723 -4.656 1.00 61.17 176 ASN B O 1
ATOM 2692 N N . ILE B 1 177 ? -3.297 54.495 -5.674 1.00 62.13 177 ILE B N 1
ATOM 2693 C CA . ILE B 1 177 ? -4.537 54.583 -4.900 1.00 64.65 177 ILE B CA 1
ATOM 2694 C C . ILE B 1 177 ? -5.616 54.867 -5.944 1.00 66.73 177 ILE B C 1
ATOM 2695 O O . ILE B 1 177 ? -5.400 55.688 -6.856 1.00 67.23 177 ILE B O 1
ATOM 2700 N N . PRO B 1 178 ? -6.822 54.380 -5.789 1.00 68.52 178 PRO B N 1
ATOM 2701 C CA . PRO B 1 178 ? -7.916 54.704 -6.704 1.00 70.34 178 PRO B CA 1
ATOM 2702 C C . PRO B 1 178 ? -8.382 56.149 -6.618 1.00 71.79 178 PRO B C 1
ATOM 2703 O O . PRO B 1 178 ? -9.578 56.416 -6.453 1.00 71.80 178 PRO B O 1
ATOM 2707 N N . GLY B 1 179 ? -7.537 57.156 -6.765 1.00 71.06 179 GLY B N 1
ATOM 2708 C CA . GLY B 1 179 ? -7.827 58.570 -6.700 1.00 71.74 179 GLY B CA 1
ATOM 2709 C C . GLY B 1 179 ? -6.855 59.352 -5.813 1.00 73.38 179 GLY B C 1
ATOM 2710 O O . GLY B 1 179 ? -5.842 59.943 -6.202 1.00 71.65 179 GLY B O 1
ATOM 2711 N N . GLY B 1 180 ? -7.183 59.359 -4.524 1.00 71.02 180 GLY B N 1
ATOM 2712 C CA . GLY B 1 180 ? -6.431 60.069 -3.498 1.00 69.50 180 GLY B CA 1
ATOM 2713 C C . GLY B 1 180 ? -7.410 60.353 -2.343 1.00 71.03 180 GLY B C 1
ATOM 2714 O O . GLY B 1 180 ? -8.335 59.536 -2.193 1.00 68.07 180 GLY B O 1
ATOM 2715 N N . ASP B 1 185 ? -6.281 60.199 7.030 1.00 37.59 185 ASP B N 1
ATOM 2716 C CA . ASP B 1 185 ? -5.133 59.702 7.799 1.00 38.91 185 ASP B CA 1
ATOM 2717 C C . ASP B 1 185 ? -4.382 58.533 7.126 1.00 35.67 185 ASP B C 1
ATOM 2718 O O . ASP B 1 185 ? -4.983 57.572 6.680 1.00 34.09 185 ASP B O 1
ATOM 2723 N N . ILE B 1 186 ? -3.070 58.652 7.052 1.00 32.97 186 ILE B N 1
ATOM 2724 C CA . ILE B 1 186 ? -2.203 57.644 6.491 1.00 31.89 186 ILE B CA 1
ATOM 2725 C C . ILE B 1 186 ? -1.507 56.902 7.645 1.00 31.21 186 ILE B C 1
ATOM 2726 O O . ILE B 1 186 ? -0.675 57.497 8.352 1.00 28.98 186 ILE B O 1
ATOM 2731 N N . THR B 1 187 ? -1.860 55.629 7.742 1.00 29.65 187 THR B N 1
ATOM 2732 C CA . THR B 1 187 ? -1.353 54.721 8.754 1.00 29.85 187 THR B CA 1
ATOM 2733 C C . THR B 1 187 ? -0.821 53.414 8.126 1.00 28.97 187 THR B C 1
ATOM 2734 O O . THR B 1 187 ? -1.062 53.101 6.959 1.00 28.17 187 THR B O 1
ATOM 2738 N N . TYR B 1 188 ? -0.008 52.703 8.913 1.00 24.96 188 TYR B N 1
ATOM 2739 C CA . TYR B 1 188 ? 0.630 51.470 8.470 1.00 23.04 188 TYR B CA 1
ATOM 2740 C C . TYR B 1 188 ? 1.437 50.849 9.610 1.00 21.53 188 TYR B C 1
ATOM 2741 O O . TYR B 1 188 ? 1.751 51.477 10.638 1.00 18.10 188 TYR B O 1
ATOM 2750 N N . LYS B 1 189 ? 1.843 49.606 9.401 1.00 19.64 189 LYS B N 1
ATOM 2751 C CA . LYS B 1 189 ? 2.758 48.851 10.250 1.00 19.97 189 LYS B CA 1
ATOM 2752 C C . LYS B 1 189 ? 3.985 48.452 9.448 1.00 18.87 189 LYS B C 1
ATOM 2753 O O . LYS B 1 189 ? 3.880 48.607 8.210 1.00 21.20 189 LYS B O 1
ATOM 2759 N N . THR B 1 190 ? 5.057 47.979 10.003 1.00 17.86 190 THR B N 1
ATOM 2760 C CA . THR B 1 190 ? 6.192 47.424 9.288 1.00 19.90 190 THR B CA 1
ATOM 2761 C C . THR B 1 190 ? 6.476 45.997 9.790 1.00 20.50 190 THR B C 1
ATOM 2762 O O . THR B 1 190 ? 5.864 45.582 10.797 1.00 21.72 190 THR B O 1
ATOM 2766 N N . ILE B 1 191 ? 7.312 45.227 9.116 1.00 17.36 191 ILE B N 1
ATOM 2767 C CA . ILE B 1 191 ? 7.705 43.912 9.633 1.00 18.93 191 ILE B CA 1
ATOM 2768 C C . ILE B 1 191 ? 9.035 44.171 10.298 1.00 19.57 191 ILE B C 1
ATOM 2769 O O . ILE B 1 191 ? 9.909 44.816 9.676 1.00 17.33 191 ILE B O 1
ATOM 2774 N N . ASN B 1 192 ? 9.248 43.695 11.528 1.00 17.49 192 ASN B N 1
ATOM 2775 C CA . ASN B 1 192 ? 10.529 44.069 12.125 1.00 16.86 192 ASN B CA 1
ATOM 2776 C C . ASN B 1 192 ? 11.563 43.015 11.863 1.00 16.23 192 ASN B C 1
ATOM 2777 O O . ASN B 1 192 ? 11.406 42.026 11.126 1.00 16.93 192 ASN B O 1
ATOM 2782 N N . ASP B 1 193 ? 12.723 43.128 12.484 1.00 16.18 193 ASP B N 1
ATOM 2783 C CA . ASP B 1 193 ? 13.801 42.169 12.315 1.00 20.86 193 ASP B CA 1
ATOM 2784 C C . ASP B 1 193 ? 13.452 40.738 12.725 1.00 22.81 193 ASP B C 1
ATOM 2785 O O . ASP B 1 193 ? 14.121 39.889 12.101 1.00 20.44 193 ASP B O 1
ATOM 2790 N N . TYR B 1 194 ? 12.492 40.516 13.631 1.00 20.94 194 TYR B N 1
ATOM 2791 C CA . TYR B 1 194 ? 12.163 39.138 13.980 1.00 21.17 194 TYR B CA 1
ATOM 2792 C C . TYR B 1 194 ? 11.020 38.615 13.165 1.00 21.48 194 TYR B C 1
ATOM 2793 O O . TYR B 1 194 ? 10.569 37.500 13.400 1.00 19.02 194 TYR B O 1
ATOM 2802 N N . GLY B 1 195 ? 10.529 39.373 12.173 1.00 21.90 195 GLY B N 1
ATOM 2803 C CA . GLY B 1 195 ? 9.426 38.850 11.354 1.00 18.67 195 GLY B CA 1
ATOM 2804 C C . GLY B 1 195 ? 8.090 39.178 12.025 1.00 18.39 195 GLY B C 1
ATOM 2805 O O . GLY B 1 195 ? 7.055 38.683 11.570 1.00 17.99 195 GLY B O 1
ATOM 2806 N N . ALA B 1 196 ? 8.032 40.014 13.061 1.00 16.27 196 ALA B N 1
ATOM 2807 C CA . ALA B 1 196 ? 6.738 40.340 13.655 1.00 17.35 196 ALA B CA 1
ATOM 2808 C C . ALA B 1 196 ? 6.201 41.677 13.141 1.00 17.10 196 ALA B C 1
ATOM 2809 O O . ALA B 1 196 ? 6.982 42.448 12.604 1.00 14.62 196 ALA B O 1
ATOM 2811 N N . LEU B 1 197 ? 4.914 41.931 13.293 1.00 16.55 197 LEU B N 1
ATOM 2812 C CA . LEU B 1 197 ? 4.263 43.162 12.946 1.00 20.82 197 LEU B CA 1
ATOM 2813 C C . LEU B 1 197 ? 4.526 44.220 14.025 1.00 23.62 197 LEU B C 1
ATOM 2814 O O . LEU B 1 197 ? 4.553 43.844 15.206 1.00 24.20 197 LEU B O 1
ATOM 2819 N N . THR B 1 198 ? 4.772 45.472 13.702 1.00 23.85 198 THR B N 1
ATOM 2820 C CA . THR B 1 198 ? 4.952 46.502 14.716 1.00 25.51 198 THR B CA 1
ATOM 2821 C C . THR B 1 198 ? 3.551 47.044 15.040 1.00 27.03 198 THR B C 1
ATOM 2822 O O . THR B 1 198 ? 2.527 46.648 14.467 1.00 27.35 198 THR B O 1
ATOM 2826 N N . GLU B 1 199 ? 3.537 48.012 15.922 1.00 30.03 199 GLU B N 1
ATOM 2827 C CA . GLU B 1 199 ? 2.303 48.720 16.267 1.00 33.84 199 GLU B CA 1
ATOM 2828 C C . GLU B 1 199 ? 2.000 49.651 15.090 1.00 31.10 199 GLU B C 1
ATOM 2829 O O . GLU B 1 199 ? 2.895 49.983 14.321 1.00 29.09 199 GLU B O 1
ATOM 2835 N N . GLN B 1 200 ? 0.791 50.122 15.008 1.00 31.50 200 GLN B N 1
ATOM 2836 C CA . GLN B 1 200 ? 0.384 51.072 13.987 1.00 33.21 200 GLN B CA 1
ATOM 2837 C C . GLN B 1 200 ? 1.068 52.422 14.198 1.00 31.77 200 GLN B C 1
ATOM 2838 O O . GLN B 1 200 ? 1.372 52.848 15.316 1.00 31.45 200 GLN B O 1
ATOM 2844 N N . VAL B 1 201 ? 1.460 53.005 13.081 1.00 27.57 201 VAL B N 1
ATOM 2845 C CA . VAL B 1 201 ? 2.219 54.239 12.983 1.00 28.54 201 VAL B CA 1
ATOM 2846 C C . VAL B 1 201 ? 1.502 55.196 12.021 1.00 28.00 201 VAL B C 1
ATOM 2847 O O . VAL B 1 201 ? 0.900 54.833 10.996 1.00 26.87 201 VAL B O 1
ATOM 2851 N N . ARG B 1 202 ? 1.565 56.476 12.371 1.00 25.60 202 ARG B N 1
ATOM 2852 C CA . ARG B 1 202 ? 0.932 57.517 11.563 1.00 25.70 202 ARG B CA 1
ATOM 2853 C C . ARG B 1 202 ? 2.071 58.093 10.742 1.00 24.90 202 ARG B C 1
ATOM 2854 O O . ARG B 1 202 ? 3.116 58.384 11.335 1.00 22.31 202 ARG B O 1
ATOM 2856 N N . GLY B 1 203 ? 1.910 58.199 9.420 1.00 25.08 203 GLY B N 1
ATOM 2857 C CA . GLY B 1 203 ? 3.054 58.699 8.639 1.00 27.16 203 GLY B CA 1
ATOM 2858 C C . GLY B 1 203 ? 3.277 60.213 8.720 1.00 29.70 203 GLY B C 1
ATOM 2859 O O . GLY B 1 203 ? 2.395 61.019 8.980 1.00 28.12 203 GLY B O 1
ATOM 2860 N N . VAL B 1 204 ? 4.478 60.656 8.394 1.00 31.22 204 VAL B N 1
ATOM 2861 C CA . VAL B 1 204 ? 4.827 62.041 8.179 1.00 34.14 204 VAL B CA 1
ATOM 2862 C C . VAL B 1 204 ? 4.351 62.434 6.768 1.00 37.50 204 VAL B C 1
ATOM 2863 O O . VAL B 1 204 ? 4.836 61.946 5.732 1.00 35.91 204 VAL B O 1
ATOM 2867 N N . VAL B 1 205 ? 3.308 63.252 6.714 1.00 39.71 205 VAL B N 1
ATOM 2868 C CA . VAL B 1 205 ? 2.696 63.726 5.486 1.00 44.25 205 VAL B CA 1
ATOM 2869 C C . VAL B 1 205 ? 3.182 65.140 5.123 1.00 46.99 205 VAL B C 1
ATOM 2870 O O . VAL B 1 205 ? 3.206 66.109 5.912 1.00 46.87 205 VAL B O 1
ATOM 2874 N N . LYS B 1 206 ? 3.679 65.288 3.898 1.00 49.31 206 LYS B N 1
ATOM 2875 C CA . LYS B 1 206 ? 4.149 66.540 3.338 1.00 52.77 206 LYS B CA 1
ATOM 2876 C C . LYS B 1 206 ? 3.194 67.113 2.285 1.00 53.45 206 LYS B C 1
ATOM 2877 O O . LYS B 1 206 ? 2.764 66.382 1.368 1.00 54.05 206 LYS B O 1
#

Foldseek 3Di:
DKDKPAQEAEAEPPDFKDKIKIWDQFQPWKWKKAKFKFFPVGHTDPQKDKPPRIDMDHGTDMDMIIIGGNVVPPDDQAAKGKMWIWIWIGIDPCPDDIDIRIHIYIYHHPDYPDDQVVQVQVWAQDPVSKIFGAGRYWWWKPQWDQAHWGWDTDIAHHRGMDHTPDNHWIKIWTQGPRRDTDDIDTYHD/DKDKQAQEAEAEPPDFKGKIKIWDAFQQWKKKKAKFKFFPVGHGDVQKGKPPRIDMDHGGDIDMIIIGGNNVPPDDQAAKGKMKMWMWIGIDVVPIDIDIHIYIYHHPDHPDDQVCQVQAWEAEVCRKTFGQGRYWWWKAQWDFPNDGWHIDIAHHRGIDHTDDPPHQTKTWTQGNRRHTDDIYGYHYD

Solvent-accessible surface area: 19149 Å² total; per-residue (Å²): 44,24,3,7,34,35,28,21,9,38,0,55,50,59,94,181,77,31,134,4,35,0,8,3,16,43,96,87,32,39,30,83,0,63,6,75,6,24,29,49,158,36,55,86,23,82,97,3,65,12,37,54,79,97,28,51,0,139,11,96,78,114,40,68,0,108,0,49,43,42,5,135,71,148,22,59,118,84,78,3,16,13,4,40,0,5,2,11,8,61,32,63,159,175,139,120,4,7,35,15,36,99,17,31,0,2,13,35,5,118,78,30,133,28,65,43,140,96,0,18,57,95,14,92,12,80,78,106,23,21,0,62,0,48,1,4,10,37,10,14,0,10,76,2,70,21,36,100,52,29,9,99,97,24,50,0,47,11,89,18,142,42,96,1,92,124,136,42,97,2,29,4,51,2,21,52,37,196,22,47,65,38,154,116,46,74,10,122,93,47,6,1,1,34,30,53,21,11,28,0,55,56,42,36,174,49,25,103,3,36,0,38,4,80,54,111,98,31,36,22,76,0,64,4,51,6,23,17,53,128,38,136,152,26,86,72,4,72,12,50,54,78,97,25,66,1,136,8,152,37,121,47,45,0,106,0,51,44,48,9,96,80,65,20,58,136,104,79,1,12,26,3,57,0,7,0,63,0,68,28,74,202,139,150,27,36,48,12,108,10,41,0,2,8,34,5,93,74,35,145,38,47,45,107,104,0,15,39,89,0,45,0,48,80,160,31,17,0,61,0,36,0,11,9,30,14,24,0,4,58,1,81,19,56,108,38,65,8,140,56,25,56,0,47,6,106,14,138,35,105,10,137,25,132,77,100,153,22,23,1,41,4,23,48,44,127,17,5,12,38,143,115,29,77,15,62,88,162

Nearest PDB structures (foldseek):
  1l4i-assembly1_A  TM=1.005E+00  e=1.281E-38  Escherichia coli
  4dwh-assembly1_A  TM=9.798E-01  e=2.545E-29  Escherichia coli
  4dwh-assembly2_C  TM=9.784E-01  e=2.545E-29  Escherichia coli
  3bwu-assembly1_C  TM=9.726E-01  e=3.834E-29  Escherichia coli K-12
  3sqb-assembly1_A  TM=9.320E-01  e=3.311E-26  Escherichia coli

Secondary structure (DSSP, 8-state):
-EEES-SEEEEETT-SEEEEEEEE--TT-EEEEEEEEEETTS-B-SSEEEESSEEEEESSEEEEEEEEE--TT-S-SSS-EEEEEEEEEEEPP----EEEEEEEEEEE-TT-SS-GGGSGGG-EEE---EEE--SSS-EEEEEEEETTEE---EEE-TT-EEE------EEEEEE-TTS-B---EEE--/-EEES-SEEEEETT-S-EEEEEEE--TT-EEEEEEEEEETTSSB-SSEEEE-SEEEEESSEEEEEEEEE--TT-S-SSS-EEEEEEEEEEE-----EEEEEEEEEE-TT-SS-GGGGGGG-EEE---EEEE-SSS-EEEEEEEETTEE---EEEPTTEEEE---S---EEEEEB-TTS-B---EE-EE-

B-factor: mean 29.69, std 12.68, range [9.11, 73.38]

InterPro domains:
  IPR001829 Pili assembly chaperone, bacterial [PR00969] (23-32)
  IPR001829 Pili assembly chaperone, bacterial [PR00969] (68-89)
  IPR001829 Pili assembly chaperone, bacterial [PR00969] (97-114)
  IPR001829 Pili assembly chaperone, bacterial [PR00969] (123-138)
  IPR001829 Pili assembly chaperone, bacterial [PR00969] (158-173)
  IPR008962 PapD-like superfamily [SSF49354] (22-141)
  IPR013783 Immunoglobulin-like fold [G3DSA:2.60.40.10] (23-139)
  IPR013783 Immunoglobulin-like fold [G3DSA:2.60.40.10] (143-224)
  IPR016147 Pili assembly chaperone, N-terminal [PF00345] (22-141)
  IPR016148 Pili assembly chaperone, C-terminal [PF02753] (165-219)
  IPR018046 Pili assembly chaperone, conserved site [PS00635] (96-113)
  IPR036316 Pili assembly chaperone, C-terminal domain superfamily [SSF49584] (135-222)
  IPR050643 Periplasmic Pilus Chaperone [PTHR30251] (5-223)